Protein 3O63 (pdb70)

Organism: Mycobacterium tuberculosis (strain ATCC 25618 / H37Rv) (NCBI:txid83332)

CATH classification: 3.20.20.70

Radius of gyration: 22.36 Å; Cα contacts (8 Å, |Δi|>4): 897; chains: 2; bounding box: 50×54×64 Å

Structure (mmCIF, N/CA/C/O backbone):
data_3O63
#
_entry.id   3O63
#
_cell.length_a   83.610
_cell.length_b   91.370
_cell.length_c   124.620
_cell.angle_alpha   90.00
_cell.angle_beta   90.00
_cell.angle_gamma   90.00
#
_symmetry.space_group_name_H-M   'C 2 2 21'
#
loop_
_entity.id
_entity.type
_entity.pdbx_description
1 polymer 'Probable thiamine-phosphate pyrophosphorylase'
2 non-polymer 'PHOSPHATE ION'
3 water water
#
loop_
_atom_site.group_PDB
_atom_site.id
_atom_site.type_symbol
_atom_site.label_atom_id
_atom_site.label_alt_id
_atom_site.label_comp_id
_atom_site.label_asym_id
_atom_site.label_entity_id
_atom_site.label_seq_id
_atom_site.pdbx_PDB_ins_code
_atom_site.Cartn_x
_atom_site.Cartn_y
_atom_site.Cartn_z
_atom_site.occupancy
_atom_site.B_iso_or_equiv
_atom_site.auth_seq_id
_atom_site.auth_comp_id
_atom_site.auth_asym_id
_atom_site.auth_atom_id
_atom_site.pdbx_PDB_model_num
ATOM 1 N N . HIS A 1 21 ? -31.475 17.638 5.314 1.00 79.03 0 HIS A N 1
ATOM 2 C CA . HIS A 1 21 ? -32.284 18.820 5.734 1.00 78.88 0 HIS A CA 1
ATOM 3 C C . HIS A 1 21 ? -31.373 19.877 6.349 1.00 77.15 0 HIS A C 1
ATOM 4 O O . HIS A 1 21 ? -31.056 20.897 5.726 1.00 76.89 0 HIS A O 1
ATOM 11 N N . MET A 1 22 ? -30.961 19.617 7.586 1.00 73.89 1 MET A N 1
ATOM 12 C CA . MET A 1 22 ? -30.093 20.524 8.315 1.00 69.58 1 MET A CA 1
ATOM 13 C C . MET A 1 22 ? -28.672 20.515 7.760 1.00 65.55 1 MET A C 1
ATOM 14 O O . MET A 1 22 ? -27.948 21.506 7.880 1.00 65.82 1 MET A O 1
ATOM 19 N N . HIS A 1 23 ? -28.277 19.402 7.146 1.00 59.63 2 HIS A N 1
ATOM 20 C CA . HIS A 1 23 ? -26.932 19.289 6.600 1.00 53.49 2 HIS A CA 1
ATOM 21 C C . HIS A 1 23 ? -26.632 20.325 5.520 1.00 49.91 2 HIS A C 1
ATOM 22 O O . HIS A 1 23 ? -25.552 20.910 5.507 1.00 48.68 2 HIS A O 1
ATOM 29 N N . GLU A 1 24 ? -27.580 20.547 4.615 1.00 46.77 3 GLU A N 1
ATOM 30 C CA . GLU A 1 24 ? -27.398 21.531 3.548 1.00 44.15 3 GLU A CA 1
ATOM 31 C C . GLU A 1 24 ? -27.100 22.899 4.155 1.00 41.53 3 GLU A C 1
ATOM 32 O O . GLU A 1 24 ? -26.218 23.628 3.688 1.00 38.70 3 GLU A O 1
ATOM 38 N N . SER A 1 25 ? -27.848 23.226 5.204 1.00 38.98 4 SER A N 1
ATOM 39 C CA . SER A 1 25 ? -27.707 24.486 5.918 1.00 37.64 4 SER A CA 1
ATOM 40 C C . SER A 1 25 ? -26.330 24.608 6.560 1.00 34.73 4 SER A C 1
ATOM 41 O O . SER A 1 25 ? -25.702 25.669 6.505 1.00 34.73 4 SER A O 1
ATOM 44 N N . ARG A 1 26 ? -25.864 23.528 7.178 1.00 30.09 5 ARG A N 1
ATOM 45 C CA . ARG A 1 26 ? -24.564 23.562 7.827 1.00 27.72 5 ARG A CA 1
ATOM 46 C C . ARG A 1 26 ? -23.468 23.631 6.780 1.00 25.55 5 ARG A C 1
ATOM 47 O O . ARG A 1 26 ? -22.484 24.346 6.952 1.00 24.43 5 ARG A O 1
ATOM 55 N N . LEU A 1 27 ? -23.645 22.886 5.693 1.00 25.24 6 LEU A N 1
ATOM 56 C CA . LEU A 1 27 ? -22.674 22.882 4.604 1.00 25.27 6 LEU A CA 1
ATOM 57 C C . LEU A 1 27 ? -22.600 24.271 3.971 1.00 26.92 6 LEU A C 1
ATOM 58 O O . LEU A 1 27 ? -21.517 24.813 3.754 1.00 26.50 6 LEU A O 1
ATOM 63 N N . ALA A 1 28 ? -23.770 24.842 3.700 1.00 28.13 7 ALA A N 1
ATOM 64 C CA . ALA A 1 28 ? -23.886 26.157 3.085 1.00 29.11 7 ALA A CA 1
ATOM 65 C C . ALA A 1 28 ? -23.030 27.228 3.751 1.00 29.15 7 ALA A C 1
ATOM 66 O O . ALA A 1 28 ? -22.551 28.141 3.088 1.00 28.97 7 ALA A O 1
ATOM 68 N N . SER A 1 29 ? -22.832 27.115 5.059 1.00 29.59 8 SER A N 1
ATOM 69 C CA . SER A 1 29 ? -22.049 28.108 5.782 1.00 29.87 8 SER A CA 1
ATOM 70 C C . SER A 1 29 ? -20.622 27.668 6.081 1.00 28.86 8 SER A C 1
ATOM 71 O O . SER A 1 29 ? -19.786 28.485 6.465 1.00 29.29 8 SER A O 1
ATOM 74 N N . ALA A 1 30 ? -20.344 26.381 5.924 1.00 27.87 9 ALA A N 1
ATOM 75 C CA . ALA A 1 30 ? -19.006 25.863 6.189 1.00 27.85 9 ALA A CA 1
ATOM 76 C C . ALA A 1 30 ? -17.918 26.538 5.349 1.00 28.23 9 ALA A C 1
ATOM 77 O O . ALA A 1 30 ? -18.051 26.700 4.134 1.00 28.53 9 ALA A O 1
ATOM 79 N N . ARG A 1 31 ? -16.836 26.930 6.010 1.00 28.91 10 ARG A N 1
ATOM 80 C CA . ARG A 1 31 ? -15.719 27.577 5.340 1.00 29.30 10 ARG A CA 1
ATOM 81 C C . ARG A 1 31 ? -14.401 26.817 5.522 1.00 28.30 10 ARG A C 1
ATOM 82 O O . ARG A 1 31 ? -13.535 26.840 4.641 1.00 27.52 10 ARG A O 1
ATOM 90 N N . LEU A 1 32 ? -14.247 26.152 6.664 1.00 26.52 11 LEU A N 1
ATOM 91 C CA . LEU A 1 32 ? -13.030 25.398 6.944 1.00 25.44 11 LEU A CA 1
ATOM 92 C C . LEU A 1 32 ? -13.270 23.884 6.921 1.00 25.24 11 LEU A C 1
ATOM 93 O O . LEU A 1 32 ? -13.886 23.328 7.835 1.00 23.26 11 LEU A O 1
ATOM 98 N N . TYR A 1 33 ? -12.760 23.235 5.872 1.00 24.75 12 TYR A N 1
ATOM 99 C CA . TYR A 1 33 ? -12.899 21.791 5.654 1.00 24.45 12 TYR A CA 1
ATOM 100 C C . TYR A 1 33 ? -11.580 21.080 5.956 1.00 24.90 12 TYR A C 1
ATOM 101 O O . TYR A 1 33 ? -10.534 21.475 5.450 1.00 26.42 12 TYR A O 1
ATOM 110 N N . LEU A 1 34 ? -11.634 20.025 6.764 1.00 25.26 13 LEU A N 1
ATOM 111 C CA . LEU A 1 34 ? -10.437 19.269 7.123 1.00 25.45 13 LEU A CA 1
ATOM 112 C C . LEU A 1 34 ? -10.514 17.798 6.729 1.00 26.84 13 LEU A C 1
ATOM 113 O O . LEU A 1 34 ? -11.521 17.139 6.971 1.00 26.88 13 LEU A O 1
ATOM 118 N N . CYS A 1 35 ? -9.437 17.293 6.136 1.00 27.62 14 CYS A N 1
ATOM 119 C CA . CYS A 1 35 ? -9.332 15.880 5.761 1.00 30.05 14 CYS A CA 1
ATOM 120 C C . CYS A 1 35 ? -8.239 15.293 6.643 1.00 28.64 14 CYS A C 1
ATOM 121 O O . CYS A 1 35 ? -7.126 15.822 6.695 1.00 29.17 14 CYS A O 1
ATOM 124 N N . THR A 1 36 ? -8.549 14.209 7.342 1.00 28.31 15 THR A N 1
ATOM 125 C CA . THR A 1 36 ? -7.562 13.589 8.220 1.00 27.84 15 THR A CA 1
ATOM 126 C C . THR A 1 36 ? -7.513 12.079 8.042 1.00 26.38 15 THR A C 1
ATOM 127 O O . THR A 1 36 ? -8.524 11.446 7.740 1.00 26.79 15 THR A O 1
ATOM 131 N N . ASP A 1 37 ? -6.319 11.516 8.194 1.00 28.41 16 ASP A N 1
ATOM 132 C CA . ASP A 1 37 ? -6.128 10.072 8.104 1.00 28.22 16 ASP A CA 1
ATOM 133 C C . ASP A 1 37 ? -6.492 9.567 9.493 1.00 28.12 16 ASP A C 1
ATOM 134 O O . ASP A 1 37 ? -6.661 10.369 10.413 1.00 27.65 16 ASP A O 1
ATOM 139 N N . ALA A 1 38 ? -6.605 8.249 9.644 1.00 28.22 17 ALA A N 1
ATOM 140 C CA . ALA A 1 38 ? -6.969 7.640 10.923 1.00 26.54 17 ALA A CA 1
ATOM 141 C C . ALA A 1 38 ? -5.924 7.834 12.015 1.00 25.53 17 ALA A C 1
ATOM 142 O O . ALA A 1 38 ? -6.203 7.606 13.189 1.00 26.56 17 ALA A O 1
ATOM 144 N N . ARG A 1 39 ? -4.724 8.251 11.625 1.00 25.67 18 ARG A N 1
ATOM 145 C CA . ARG A 1 39 ? -3.623 8.469 12.565 1.00 25.94 18 ARG A CA 1
ATOM 146 C C . ARG A 1 39 ? -3.312 7.224 13.402 1.00 27.28 18 ARG A C 1
ATOM 147 O O . ARG A 1 39 ? -3.031 7.325 14.598 1.00 27.94 18 ARG A O 1
ATOM 155 N N . ARG A 1 40 ? -3.353 6.058 12.762 1.00 27.52 19 ARG A N 1
ATOM 156 C CA . ARG A 1 40 ? -3.076 4.793 13.435 1.00 29.79 19 ARG A CA 1
ATOM 157 C C . ARG A 1 40 ? -1.694 4.720 14.079 1.00 29.90 19 ARG A C 1
ATOM 158 O O . ARG A 1 40 ? -1.513 4.014 15.065 1.00 32.21 19 ARG A O 1
ATOM 166 N N . GLU A 1 41 ? -0.724 5.442 13.533 1.00 29.55 20 GLU A N 1
ATOM 167 C CA . GLU A 1 41 ? 0.626 5.397 14.078 1.00 31.97 20 GLU A CA 1
ATOM 168 C C . GLU A 1 41 ? 0.835 6.324 15.270 1.00 33.26 20 GLU A C 1
ATOM 169 O O . GLU A 1 41 ? 1.893 6.292 15.897 1.00 35.05 20 GLU A O 1
ATOM 175 N N . ARG A 1 42 ? -0.161 7.151 15.575 1.00 33.29 21 ARG A N 1
ATOM 176 C CA . ARG A 1 42 ? -0.053 8.084 16.691 1.00 35.31 21 ARG A CA 1
ATOM 177 C C . ARG A 1 42 ? -1.048 7.761 17.802 1.00 33.56 21 ARG A C 1
ATOM 178 O O . ARG A 1 42 ? -0.826 8.105 18.961 1.00 32.89 21 ARG A O 1
ATOM 186 N N . GLY A 1 43 ? -2.145 7.109 17.428 1.00 32.66 22 GLY A N 1
ATOM 187 C CA . GLY A 1 43 ? -3.172 6.738 18.385 1.00 31.27 22 GLY A CA 1
ATOM 188 C C . GLY A 1 43 ? -3.842 7.894 19.109 1.00 30.62 22 GLY A C 1
ATOM 189 O O . GLY A 1 43 ? -4.426 7.692 20.172 1.00 29.39 22 GLY A O 1
ATOM 190 N N . ASP A 1 44 ? -3.776 9.099 18.545 1.00 30.34 23 ASP A N 1
ATOM 191 C CA . ASP A 1 44 ? -4.388 10.268 19.185 1.00 28.89 23 ASP A CA 1
ATOM 192 C C . ASP A 1 44 ? -5.525 10.838 18.345 1.00 27.80 23 ASP A C 1
ATOM 193 O O . ASP A 1 44 ? -5.791 12.044 18.380 1.00 25.72 23 ASP A O 1
ATOM 198 N N . LEU A 1 45 ? -6.200 9.980 17.593 1.00 26.11 24 LEU A N 1
ATOM 199 C CA . LEU A 1 45 ? -7.271 10.458 16.742 1.00 25.22 24 LEU A CA 1
ATOM 200 C C . LEU A 1 45 ? -8.306 11.278 17.495 1.00 26.54 24 LEU A C 1
ATOM 201 O O . LEU A 1 45 ? -8.563 12.437 17.154 1.00 26.75 24 LEU A O 1
ATOM 206 N N . ALA A 1 46 ? -8.900 10.678 18.517 1.00 27.65 25 ALA A N 1
ATOM 207 C CA . ALA A 1 46 ? -9.925 11.354 19.305 1.00 28.30 25 ALA A CA 1
ATOM 208 C C . ALA A 1 46 ? -9.479 12.740 19.780 1.00 29.22 25 ALA A C 1
ATOM 209 O O . ALA A 1 46 ? -10.137 13.742 19.496 1.00 29.93 25 ALA A O 1
ATOM 211 N N . GLN A 1 47 ? -8.365 12.802 20.502 1.00 29.86 26 GLN A N 1
ATOM 212 C CA . GLN A 1 47 ? -7.865 14.087 21.000 1.00 32.01 26 GLN A CA 1
ATOM 213 C C . GLN A 1 47 ? -7.533 15.052 19.864 1.00 29.55 26 GLN A C 1
ATOM 214 O O . GLN A 1 47 ? -7.777 16.254 19.969 1.00 29.43 26 GLN A O 1
ATOM 220 N N . PHE A 1 48 ? -6.984 14.529 18.776 1.00 27.65 27 PHE A N 1
ATOM 221 C CA . PHE A 1 48 ? -6.648 15.375 17.644 1.00 25.85 27 PHE A CA 1
ATOM 222 C C . PHE A 1 48 ? -7.886 16.030 17.019 1.00 26.18 27 PHE A C 1
ATOM 223 O O . PHE A 1 48 ? -7.857 17.208 16.641 1.00 25.69 27 PHE A O 1
ATOM 231 N N . ALA A 1 49 ? -8.962 15.260 16.891 1.00 25.52 28 ALA A N 1
ATOM 232 C CA . ALA A 1 49 ? -10.203 15.769 16.318 1.00 26.29 28 ALA A CA 1
ATOM 233 C C . ALA A 1 49 ? -10.834 16.809 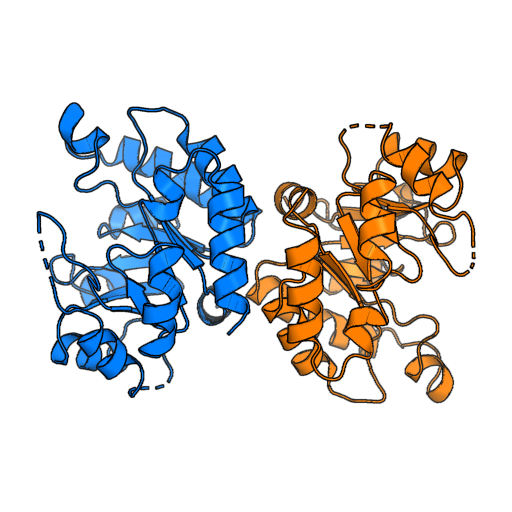17.246 1.00 27.13 28 ALA A C 1
ATOM 234 O O . ALA A 1 49 ? -11.409 17.794 16.779 1.00 28.20 28 ALA A O 1
ATOM 236 N N . GLU A 1 50 ? -10.723 16.589 18.557 1.00 27.31 29 GLU A N 1
ATOM 237 C CA . GLU A 1 50 ? -11.248 17.535 19.550 1.00 27.30 29 GLU A CA 1
ATOM 238 C C . GLU A 1 50 ? -10.588 18.881 19.315 1.00 25.72 29 GLU A C 1
ATOM 239 O O . GLU A 1 50 ? -11.252 19.905 19.141 1.00 24.57 29 GLU A O 1
ATOM 245 N N . ALA A 1 51 ? -9.261 18.864 19.349 1.00 23.62 30 ALA A N 1
ATOM 246 C CA . ALA A 1 51 ? -8.480 20.073 19.170 1.00 25.02 30 ALA A CA 1
ATOM 247 C C . ALA A 1 51 ? -8.877 20.804 17.887 1.00 25.92 30 ALA A C 1
ATOM 248 O O . ALA A 1 51 ? -9.185 21.990 17.913 1.00 27.80 30 ALA A O 1
ATOM 250 N N . ALA A 1 52 ? -8.902 20.082 16.775 1.00 26.19 31 ALA A N 1
ATOM 251 C CA . ALA A 1 52 ? -9.241 20.677 15.486 1.00 26.45 31 ALA A CA 1
ATOM 252 C C . ALA A 1 52 ? -10.667 21.228 15.405 1.00 25.12 31 ALA A C 1
ATOM 253 O O . ALA A 1 52 ? -10.894 22.292 14.832 1.00 25.69 31 ALA A O 1
ATOM 255 N N . LEU A 1 53 ? -11.629 20.493 15.951 1.00 23.29 32 LEU A N 1
ATOM 256 C CA . LEU A 1 53 ? -13.017 20.938 15.917 1.00 22.97 32 LEU A CA 1
ATOM 257 C C . LEU A 1 53 ? -13.222 22.112 16.886 1.00 24.84 32 LEU A C 1
ATOM 258 O O . LEU A 1 53 ? -14.020 23.011 16.624 1.00 24.54 32 LEU A O 1
ATOM 263 N N . ALA A 1 54 ? -12.492 22.109 17.996 1.00 23.10 33 ALA A N 1
ATOM 264 C CA . ALA A 1 54 ? -12.598 23.197 18.956 1.00 25.63 33 ALA A CA 1
ATOM 265 C C . ALA A 1 54 ? -11.971 24.435 18.324 1.00 26.89 33 ALA A C 1
ATOM 266 O O . ALA A 1 54 ? -12.219 25.563 18.749 1.00 29.74 33 ALA A O 1
ATOM 268 N N . GLY A 1 55 ? -11.168 24.215 17.288 1.00 27.83 34 GLY A N 1
ATOM 269 C CA . GLY A 1 55 ? -10.509 25.314 16.606 1.00 26.53 34 GLY A CA 1
ATOM 270 C C . GLY A 1 55 ? -11.297 25.943 15.470 1.00 26.09 34 GLY A C 1
ATOM 271 O O . GLY A 1 55 ? -10.813 26.877 14.825 1.00 23.82 34 GLY A O 1
ATOM 272 N N . GLY A 1 56 ? -12.498 25.434 15.197 1.00 25.57 35 GLY A N 1
ATOM 273 C CA . GLY A 1 56 ? -13.299 26.027 14.140 1.00 26.27 35 GLY A CA 1
ATOM 274 C C . GLY A 1 56 ? -13.568 25.213 12.887 1.00 27.54 35 GLY A C 1
ATOM 275 O O . GLY A 1 56 ? -14.235 25.697 11.976 1.00 29.19 35 GLY A O 1
ATOM 276 N N . VAL A 1 57 ? -13.054 23.991 12.821 1.00 27.34 36 VAL A N 1
ATOM 277 C CA . VAL A 1 57 ? -13.288 23.136 11.663 1.00 26.06 36 VAL A CA 1
ATOM 278 C C . VAL A 1 57 ? -14.793 22.882 11.523 1.00 25.97 36 VAL A C 1
ATOM 279 O O . VAL A 1 57 ? -15.439 22.419 12.466 1.00 26.12 36 VAL A O 1
ATOM 283 N N . ASP A 1 58 ? -15.338 23.183 10.343 1.00 23.95 37 ASP A N 1
ATOM 284 C CA . ASP A 1 58 ? -16.769 23.019 10.067 1.00 22.29 37 ASP A CA 1
ATOM 285 C C . ASP A 1 58 ? -17.152 21.645 9.535 1.00 21.81 37 ASP A C 1
ATOM 286 O O . ASP A 1 58 ? -18.272 21.160 9.755 1.00 22.71 37 ASP A O 1
ATOM 291 N N . ILE A 1 59 ? -16.223 21.029 8.820 1.00 20.18 38 ILE A N 1
ATOM 292 C CA . ILE A 1 59 ? -16.446 19.720 8.233 1.00 19.01 38 ILE A CA 1
ATOM 293 C C . ILE A 1 59 ? -15.160 18.937 8.362 1.00 19.55 38 ILE A C 1
ATOM 294 O O . ILE A 1 59 ? -14.084 19.451 8.060 1.00 18.83 38 ILE A O 1
ATOM 299 N N . ILE A 1 60 ? -15.265 17.692 8.797 1.00 20.39 39 ILE A N 1
ATOM 300 C CA . ILE A 1 60 ? -14.083 16.866 8.926 1.00 22.57 39 ILE A CA 1
ATOM 301 C C . ILE A 1 60 ? -14.278 15.546 8.166 1.00 23.52 39 ILE A C 1
ATOM 302 O O . ILE A 1 60 ? -15.291 14.847 8.333 1.00 22.30 39 ILE A O 1
ATOM 307 N N . GLN A 1 61 ? -13.312 15.222 7.311 1.00 21.98 40 GLN A N 1
ATOM 308 C CA . GLN A 1 61 ? -13.385 14.006 6.514 1.00 24.51 40 GLN A CA 1
ATOM 309 C C . GLN A 1 61 ? -12.289 12.991 6.807 1.00 25.97 40 GLN A C 1
ATOM 310 O O . GLN A 1 61 ? -11.103 13.337 6.900 1.00 27.32 40 GLN A O 1
ATOM 316 N N . LEU A 1 62 ? -12.693 11.733 6.952 1.00 25.42 41 LEU A N 1
ATOM 317 C CA . LEU A 1 62 ? -11.730 10.659 7.162 1.00 27.29 41 LEU A CA 1
ATOM 318 C C . LEU A 1 62 ? -11.223 10.225 5.778 1.00 28.17 41 LEU A C 1
ATOM 319 O O . LEU A 1 62 ? -11.985 9.719 4.952 1.00 27.29 41 LEU A O 1
ATOM 324 N N . ARG A 1 63 ? -9.941 10.439 5.524 1.00 29.75 42 ARG A N 1
ATOM 325 C CA . ARG A 1 63 ? -9.338 10.052 4.250 1.00 31.25 42 ARG A CA 1
ATOM 326 C C . ARG A 1 63 ? -7.944 9.544 4.603 1.00 30.10 42 ARG A C 1
ATOM 327 O O . ARG A 1 63 ? -7.001 10.321 4.761 1.00 30.17 42 ARG A O 1
ATOM 335 N N . ASP A 1 64 ? -7.841 8.227 4.735 1.00 29.98 43 ASP A N 1
ATOM 336 C CA . ASP A 1 64 ? -6.604 7.563 5.137 1.00 30.81 43 ASP A CA 1
ATOM 337 C C . ASP A 1 64 ? -5.647 7.221 3.995 1.00 31.53 43 ASP A C 1
ATOM 338 O O . ASP A 1 64 ? -4.465 6.979 4.225 1.00 31.64 43 ASP A O 1
ATOM 343 N N . LYS A 1 65 ? -6.167 7.195 2.776 1.00 32.71 44 LYS A N 1
ATOM 344 C CA . LYS A 1 65 ? -5.381 6.891 1.582 1.00 35.46 44 LYS A CA 1
ATOM 345 C C . LYS A 1 65 ? -4.051 7.649 1.534 1.00 33.69 44 LYS A C 1
ATOM 346 O O . LYS A 1 65 ? -4.014 8.859 1.695 1.00 33.67 44 LYS A O 1
ATOM 352 N N . GLY A 1 66 ? -2.956 6.927 1.329 1.00 33.83 45 GLY A N 1
ATOM 353 C CA . GLY A 1 66 ? -1.650 7.563 1.245 1.00 33.90 45 GLY A CA 1
ATOM 354 C C . GLY A 1 66 ? -1.096 8.150 2.534 1.00 35.03 45 GLY A C 1
ATOM 355 O O . GLY A 1 66 ? -0.181 8.979 2.503 1.00 35.74 45 GLY A O 1
ATOM 356 N N . SER A 1 67 ? -1.633 7.718 3.670 1.00 34.05 46 SER A N 1
ATOM 357 C CA . SER A 1 67 ? -1.184 8.207 4.974 1.00 33.16 46 SER A CA 1
ATOM 358 C C . SER A 1 67 ? 0.038 7.442 5.465 1.00 32.83 46 SER A C 1
ATOM 359 O O . SER A 1 67 ? 0.430 6.437 4.879 1.00 33.49 46 SER A O 1
ATOM 362 N N . PRO A 1 68 ? 0.676 7.930 6.538 1.00 31.84 47 PRO A N 1
ATOM 363 C CA . PRO A 1 68 ? 1.842 7.219 7.059 1.00 31.72 47 PRO A CA 1
ATOM 364 C C . PRO A 1 68 ? 1.340 5.861 7.557 1.00 32.67 47 PRO A C 1
ATOM 365 O O . PRO A 1 68 ? 2.032 4.849 7.475 1.00 32.95 47 PRO A O 1
ATOM 369 N N . GLY A 1 69 ? 0.113 5.854 8.064 1.00 33.62 48 GLY A N 1
ATOM 370 C CA . GLY A 1 69 ? -0.474 4.623 8.557 1.00 35.24 48 GLY A CA 1
ATOM 371 C C . GLY A 1 69 ? -0.669 3.600 7.452 1.00 37.36 48 GLY A C 1
ATOM 372 O O . GLY A 1 69 ? -0.446 2.401 7.657 1.00 38.86 48 GLY A O 1
ATOM 373 N N . GLU A 1 70 ? -1.092 4.061 6.278 1.00 37.26 49 GLU A N 1
ATOM 374 C CA . GLU A 1 70 ? -1.306 3.161 5.156 1.00 37.18 49 GLU A CA 1
ATOM 375 C C . GLU A 1 70 ? 0.044 2.629 4.674 1.00 37.02 49 GLU A C 1
ATOM 376 O O . GLU A 1 70 ? 0.157 1.480 4.255 1.00 36.59 49 GLU A O 1
ATOM 382 N N . LEU A 1 71 ? 1.073 3.464 4.752 1.00 37.72 50 LEU A N 1
ATOM 383 C CA . LEU A 1 71 ? 2.410 3.052 4.334 1.00 38.71 50 LEU A CA 1
ATOM 384 C C . LEU A 1 71 ? 3.029 2.030 5.296 1.00 37.44 50 LEU A C 1
ATOM 385 O O . LEU A 1 71 ? 3.779 1.154 4.872 1.00 37.71 50 LEU A O 1
ATOM 390 N N . ARG A 1 72 ? 2.703 2.129 6.583 1.00 35.99 51 ARG A N 1
ATOM 391 C CA . ARG A 1 72 ? 3.263 1.216 7.584 1.00 33.33 51 ARG A CA 1
ATOM 392 C C . ARG A 1 72 ? 2.460 -0.043 7.897 1.00 32.67 51 ARG A C 1
ATOM 393 O O . ARG A 1 72 ? 3.034 -1.076 8.251 1.00 34.26 51 ARG A O 1
ATOM 401 N N . PHE A 1 73 ? 1.140 0.030 7.777 1.00 30.51 52 PHE A N 1
ATOM 402 C CA . PHE A 1 73 ? 0.308 -1.121 8.104 1.00 28.83 52 PHE A CA 1
ATOM 403 C C . PHE A 1 73 ? -0.569 -1.560 6.942 1.00 30.06 52 PHE A C 1
ATOM 404 O O . PHE A 1 73 ? -1.250 -2.583 7.023 1.00 29.62 52 PHE A O 1
ATOM 412 N N . GLY A 1 74 ? -0.558 -0.777 5.867 1.00 30.74 53 GLY A N 1
ATOM 413 C CA . GLY A 1 74 ? -1.362 -1.099 4.707 1.00 31.43 53 GLY A CA 1
ATOM 414 C C . GLY A 1 74 ? -2.721 -0.424 4.746 1.00 34.18 53 GLY A C 1
ATOM 415 O O . GLY A 1 74 ? -3.053 0.240 5.733 1.00 33.14 53 GLY A O 1
ATOM 416 N N . PRO A 1 75 ? -3.534 -0.570 3.680 1.00 34.87 54 PRO A N 1
ATOM 417 C CA . PRO A 1 75 ? -4.864 0.044 3.630 1.00 35.07 54 PRO A CA 1
ATOM 418 C C . PRO A 1 75 ? -5.668 -0.269 4.884 1.00 36.00 54 PRO A C 1
ATOM 419 O O . PRO A 1 75 ? -5.490 -1.317 5.510 1.00 35.45 54 PRO A O 1
ATOM 423 N N . LEU A 1 76 ? -6.551 0.657 5.241 1.00 35.66 55 LEU A N 1
ATOM 424 C CA . LEU A 1 76 ? -7.396 0.527 6.415 1.00 34.54 55 LEU A CA 1
ATOM 425 C C . LEU A 1 76 ? -8.522 -0.474 6.153 1.00 34.50 55 LEU A C 1
ATOM 426 O O . LEU A 1 76 ? -9.231 -0.375 5.158 1.00 35.99 55 LEU A O 1
ATOM 431 N N . GLN A 1 77 ? -8.676 -1.443 7.046 1.00 34.61 56 GLN A N 1
ATOM 432 C CA . GLN A 1 77 ? -9.729 -2.438 6.907 1.00 34.32 56 GLN A CA 1
ATOM 433 C C . GLN A 1 77 ? -11.034 -1.786 7.352 1.00 33.36 56 GLN A C 1
ATOM 434 O O . GLN A 1 77 ? -11.025 -0.823 8.118 1.00 33.71 56 GLN A O 1
ATOM 440 N N . ALA A 1 78 ? -12.151 -2.320 6.882 1.00 31.73 57 ALA A N 1
ATOM 441 C CA . ALA A 1 78 ? -13.461 -1.781 7.220 1.00 32.41 57 ALA A CA 1
ATOM 442 C C . ALA A 1 78 ? -13.753 -1.651 8.718 1.00 33.24 57 ALA A C 1
ATOM 443 O O . ALA A 1 78 ? -14.269 -0.629 9.162 1.00 33.00 57 ALA A O 1
ATOM 445 N N . ARG A 1 79 ? -13.447 -2.690 9.486 1.00 33.97 58 ARG A N 1
ATOM 446 C CA . ARG A 1 79 ? -13.701 -2.685 10.925 1.00 36.32 58 ARG A CA 1
ATOM 447 C C . ARG A 1 79 ? -12.999 -1.520 11.604 1.00 35.22 58 ARG A C 1
ATOM 448 O O . ARG A 1 79 ? -13.606 -0.790 12.390 1.00 34.48 58 ARG A O 1
ATOM 456 N N . ASP A 1 80 ? -11.713 -1.357 11.309 1.00 34.13 59 ASP A N 1
ATOM 457 C CA . ASP A 1 80 ? -10.939 -0.265 11.878 1.00 32.66 59 ASP A CA 1
ATOM 458 C C . ASP A 1 80 ? -11.472 1.068 11.359 1.00 32.36 59 ASP A C 1
ATOM 459 O O . ASP A 1 80 ? -11.585 2.033 12.116 1.00 33.05 59 ASP A O 1
ATOM 464 N N . GLU A 1 81 ? -11.799 1.131 10.072 1.00 28.42 60 GLU A N 1
ATOM 465 C CA . GLU A 1 81 ? -12.311 2.373 9.521 1.00 29.31 60 GLU A CA 1
ATOM 466 C C . GLU A 1 81 ? -13.602 2.794 10.233 1.00 28.47 60 GLU A C 1
ATOM 467 O O . GLU A 1 81 ? -13.782 3.968 10.552 1.00 27.21 60 GLU A O 1
ATOM 473 N N . LEU A 1 82 ? -14.492 1.836 10.483 1.00 27.13 61 LEU A N 1
ATOM 474 C CA . LEU A 1 82 ? -15.739 2.121 11.187 1.00 28.44 61 LEU A CA 1
ATOM 475 C C . LEU A 1 82 ? -15.449 2.640 12.596 1.00 27.34 61 LEU A C 1
ATOM 476 O O . LEU A 1 82 ? -16.113 3.553 13.078 1.00 29.86 61 LEU A O 1
ATOM 481 N N . ALA A 1 83 ? -14.450 2.061 13.248 1.00 26.27 62 ALA A N 1
ATOM 482 C CA . ALA A 1 83 ? -14.065 2.491 14.588 1.00 28.62 62 ALA A CA 1
ATOM 483 C C . ALA A 1 83 ? -13.629 3.955 14.559 1.00 28.08 62 ALA A C 1
ATOM 484 O O . ALA A 1 83 ? -14.019 4.738 15.420 1.00 28.55 62 ALA A O 1
ATOM 486 N N . ALA A 1 84 ? -12.825 4.321 13.563 1.00 26.68 63 ALA A N 1
ATOM 487 C CA . ALA A 1 84 ? -12.359 5.699 13.435 1.00 26.66 63 ALA A CA 1
ATOM 488 C C . ALA A 1 84 ? -13.508 6.644 13.062 1.00 26.43 63 ALA A C 1
ATOM 489 O O . ALA A 1 84 ? -13.527 7.801 13.475 1.00 26.81 63 ALA A O 1
ATOM 491 N N . CYS A 1 85 ? -14.463 6.150 12.281 1.00 27.57 64 CYS A N 1
ATOM 492 C CA . CYS A 1 85 ? -15.608 6.957 11.887 1.00 28.47 64 CYS A CA 1
ATOM 493 C C . CYS A 1 85 ? -16.457 7.315 13.109 1.00 30.30 64 CYS A C 1
ATOM 494 O O . CYS A 1 85 ? -16.932 8.445 13.230 1.00 29.11 64 CYS A O 1
ATOM 497 N N . GLU A 1 86 ? -16.651 6.353 14.009 1.00 30.46 65 GLU A N 1
ATOM 498 C CA . GLU A 1 86 ? -17.448 6.603 15.206 1.00 32.63 65 GLU A CA 1
ATOM 499 C C . GLU A 1 86 ? -16.785 7.667 16.058 1.00 31.43 65 GLU A C 1
ATOM 500 O O . GLU A 1 86 ? -17.454 8.544 16.594 1.00 32.32 65 GLU A O 1
ATOM 506 N N . ILE A 1 87 ? -15.467 7.609 16.170 1.00 29.73 66 ILE A N 1
ATOM 507 C CA . ILE A 1 87 ? -14.765 8.618 16.939 1.00 28.63 66 ILE A CA 1
ATOM 508 C C . ILE A 1 87 ? -14.985 9.983 16.284 1.00 28.16 66 ILE A C 1
ATOM 509 O O . ILE A 1 87 ? -15.448 10.922 16.927 1.00 27.67 66 ILE A O 1
ATOM 514 N N . LEU A 1 88 ? -14.672 10.080 14.996 1.00 25.95 67 LEU A N 1
ATOM 515 C CA . LEU A 1 88 ? -14.824 11.340 14.277 1.00 24.29 67 LEU A CA 1
ATOM 516 C C . LEU A 1 88 ? -16.265 11.829 14.197 1.00 24.16 67 LEU A C 1
ATOM 517 O O . LEU A 1 88 ? -16.521 13.018 14.336 1.00 24.18 67 LEU A O 1
ATOM 522 N N . ALA A 1 89 ? -17.204 10.915 13.979 1.00 24.31 68 ALA A N 1
ATOM 523 C CA . ALA A 1 89 ? -18.610 11.288 13.877 1.00 25.63 68 ALA A CA 1
ATOM 524 C C . ALA A 1 89 ? -19.144 11.854 15.194 1.00 25.59 68 ALA A C 1
ATOM 525 O O . ALA A 1 89 ? -19.921 12.805 15.194 1.00 27.00 68 ALA A O 1
ATOM 527 N N . ASP A 1 90 ? -18.727 11.264 16.309 1.00 26.88 69 ASP A N 1
ATOM 528 C CA . ASP A 1 90 ? -19.178 11.712 17.625 1.00 29.27 69 ASP A CA 1
ATOM 529 C C . ASP A 1 90 ? -18.625 13.087 17.969 1.00 28.06 69 ASP A C 1
ATOM 530 O O . ASP A 1 90 ? -19.348 13.935 18.493 1.00 28.15 69 ASP A O 1
ATOM 535 N N . ALA A 1 91 ? -17.344 13.300 17.685 1.00 25.10 70 ALA A N 1
ATOM 536 C CA . ALA A 1 91 ? -16.721 14.584 17.956 1.00 25.62 70 ALA A CA 1
ATOM 537 C C . ALA A 1 91 ? -17.352 15.668 17.078 1.00 26.45 70 ALA A C 1
ATOM 538 O O . ALA A 1 91 ? -17.722 16.732 17.563 1.00 27.69 70 ALA A O 1
ATOM 540 N N . ALA A 1 92 ? -17.487 15.389 15.786 1.00 26.28 71 ALA A N 1
ATOM 541 C CA . ALA A 1 92 ? -18.067 16.357 14.862 1.00 26.66 71 ALA A CA 1
ATOM 542 C C . ALA A 1 92 ? -19.438 16.825 15.346 1.00 27.20 71 ALA A C 1
ATOM 543 O O . ALA A 1 92 ? -19.717 18.019 15.430 1.00 26.84 71 ALA A O 1
ATOM 545 N N . HIS A 1 93 ? -20.292 15.869 15.676 1.00 29.01 72 HIS A N 1
ATOM 546 C CA . HIS A 1 93 ? -21.632 16.183 16.129 1.00 31.40 72 HIS A CA 1
ATOM 547 C C . HIS A 1 93 ? -21.673 16.915 17.465 1.00 31.36 72 HIS A C 1
ATOM 548 O O . HIS A 1 93 ? -22.562 17.733 17.704 1.00 32.83 72 HIS A O 1
ATOM 555 N N . ARG A 1 94 ? -20.708 16.649 18.333 1.00 29.34 73 ARG A N 1
ATOM 556 C CA . ARG A 1 94 ? -20.684 17.352 19.603 1.00 29.79 73 ARG A CA 1
ATOM 557 C C . ARG A 1 94 ? -20.310 18.813 19.375 1.00 28.98 73 ARG A C 1
ATOM 558 O O . ARG A 1 94 ? -20.661 19.676 20.175 1.00 31.46 73 ARG A O 1
ATOM 566 N N . TYR A 1 95 ? -19.609 19.101 18.281 1.00 25.43 74 TYR A N 1
ATOM 567 C CA . TYR A 1 95 ? -19.224 20.480 17.999 1.00 23.32 74 TYR A CA 1
ATOM 568 C C . TYR A 1 95 ? -20.113 21.141 16.957 1.00 22.93 74 TYR A C 1
ATOM 569 O O . TYR A 1 95 ? -19.874 22.282 16.571 1.00 22.40 74 TYR A O 1
ATOM 578 N N . GLY A 1 96 ? -21.143 20.429 16.511 1.00 21.97 75 GLY A N 1
ATOM 579 C CA . GLY A 1 96 ? -22.038 20.982 15.511 1.00 22.53 75 GLY A CA 1
ATOM 580 C C . GLY A 1 96 ? -21.419 21.004 14.120 1.00 24.97 75 GLY A C 1
ATOM 581 O O . GLY A 1 96 ? -21.797 21.822 13.270 1.00 23.72 75 GLY A O 1
ATOM 582 N N . ALA A 1 97 ? -20.462 20.109 13.885 1.00 24.83 76 ALA A N 1
ATOM 583 C CA . ALA A 1 97 ? -19.795 20.020 12.586 1.00 24.60 76 ALA A CA 1
ATOM 584 C C . ALA A 1 97 ? -20.328 18.838 11.772 1.00 24.28 76 ALA A C 1
ATOM 585 O O . ALA A 1 97 ? -21.108 18.030 12.267 1.00 25.72 76 ALA A O 1
ATOM 587 N N . LEU A 1 98 ? -19.907 18.740 10.518 1.00 23.50 77 LEU A N 1
ATOM 588 C CA . LEU A 1 98 ? -20.359 17.647 9.667 1.00 22.91 77 LEU A CA 1
ATOM 589 C C . LEU A 1 98 ? -19.275 16.585 9.575 1.00 23.96 77 LEU A C 1
ATOM 590 O O . LEU A 1 98 ? -18.084 16.894 9.623 1.00 24.99 77 LEU A O 1
ATOM 595 N N . PHE A 1 99 ? -19.680 15.327 9.462 1.00 23.10 78 PHE A N 1
ATOM 596 C CA . PHE A 1 99 ? -18.701 14.268 9.345 1.00 22.93 78 PHE A CA 1
ATOM 597 C C . PHE A 1 99 ? -18.813 13.617 7.981 1.00 22.62 78 PHE A C 1
ATOM 598 O O . PHE A 1 99 ? -19.899 13.187 7.581 1.00 24.46 78 PHE A O 1
ATOM 606 N N . ALA A 1 100 ? -17.685 13.533 7.278 1.00 22.33 79 ALA A N 1
ATOM 607 C CA . ALA A 1 100 ? -17.650 12.942 5.942 1.00 21.95 79 ALA A CA 1
ATOM 608 C C . ALA A 1 100 ? -16.733 11.730 5.839 1.00 22.30 79 ALA A C 1
ATOM 609 O O . ALA A 1 100 ? -15.705 11.648 6.503 1.00 21.08 79 ALA A O 1
ATOM 611 N N . VAL A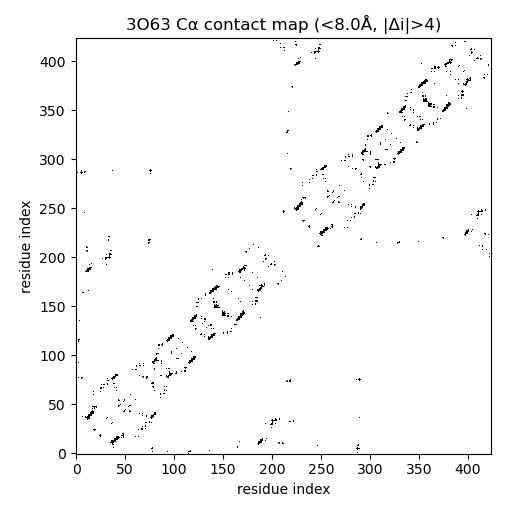 1 101 ? -17.130 10.791 4.991 1.00 23.64 80 VAL A N 1
ATOM 612 C CA . VAL A 1 101 ? -16.370 9.579 4.734 1.00 25.78 80 VAL A CA 1
ATOM 613 C C . VAL A 1 101 ? -15.980 9.590 3.253 1.00 27.15 80 VAL A C 1
ATOM 614 O O . VAL A 1 101 ? -16.765 9.991 2.394 1.00 27.37 80 VAL A O 1
ATOM 618 N N . ASN A 1 102 ? -14.771 9.138 2.960 1.00 28.02 81 ASN A N 1
ATOM 619 C CA . ASN A 1 102 ? -14.271 9.123 1.590 1.00 28.84 81 ASN A CA 1
ATOM 620 C C . ASN A 1 102 ? -14.482 7.814 0.821 1.00 27.43 81 ASN A C 1
ATOM 621 O O . ASN A 1 102 ? -14.174 6.734 1.315 1.00 27.43 81 ASN A O 1
ATOM 626 N N . ASP A 1 103 ? -15.027 7.936 -0.385 1.00 28.69 82 ASP A N 1
ATOM 627 C CA . ASP A 1 103 ? -15.250 6.820 -1.311 1.00 28.79 82 ASP A CA 1
ATOM 628 C C . ASP A 1 103 ? -16.183 5.656 -0.965 1.00 28.55 82 ASP A C 1
ATOM 629 O O . ASP A 1 103 ? -17.040 5.313 -1.773 1.00 27.86 82 ASP A O 1
ATOM 634 N N . ARG A 1 104 ? -16.038 5.039 0.206 1.00 27.43 83 ARG A N 1
ATOM 635 C CA . ARG A 1 104 ? -16.907 3.907 0.532 1.00 25.78 83 ARG A CA 1
ATOM 636 C C . ARG A 1 104 ? -18.313 4.251 1.001 1.00 26.27 83 ARG A C 1
ATOM 637 O O . ARG A 1 104 ? -18.519 4.720 2.126 1.00 25.62 83 ARG A O 1
ATOM 645 N N . ALA A 1 105 ? -19.284 3.989 0.133 1.00 24.85 84 ALA A N 1
ATOM 646 C CA . ALA A 1 105 ? -20.681 4.249 0.451 1.00 24.20 84 ALA A CA 1
ATOM 647 C C . ALA A 1 105 ? -21.184 3.256 1.492 1.00 24.62 84 ALA A C 1
ATOM 648 O O . ALA A 1 105 ? -22.112 3.563 2.255 1.00 25.93 84 ALA A O 1
ATOM 650 N N . ASP A 1 106 ? -20.589 2.067 1.539 1.00 22.60 85 ASP A N 1
ATOM 651 C CA . ASP A 1 106 ? -21.034 1.099 2.534 1.00 23.73 85 ASP A CA 1
ATOM 652 C C . ASP A 1 106 ? -20.577 1.515 3.938 1.00 23.21 85 ASP A C 1
ATOM 653 O O . ASP A 1 106 ? -21.330 1.393 4.909 1.00 24.38 85 ASP A O 1
ATOM 658 N N . ILE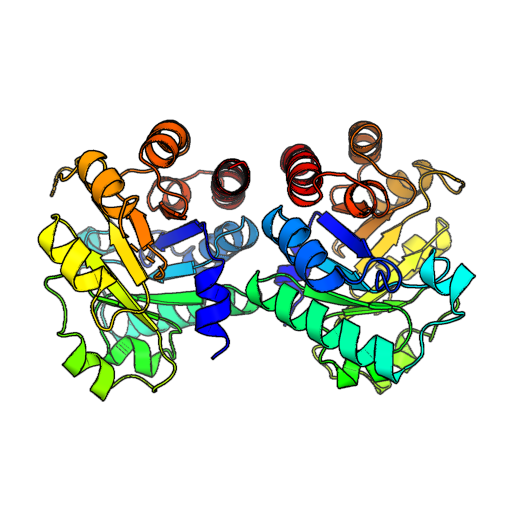 A 1 107 ? -19.357 2.029 4.042 1.00 23.59 86 ILE A N 1
ATOM 659 C CA . ILE A 1 107 ? -18.832 2.488 5.326 1.00 24.32 86 ILE A CA 1
ATOM 660 C C . ILE A 1 107 ? -19.671 3.698 5.766 1.00 25.18 86 ILE A C 1
ATOM 661 O O . ILE A 1 107 ? -20.076 3.806 6.918 1.00 25.25 86 ILE A O 1
ATOM 666 N N . ALA A 1 108 ? -19.947 4.600 4.829 1.00 26.65 87 ALA A N 1
ATOM 667 C CA . ALA A 1 108 ? -20.722 5.799 5.132 1.00 27.51 87 ALA A CA 1
ATOM 668 C C . ALA A 1 108 ? -22.086 5.478 5.713 1.00 28.96 87 ALA A C 1
ATOM 669 O O . ALA A 1 108 ? -22.527 6.123 6.661 1.00 30.57 87 ALA A O 1
ATOM 671 N N . ARG A 1 109 ? -22.763 4.491 5.140 1.00 30.40 88 ARG A N 1
ATOM 672 C CA . ARG A 1 109 ? -24.076 4.127 5.627 1.00 30.88 88 ARG A CA 1
ATOM 673 C C . ARG A 1 109 ? -23.989 3.425 6.982 1.00 31.27 88 ARG A C 1
ATOM 674 O O . ARG A 1 109 ? -24.825 3.643 7.863 1.00 30.54 88 ARG A O 1
ATOM 682 N N . ALA A 1 110 ? -22.976 2.585 7.151 1.00 30.84 89 ALA A N 1
ATOM 683 C CA . ALA A 1 110 ? -22.798 1.872 8.411 1.00 30.68 89 ALA A CA 1
ATOM 684 C C . ALA A 1 110 ? -22.439 2.852 9.533 1.00 30.76 89 ALA A C 1
ATOM 685 O O . ALA A 1 110 ? -22.854 2.684 10.681 1.00 30.86 89 ALA A O 1
ATOM 687 N N . ALA A 1 111 ? -21.685 3.888 9.185 1.00 28.31 90 ALA A N 1
ATOM 688 C CA . ALA A 1 111 ? -21.253 4.880 10.152 1.00 27.72 90 ALA A CA 1
ATOM 689 C C . ALA A 1 111 ? -22.218 6.062 10.301 1.00 28.27 90 ALA A C 1
ATOM 690 O O . ALA A 1 111 ? -22.035 6.918 11.170 1.00 25.69 90 ALA A O 1
ATOM 692 N N . GLY A 1 112 ? -23.245 6.107 9.461 1.00 28.33 91 GLY A N 1
ATOM 693 C CA . GLY A 1 112 ? -24.186 7.211 9.533 1.00 29.09 91 GLY A CA 1
ATOM 694 C C . GLY A 1 112 ? -23.531 8.555 9.241 1.00 30.04 91 GLY A C 1
ATOM 695 O O . GLY A 1 112 ? -23.898 9.573 9.833 1.00 31.03 91 GLY A O 1
ATOM 696 N N . ALA A 1 113 ? -22.560 8.571 8.330 1.00 28.32 92 ALA A N 1
ATOM 697 C CA . ALA A 1 113 ? -21.868 9.809 7.976 1.00 26.43 92 ALA A CA 1
ATOM 698 C C . ALA A 1 113 ? -22.831 10.839 7.406 1.00 26.05 92 ALA A C 1
ATOM 699 O O . ALA A 1 113 ? -23.835 10.488 6.796 1.00 23.60 92 ALA A O 1
ATOM 701 N N . ASP A 1 114 ? -22.519 12.116 7.598 1.00 25.80 93 ASP A N 1
ATOM 702 C CA . ASP A 1 114 ? -23.362 13.169 7.054 1.00 26.11 93 ASP A CA 1
ATOM 703 C C . ASP A 1 114 ? -22.991 13.388 5.586 1.00 27.27 93 ASP A C 1
ATOM 704 O O . ASP A 1 114 ? -23.795 13.879 4.787 1.00 26.70 93 ASP A O 1
ATOM 709 N N . VAL A 1 115 ? -21.766 13.015 5.232 1.00 27.13 94 VAL A N 1
ATOM 710 C CA . VAL A 1 115 ? -21.279 13.236 3.877 1.00 26.41 94 VAL A CA 1
ATOM 711 C C . VAL A 1 115 ? -20.443 12.109 3.283 1.00 25.84 94 VAL A C 1
ATOM 712 O O . VAL A 1 115 ? -19.635 11.479 3.970 1.00 27.00 94 VAL A O 1
ATOM 716 N N . LEU A 1 116 ? -20.646 11.860 1.995 1.00 24.77 95 LEU A N 1
ATOM 717 C CA . LEU A 1 116 ? -19.861 10.870 1.278 1.00 23.38 95 LEU A CA 1
ATOM 718 C C . LEU A 1 116 ? -19.127 11.669 0.223 1.00 24.39 95 LEU A C 1
ATOM 719 O O . LEU A 1 116 ? -19.752 12.325 -0.615 1.00 24.73 95 LEU A O 1
ATOM 724 N N . HIS A 1 117 ? -17.803 11.646 0.279 1.00 24.47 96 HIS A N 1
ATOM 725 C CA . HIS A 1 117 ? -17.022 12.367 -0.697 1.00 24.68 96 HIS A CA 1
ATOM 726 C C . HIS A 1 117 ? -16.519 11.417 -1.770 1.00 26.78 96 HIS A C 1
ATOM 727 O O . HIS A 1 117 ? -15.824 10.442 -1.467 1.00 25.56 96 HIS A O 1
ATOM 734 N N . LEU A 1 118 ? -16.843 11.726 -3.023 1.00 25.13 97 LEU A N 1
ATOM 735 C CA . LEU A 1 118 ? -16.436 10.896 -4.152 1.00 25.17 97 LEU A CA 1
ATOM 736 C C . LEU A 1 118 ? -15.502 11.599 -5.119 1.00 25.45 97 LEU A C 1
ATOM 737 O O . LEU A 1 118 ? -15.882 12.585 -5.745 1.00 28.45 97 LEU A O 1
ATOM 742 N N . GLY A 1 119 ? -14.283 11.087 -5.241 1.00 25.14 98 GLY A N 1
ATOM 743 C CA . GLY A 1 119 ? -13.336 11.652 -6.184 1.00 27.63 98 GLY A CA 1
ATOM 744 C C . GLY A 1 119 ? -13.716 11.166 -7.580 1.00 30.57 98 GLY A C 1
ATOM 745 O O . GLY A 1 119 ? -14.688 10.409 -7.726 1.00 27.83 98 GLY A O 1
ATOM 746 N N . GLN A 1 120 ? -12.967 11.580 -8.605 1.00 31.46 99 GLN A N 1
ATOM 747 C CA . GLN A 1 120 ? -13.279 11.166 -9.977 1.00 33.99 99 GLN A CA 1
ATOM 748 C C . GLN A 1 120 ? -13.152 9.661 -10.199 1.00 34.32 99 GLN A C 1
ATOM 749 O O . GLN A 1 120 ? -13.911 9.082 -10.972 1.00 35.01 99 GLN A O 1
ATOM 755 N N . ARG A 1 121 ? -12.204 9.024 -9.522 1.00 36.95 100 ARG A N 1
ATOM 756 C CA . ARG A 1 121 ? -12.010 7.581 -9.684 1.00 40.13 100 ARG A CA 1
ATOM 757 C C . ARG A 1 121 ? -12.718 6.693 -8.653 1.00 39.15 100 ARG A C 1
ATOM 758 O O . ARG A 1 121 ? -12.487 5.484 -8.616 1.00 39.39 100 ARG A O 1
ATOM 766 N N . ASP A 1 122 ? -13.575 7.279 -7.827 1.00 37.27 101 ASP A N 1
ATOM 767 C CA . ASP A 1 122 ? -14.292 6.500 -6.824 1.00 38.08 101 ASP A CA 1
ATOM 768 C C . ASP A 1 122 ? -15.628 6.064 -7.387 1.00 38.03 101 ASP A C 1
ATOM 769 O O . ASP A 1 122 ? -15.890 6.252 -8.573 1.00 36.62 101 ASP A O 1
ATOM 774 N N . LEU A 1 123 ? -16.465 5.490 -6.526 1.00 38.89 102 LEU A N 1
ATOM 775 C CA . LEU A 1 123 ? -17.793 5.024 -6.908 1.00 42.10 102 LEU A CA 1
ATOM 776 C C . LEU A 1 123 ? -18.634 6.062 -7.656 1.00 44.99 102 LEU A C 1
ATOM 777 O O . LEU A 1 123 ? -18.535 7.269 -7.405 1.00 46.53 102 LEU A O 1
ATOM 782 N N . PRO A 1 124 ? -19.480 5.602 -8.592 1.00 46.38 103 PRO A N 1
ATOM 783 C CA . PRO A 1 124 ? -20.326 6.531 -9.346 1.00 45.41 103 PRO A CA 1
ATOM 784 C C . PRO A 1 124 ? -21.378 7.133 -8.416 1.00 44.65 103 PRO A C 1
ATOM 785 O O . PRO A 1 124 ? -21.960 6.432 -7.583 1.00 43.09 103 PRO A O 1
ATOM 789 N N . VAL A 1 125 ? -21.618 8.430 -8.564 1.00 45.06 104 VAL A N 1
ATOM 790 C CA . VAL A 1 125 ? -22.592 9.119 -7.732 1.00 45.05 104 VAL A CA 1
ATOM 791 C C . VAL A 1 125 ? -23.940 8.403 -7.706 1.00 46.37 104 VAL A C 1
ATOM 792 O O . VAL A 1 125 ? -24.480 8.128 -6.634 1.00 45.18 104 VAL A O 1
ATOM 796 N N . ASN A 1 126 ? -24.475 8.084 -8.881 1.00 48.12 105 ASN A N 1
ATOM 797 C CA . ASN A 1 126 ? -25.770 7.416 -8.949 1.00 49.84 105 ASN A CA 1
ATOM 798 C C . ASN A 1 126 ? -25.796 6.082 -8.219 1.00 49.24 105 ASN A C 1
ATOM 799 O O . ASN A 1 126 ? -26.846 5.657 -7.738 1.00 49.43 105 ASN A O 1
ATOM 804 N N . VAL A 1 127 ? -24.645 5.426 -8.117 1.00 49.07 106 VAL A N 1
ATOM 805 C CA . VAL A 1 127 ? -24.580 4.150 -7.411 1.00 47.47 106 VAL A CA 1
ATOM 806 C C . VAL A 1 127 ? -24.653 4.439 -5.920 1.00 46.91 106 VAL A C 1
ATOM 807 O O . VAL A 1 127 ? -25.383 3.781 -5.181 1.00 47.04 106 VAL A O 1
ATOM 811 N N . ALA A 1 128 ? -23.898 5.441 -5.483 1.00 46.14 107 ALA A N 1
ATOM 812 C CA . ALA A 1 128 ? -23.892 5.826 -4.079 1.00 45.16 107 ALA A CA 1
ATOM 813 C C . ALA A 1 128 ? -25.282 6.277 -3.604 1.00 46.47 107 ALA A C 1
ATOM 814 O O . ALA A 1 128 ? -25.697 5.944 -2.490 1.00 45.87 107 ALA A O 1
ATOM 816 N N . ARG A 1 129 ? -26.002 7.025 -4.445 1.00 46.41 108 ARG A N 1
ATOM 817 C CA . ARG A 1 129 ? -27.332 7.512 -4.080 1.00 46.98 108 ARG A CA 1
ATOM 818 C C . ARG A 1 129 ? -28.316 6.365 -3.862 1.00 47.29 108 ARG A C 1
ATOM 819 O O . ARG A 1 129 ? -29.388 6.564 -3.294 1.00 46.01 108 ARG A O 1
ATOM 827 N N . GLN A 1 130 ? -27.948 5.168 -4.313 1.00 48.03 109 GLN A N 1
ATOM 828 C CA . GLN A 1 130 ? -28.797 3.984 -4.152 1.00 49.25 109 GLN A CA 1
ATOM 829 C C . GLN A 1 130 ? -28.631 3.385 -2.758 1.00 48.38 109 GLN A C 1
ATOM 830 O O . GLN A 1 130 ? -29.559 2.806 -2.196 1.00 48.63 109 GLN A O 1
ATOM 836 N N . ILE A 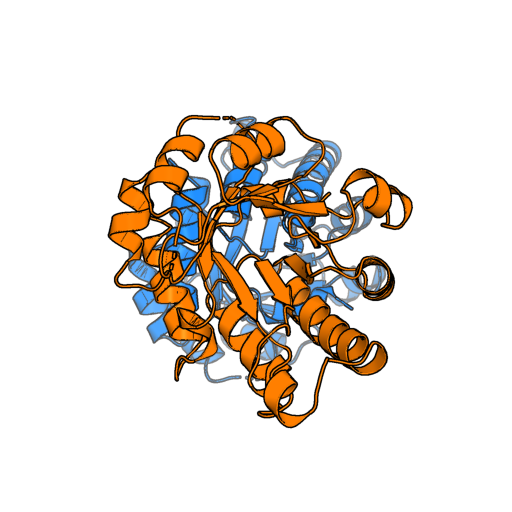1 131 ? -27.429 3.526 -2.213 1.00 46.66 110 ILE A N 1
ATOM 837 C CA . ILE A 1 131 ? -27.082 2.955 -0.916 1.00 43.77 110 ILE A CA 1
A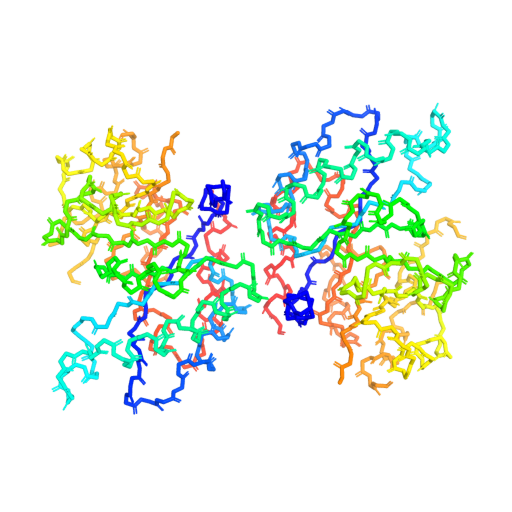TOM 838 C C . ILE A 1 131 ? -27.284 3.878 0.275 1.00 42.28 110 ILE A C 1
ATOM 839 O O . ILE A 1 131 ? -27.752 3.454 1.332 1.00 43.09 110 ILE A O 1
ATOM 844 N N . LEU A 1 132 ? -26.928 5.142 0.094 1.00 40.43 111 LEU A N 1
ATOM 845 C CA . LEU A 1 132 ? -27.012 6.129 1.157 1.00 39.65 111 LEU A CA 1
ATOM 846 C C . LEU A 1 132 ? -28.406 6.557 1.566 1.00 39.49 111 LEU A C 1
ATOM 847 O O . LEU A 1 132 ? -29.315 6.630 0.745 1.00 40.08 111 LEU A O 1
ATOM 852 N N . ALA A 1 133 ? -28.560 6.847 2.852 1.00 41.27 112 ALA A N 1
ATOM 853 C CA . ALA A 1 133 ? -29.828 7.333 3.362 1.00 42.98 112 ALA A CA 1
ATOM 854 C C . ALA A 1 133 ? -30.058 8.599 2.530 1.00 44.15 112 ALA A C 1
ATOM 855 O O . ALA A 1 133 ? -29.116 9.331 2.241 1.00 43.90 112 ALA A O 1
ATOM 857 N N . PRO A 1 134 ? -31.310 8.873 2.139 1.00 46.25 113 PRO A N 1
ATOM 858 C CA . PRO A 1 134 ? -31.651 10.048 1.326 1.00 46.52 113 PRO A CA 1
ATOM 859 C C . PRO A 1 134 ? -31.103 11.413 1.746 1.00 46.73 113 PRO A C 1
ATOM 860 O O . PRO A 1 134 ? -30.847 12.265 0.889 1.00 47.52 113 PRO A O 1
ATOM 864 N N . ASP A 1 135 ? -30.910 11.624 3.044 1.00 45.89 114 ASP A N 1
ATOM 865 C CA . ASP A 1 135 ? -30.411 12.911 3.527 1.00 46.00 114 ASP A CA 1
ATOM 866 C C . ASP A 1 135 ? -28.887 13.081 3.526 1.00 43.56 114 ASP A C 1
ATOM 867 O O . ASP A 1 135 ? -28.381 14.152 3.866 1.00 43.24 114 ASP A O 1
ATOM 872 N N . THR A 1 136 ? -28.152 12.042 3.138 1.00 39.34 115 THR A N 1
ATOM 873 C CA . THR A 1 136 ? -26.695 12.132 3.106 1.00 34.86 115 THR A CA 1
ATOM 874 C C . THR A 1 136 ? -26.273 13.057 1.970 1.00 33.87 115 THR A C 1
ATOM 875 O O . THR A 1 136 ? -26.872 13.045 0.894 1.00 33.58 115 THR A O 1
ATOM 879 N N . LEU A 1 137 ? -25.242 13.856 2.208 1.00 30.57 116 LEU A N 1
ATOM 880 C CA . LEU A 1 137 ? -24.755 14.771 1.190 1.00 29.46 116 LEU A CA 1
ATOM 881 C C . LEU A 1 137 ? -23.624 14.125 0.398 1.00 28.04 116 LEU A C 1
ATOM 882 O O . LEU A 1 137 ? -22.924 13.251 0.899 1.00 27.82 116 LEU A O 1
ATOM 887 N N . ILE A 1 138 ? -23.455 14.545 -0.848 1.00 27.99 117 ILE A N 1
ATOM 888 C CA . ILE A 1 138 ? -22.390 14.005 -1.678 1.00 27.38 117 ILE A CA 1
ATOM 889 C C . ILE A 1 138 ? -21.488 15.109 -2.200 1.00 26.15 117 ILE A C 1
ATOM 890 O O . ILE A 1 138 ? -21.967 16.139 -2.669 1.00 24.72 117 ILE A O 1
ATOM 895 N N . GLY A 1 139 ? -20.181 14.880 -2.108 1.00 25.68 118 GLY A N 1
ATOM 896 C CA . GLY A 1 139 ? -19.209 15.838 -2.596 1.00 25.61 118 GLY A CA 1
ATOM 897 C C . GLY A 1 139 ? -18.411 15.208 -3.730 1.00 26.68 118 GLY A C 1
ATOM 898 O O . GLY A 1 139 ? -18.350 13.985 -3.842 1.00 26.06 118 GLY A O 1
ATOM 899 N N . ARG A 1 140 ? -17.805 16.035 -4.575 1.00 26.37 119 ARG A N 1
ATOM 900 C CA . ARG A 1 140 ? -17.007 15.542 -5.694 1.00 27.88 119 ARG A CA 1
ATOM 901 C C . ARG A 1 140 ? -15.694 16.303 -5.820 1.00 27.72 119 ARG A C 1
ATOM 902 O O . ARG A 1 140 ? -15.628 17.497 -5.532 1.00 26.70 119 ARG A O 1
ATOM 910 N N . SER A 1 141 ? -14.643 15.600 -6.228 1.00 28.63 120 SER A N 1
ATOM 911 C CA . SER A 1 141 ? -13.340 16.228 -6.444 1.00 29.98 120 SER A CA 1
ATOM 912 C C . SER A 1 141 ? -13.284 16.604 -7.926 1.00 31.02 120 SER A C 1
ATOM 913 O O . SER A 1 141 ? -13.701 15.819 -8.782 1.00 29.89 120 SER A O 1
ATOM 916 N N . THR A 1 142 ? -12.799 17.800 -8.239 1.00 31.39 121 THR A N 1
ATOM 917 C CA . THR A 1 142 ? -12.696 18.208 -9.642 1.00 30.40 121 THR A CA 1
ATOM 918 C C . THR A 1 142 ? -11.278 18.679 -9.914 1.00 30.58 121 THR A C 1
ATOM 919 O O . THR A 1 142 ? -10.656 19.314 -9.060 1.00 27.49 121 THR A O 1
ATOM 923 N N . HIS A 1 143 ? -10.774 18.370 -11.109 1.00 32.28 122 HIS A N 1
ATOM 924 C CA . HIS A 1 143 ? -9.396 18.709 -11.458 1.00 34.61 122 HIS A CA 1
ATOM 925 C C . HIS A 1 143 ? -9.157 19.467 -12.765 1.00 34.02 122 HIS A C 1
ATOM 926 O O . HIS A 1 143 ? -8.021 19.816 -13.065 1.00 34.53 122 HIS A O 1
ATOM 933 N N . ASP A 1 144 ? -10.207 19.700 -13.545 1.00 33.83 123 ASP A N 1
ATOM 934 C CA . ASP A 1 144 ? -10.087 20.476 -14.779 1.00 35.00 123 ASP A CA 1
ATOM 935 C C . ASP A 1 144 ? -11.381 21.264 -14.939 1.00 35.32 123 ASP A C 1
ATOM 936 O O . ASP A 1 144 ? -12.336 21.057 -14.177 1.00 35.10 123 ASP A O 1
ATOM 941 N N . PRO A 1 145 ? -11.430 22.191 -15.913 1.00 34.46 124 PRO A N 1
ATOM 942 C CA . PRO A 1 145 ? -12.629 23.003 -16.142 1.00 34.34 124 PRO A CA 1
ATOM 943 C C . PRO A 1 145 ? -13.910 22.235 -16.486 1.00 34.21 124 PRO A C 1
ATOM 944 O O . PRO A 1 145 ? -15.011 22.687 -16.166 1.00 34.43 124 PRO A O 1
ATOM 948 N N . ASP A 1 146 ? -13.779 21.084 -17.133 1.00 33.18 125 ASP A N 1
ATOM 949 C CA . ASP A 1 146 ? -14.958 20.301 -17.489 1.00 35.31 125 ASP A CA 1
ATOM 950 C C . ASP A 1 146 ? -15.599 19.628 -16.280 1.00 34.91 125 ASP A C 1
ATOM 951 O O . ASP A 1 146 ? -16.827 19.552 -16.176 1.00 35.33 125 ASP A O 1
ATOM 956 N N . GLN A 1 147 ? -14.772 19.128 -15.370 1.00 33.25 126 GLN A N 1
ATOM 957 C CA . GLN A 1 147 ? -15.289 18.468 -14.178 1.00 32.37 126 GLN A CA 1
ATOM 958 C C . GLN A 1 147 ? -15.937 19.524 -13.296 1.00 32.43 126 GLN A C 1
ATOM 959 O O . GLN A 1 147 ? -16.988 19.286 -12.696 1.00 31.56 126 GLN A O 1
ATOM 965 N N . VAL A 1 148 ? -15.319 20.700 -13.236 1.00 31.75 127 VAL A N 1
ATOM 966 C CA . VAL A 1 148 ? -15.872 21.782 -12.442 1.00 32.43 127 VAL A CA 1
ATOM 967 C C . VAL A 1 148 ? -17.259 22.091 -12.966 1.00 33.64 127 VAL A C 1
ATOM 968 O O . VAL A 1 148 ? -18.199 22.232 -12.190 1.00 34.41 127 VAL A O 1
ATOM 972 N N . ALA A 1 149 ? -17.385 22.182 -14.290 1.00 34.59 128 ALA A N 1
ATOM 973 C CA . ALA A 1 149 ? -18.676 22.479 -14.913 1.00 34.99 128 ALA A CA 1
ATOM 974 C C . ALA A 1 149 ? -19.678 21.368 -14.622 1.00 35.42 128 ALA A C 1
ATOM 975 O O . ALA A 1 149 ? -20.824 21.631 -14.249 1.00 35.85 128 ALA A O 1
ATOM 977 N N . ALA A 1 150 ? -19.235 20.128 -14.790 1.00 34.68 129 ALA A N 1
ATOM 978 C CA . ALA A 1 150 ? -20.091 18.982 -14.541 1.00 36.53 129 ALA A CA 1
ATOM 979 C C . ALA A 1 150 ? -20.545 18.937 -13.081 1.00 37.87 129 ALA A C 1
ATOM 980 O O . ALA A 1 150 ? -21.677 18.551 -12.793 1.00 39.31 129 ALA A O 1
ATOM 982 N N . ALA A 1 151 ? -19.669 19.337 -12.163 1.00 38.02 130 ALA A N 1
ATOM 983 C CA . ALA A 1 151 ? -20.009 19.313 -10.741 1.00 39.01 130 ALA A CA 1
ATOM 984 C C . ALA A 1 151 ? -20.977 20.428 -10.364 1.00 39.17 130 ALA A C 1
ATOM 985 O O . ALA A 1 151 ? -21.922 20.209 -9.611 1.00 38.44 130 ALA A O 1
ATOM 987 N N . ALA A 1 152 ? -20.735 21.623 -10.892 1.00 40.96 131 ALA A N 1
ATOM 988 C CA . ALA A 1 152 ? -21.586 22.776 -10.618 1.00 43.11 131 ALA A CA 1
ATOM 989 C C . ALA A 1 152 ? -22.997 22.556 -11.145 1.00 45.57 131 ALA A C 1
ATOM 990 O O . ALA A 1 152 ? -23.968 23.045 -10.568 1.00 46.50 131 ALA A O 1
ATOM 992 N N . ALA A 1 153 ? -23.105 21.820 -12.248 1.00 48.38 132 ALA A N 1
ATOM 993 C CA . ALA A 1 153 ? -24.401 21.531 -12.853 1.00 49.11 132 ALA A CA 1
ATOM 994 C C . ALA A 1 153 ? -24.900 20.151 -12.426 1.00 49.78 132 ALA A C 1
ATOM 995 O O . ALA A 1 153 ? -26.096 19.859 -12.484 1.00 49.55 132 ALA A O 1
ATOM 997 N N . GLY A 1 154 ? -23.972 19.312 -11.985 1.00 50.60 133 GLY A N 1
ATOM 998 C CA . GLY A 1 154 ? -24.322 17.963 -11.581 1.00 52.50 133 GLY A CA 1
ATOM 999 C C . GLY A 1 154 ? -25.263 17.805 -10.403 1.00 53.91 133 GLY A C 1
ATOM 1000 O O . GLY A 1 154 ? -25.913 18.748 -9.948 1.00 53.31 133 GLY A O 1
ATOM 1001 N N . ASP A 1 155 ? -25.321 16.577 -9.907 1.00 54.37 134 ASP A N 1
ATOM 1002 C CA . ASP A 1 155 ? -26.174 16.214 -8.784 1.00 54.83 134 ASP A CA 1
ATOM 1003 C C . ASP A 1 155 ? -25.546 16.557 -7.420 1.00 52.15 134 ASP A C 1
ATOM 1004 O O . ASP A 1 155 ? -26.254 16.746 -6.426 1.00 51.77 134 ASP A O 1
ATOM 1009 N N . ALA A 1 156 ? -24.219 16.663 -7.403 1.00 48.24 135 ALA A N 1
ATOM 1010 C CA . ALA A 1 156 ? -23.435 16.961 -6.202 1.00 44.59 135 ALA A CA 1
ATOM 1011 C C . ALA A 1 156 ? -23.945 18.076 -5.288 1.00 42.30 135 ALA A C 1
ATOM 1012 O O . ALA A 1 156 ? -24.544 19.051 -5.741 1.00 43.43 135 ALA A O 1
ATOM 1014 N N . ASP A 1 157 ? -23.682 17.920 -3.992 1.00 37.76 136 ASP A N 1
ATOM 1015 C CA . ASP A 1 157 ? -24.071 18.901 -2.992 1.00 33.92 136 ASP A CA 1
ATOM 1016 C C . ASP A 1 157 ? -22.959 19.941 -2.835 1.00 31.64 136 ASP A C 1
ATOM 1017 O O . ASP A 1 157 ? -23.206 21.072 -2.415 1.00 32.59 136 ASP A O 1
ATOM 1022 N N . TYR A 1 158 ? -21.733 19.549 -3.165 1.00 26.59 137 TYR A N 1
ATOM 1023 C CA . TYR A 1 158 ? -20.598 20.466 -3.128 1.00 25.42 137 TYR A CA 1
ATOM 1024 C C . TYR A 1 158 ? -19.471 19.796 -3.891 1.00 24.89 137 TYR A C 1
ATOM 1025 O O . TYR A 1 158 ? -19.567 18.618 -4.228 1.00 24.03 137 TYR A O 1
ATOM 1034 N N . PHE A 1 159 ? -18.417 20.547 -4.187 1.00 23.15 138 PHE A N 1
ATOM 1035 C CA . PHE A 1 159 ? -17.274 19.975 -4.870 1.00 23.70 138 PHE A CA 1
ATOM 1036 C C . PHE A 1 159 ? -16.025 20.713 -4.456 1.00 24.93 138 PHE A C 1
ATOM 1037 O O . PHE A 1 159 ? -16.098 21.834 -3.947 1.00 24.68 138 PHE A O 1
ATOM 1045 N N . CYS A 1 160 ? -14.887 20.054 -4.648 1.00 27.10 139 CYS A N 1
ATOM 1046 C CA . CYS A 1 160 ? -13.572 20.591 -4.315 1.00 31.09 139 CYS A CA 1
ATOM 1047 C C . CYS A 1 160 ? -12.879 20.912 -5.631 1.00 30.54 139 CYS A C 1
ATOM 1048 O O . CYS A 1 160 ? -13.157 20.272 -6.640 1.00 30.61 139 CYS A O 1
ATOM 1051 N N . VAL A 1 161 ? -11.964 21.879 -5.604 1.00 30.61 140 VAL A N 1
ATOM 1052 C CA . VAL A 1 161 ? -11.239 22.321 -6.796 1.00 29.52 140 VAL A CA 1
ATOM 1053 C C . VAL A 1 161 ? -9.735 22.361 -6.528 1.00 30.25 140 VAL A C 1
ATOM 1054 O O . VAL A 1 161 ? -9.266 23.146 -5.700 1.00 30.30 140 VAL A O 1
ATOM 1058 N N . GLY A 1 162 ? -8.984 21.509 -7.225 1.00 30.19 141 GLY A N 1
ATOM 1059 C CA . GLY A 1 162 ? -7.540 21.464 -7.038 1.00 30.57 141 GLY A CA 1
ATOM 1060 C C . GLY A 1 162 ? -6.894 20.219 -7.624 1.00 32.00 141 GLY A C 1
ATOM 1061 O O . GLY A 1 162 ? -7.502 19.523 -8.446 1.00 31.35 141 GLY A O 1
ATOM 1062 N N . PRO A 1 163 ? -5.661 19.889 -7.213 1.00 32.72 142 PRO A N 1
ATOM 1063 C CA . PRO A 1 163 ? -4.800 20.572 -6.243 1.00 34.50 142 PRO A CA 1
ATOM 1064 C C . PRO A 1 163 ? -4.227 21.908 -6.706 1.00 36.93 142 PRO A C 1
ATOM 1065 O O . PRO A 1 163 ? -3.624 21.999 -7.771 1.00 37.04 142 PRO A O 1
ATOM 1069 N N . CYS A 1 164 ? -4.410 22.935 -5.883 1.00 38.58 143 CYS A N 1
ATOM 1070 C CA . CYS A 1 164 ? -3.916 24.274 -6.180 1.00 40.52 143 CYS A CA 1
ATOM 1071 C C . CYS A 1 164 ? -2.398 24.299 -6.248 1.00 42.55 143 CYS A C 1
ATOM 1072 O O . CYS A 1 164 ? -1.816 25.070 -7.012 1.00 43.33 143 CYS A O 1
ATOM 1075 N N . TRP A 1 165 ? -1.764 23.459 -5.437 1.00 45.22 144 TRP A N 1
ATOM 1076 C CA . TRP A 1 165 ? -0.312 23.371 -5.403 1.00 48.14 144 TRP A CA 1
ATOM 1077 C C . TRP A 1 165 ? 0.142 21.941 -5.639 1.00 52.81 144 TRP A C 1
ATOM 1078 O O . TRP A 1 165 ? -0.465 20.990 -5.145 1.00 52.21 144 TRP A O 1
ATOM 1089 N N . PRO A 1 166 ? 1.230 21.774 -6.402 1.00 57.18 145 PRO A N 1
ATOM 1090 C CA . PRO A 1 166 ? 1.786 20.462 -6.725 1.00 61.02 145 PRO A CA 1
ATOM 1091 C C . PRO A 1 166 ? 2.174 19.622 -5.520 1.00 64.90 145 PRO A C 1
ATOM 1092 O O . PRO A 1 166 ? 2.488 20.140 -4.450 1.00 65.94 145 PRO A O 1
ATOM 1096 N N . THR A 1 167 ? 2.142 18.311 -5.722 1.00 69.73 146 THR A N 1
ATOM 1097 C CA . THR A 1 167 ? 2.486 17.333 -4.702 1.00 73.84 146 THR A CA 1
ATOM 1098 C C . THR A 1 167 ? 3.165 16.181 -5.451 1.00 75.97 146 THR A C 1
ATOM 1099 O O . THR A 1 167 ? 2.853 15.928 -6.617 1.00 76.24 146 THR A O 1
ATOM 1103 N N . PRO A 1 168 ? 4.108 15.475 -4.799 1.00 78.27 147 PRO A N 1
ATOM 1104 C CA . PRO A 1 168 ? 4.807 14.360 -5.453 1.00 79.41 147 PRO A CA 1
ATOM 1105 C C . PRO A 1 168 ? 3.925 13.496 -6.359 1.00 80.20 147 PRO A C 1
ATOM 1106 O O . PRO A 1 168 ? 4.403 12.910 -7.332 1.00 80.72 147 PRO A O 1
ATOM 1110 N N . THR A 1 169 ? 2.638 13.426 -6.038 1.00 80.78 148 THR A N 1
ATOM 1111 C CA . THR A 1 169 ? 1.691 12.653 -6.832 1.00 80.74 148 THR A CA 1
ATOM 1112 C C . THR A 1 169 ? 1.545 13.306 -8.209 1.00 80.67 148 THR A C 1
ATOM 1113 O O . THR A 1 169 ? 1.400 12.626 -9.226 1.00 80.02 148 THR A O 1
ATOM 1117 N N . ALA A 1 175 ? -0.850 19.622 -11.696 1.00 43.78 154 ALA A N 1
ATOM 1118 C CA . ALA A 1 175 ? -1.598 20.400 -10.710 1.00 45.19 154 ALA A CA 1
ATOM 1119 C C . ALA A 1 175 ? -2.294 21.589 -11.362 1.00 45.27 154 ALA A C 1
ATOM 1120 O O . ALA A 1 175 ? -1.642 22.492 -11.879 1.00 46.73 154 ALA A O 1
ATOM 1122 N N . PRO A 1 176 ? -3.636 21.605 -11.334 1.00 45.27 155 PRO A N 1
ATOM 1123 C CA . PRO A 1 176 ? -4.467 22.666 -11.915 1.00 45.05 155 PRO A CA 1
ATOM 1124 C C . PRO A 1 176 ? -4.066 24.096 -11.554 1.00 45.24 155 PRO A C 1
ATOM 1125 O O . PRO A 1 176 ? -4.192 25.009 -12.377 1.00 45.73 155 PRO A O 1
ATOM 1129 N N . GLY A 1 177 ? -3.589 24.292 -10.328 1.00 43.51 156 GLY A N 1
ATOM 1130 C CA . GLY A 1 177 ? -3.185 25.622 -9.907 1.00 41.60 156 GLY A CA 1
ATOM 1131 C C . GLY A 1 177 ? -4.363 26.545 -9.659 1.00 39.88 156 GLY A C 1
ATOM 1132 O O . GLY A 1 177 ? -5.522 26.148 -9.801 1.00 39.57 156 GLY A O 1
ATOM 1133 N N . LEU A 1 178 ? -4.061 27.790 -9.307 1.00 39.11 157 LEU A N 1
ATOM 1134 C CA . LEU A 1 178 ? -5.083 28.786 -9.005 1.00 38.77 157 LEU A CA 1
ATOM 1135 C C . LEU A 1 178 ? -5.942 29.180 -10.199 1.00 39.21 157 LEU A C 1
ATOM 1136 O O . LEU A 1 178 ? -6.990 29.810 -10.041 1.00 40.25 157 LEU A O 1
ATOM 1141 N N . GLY A 1 179 ? -5.496 28.811 -11.394 1.00 39.31 158 GLY A N 1
ATOM 1142 C CA . GLY A 1 179 ? -6.255 29.133 -12.587 1.00 38.11 158 GLY A CA 1
ATOM 1143 C C . GLY A 1 179 ? -7.604 28.446 -12.563 1.00 37.96 158 GLY A C 1
ATOM 1144 O O . GLY A 1 179 ? -8.604 29.005 -13.018 1.00 38.82 158 GLY A O 1
ATOM 1145 N N . LEU A 1 180 ? -7.638 27.231 -12.022 1.00 36.93 159 LEU A N 1
ATOM 1146 C CA . LEU A 1 180 ? -8.880 26.468 -11.942 1.00 36.14 159 LEU A CA 1
ATOM 1147 C C . LEU A 1 180 ? -9.794 27.031 -10.850 1.00 35.36 159 LEU A C 1
ATOM 1148 O O . LEU A 1 180 ? -11.019 26.981 -10.962 1.00 33.62 159 LEU A O 1
ATOM 1153 N N . VAL A 1 181 ? -9.191 27.561 -9.794 1.00 35.09 160 VAL A N 1
ATOM 1154 C CA . VAL A 1 181 ? -9.962 28.148 -8.708 1.00 37.14 160 VAL A CA 1
ATOM 1155 C C . VAL A 1 181 ? -10.706 29.343 -9.299 1.00 39.23 160 VAL A C 1
ATOM 1156 O O . VAL A 1 181 ? -11.867 29.607 -8.968 1.00 39.02 160 VAL A O 1
ATOM 1160 N N . ARG A 1 182 ? -10.024 30.043 -10.200 1.00 40.87 161 ARG A N 1
ATOM 1161 C CA . ARG A 1 182 ? -10.574 31.216 -10.866 1.00 42.42 161 ARG A CA 1
ATOM 1162 C C . ARG A 1 182 ? -11.766 30.811 -11.723 1.00 41.79 161 ARG A C 1
ATOM 1163 O O . ARG A 1 182 ? -12.808 31.469 -11.716 1.00 42.01 161 ARG A O 1
ATOM 1171 N N . VAL A 1 183 ? -11.609 29.716 -12.455 1.00 40.25 162 VAL A N 1
ATOM 1172 C CA . VAL A 1 183 ? -12.679 29.205 -13.295 1.00 40.20 162 VAL A CA 1
ATOM 1173 C C . VAL A 1 183 ? -13.906 28.894 -12.435 1.00 40.34 162 VAL A C 1
ATOM 1174 O O . VAL A 1 183 ? -15.043 29.129 -12.846 1.00 41.16 162 VAL A O 1
ATOM 1178 N N . ALA A 1 184 ? -13.674 28.362 -11.240 1.00 40.05 163 ALA A N 1
ATOM 1179 C CA . ALA A 1 184 ? -14.769 28.014 -10.343 1.00 40.54 163 ALA A CA 1
ATOM 1180 C C . ALA A 1 184 ? -15.444 29.266 -9.798 1.00 41.47 163 ALA A C 1
ATOM 1181 O O . ALA A 1 184 ? -16.668 29.341 -9.723 1.00 40.55 163 ALA A O 1
ATOM 1183 N N . ALA A 1 185 ? -14.631 30.247 -9.424 1.00 44.41 164 ALA A N 1
ATOM 1184 C CA . ALA A 1 185 ? -15.129 31.500 -8.879 1.00 47.80 164 ALA A CA 1
ATOM 1185 C C . ALA A 1 185 ? -16.087 32.219 -9.831 1.00 51.71 164 ALA A C 1
ATOM 1186 O O . ALA A 1 185 ? -17.079 32.800 -9.391 1.00 52.79 164 ALA A O 1
ATOM 1188 N N . GLU A 1 186 ? -15.802 32.186 -11.129 1.00 55.51 165 GLU A N 1
ATOM 1189 C CA . GLU A 1 186 ? -16.676 32.850 -12.091 1.00 60.21 165 GLU A CA 1
ATOM 1190 C C . GLU A 1 186 ? -17.733 31.904 -12.646 1.00 62.41 165 GLU A C 1
ATOM 1191 O O . GLU A 1 186 ? -18.087 31.968 -13.822 1.00 63.00 165 GLU A O 1
ATOM 1197 N N . LEU A 1 187 ? -18.242 31.037 -11.776 1.00 65.48 166 LEU A N 1
ATOM 1198 C CA . LEU A 1 187 ? -19.268 30.061 -12.139 1.00 67.45 166 LEU A CA 1
ATOM 1199 C C . LEU A 1 187 ? -18.849 29.249 -13.358 1.00 67.23 166 LEU A C 1
ATOM 1200 O O . LEU A 1 187 ? -18.933 28.021 -13.352 1.00 67.65 166 LEU A O 1
ATOM 1205 N N . ASP A 1 191 ? -26.574 28.318 -6.341 1.00 55.94 170 ASP A N 1
ATOM 1206 C CA . ASP A 1 191 ? -25.123 28.492 -6.358 1.00 55.92 170 ASP A CA 1
ATOM 1207 C C . ASP A 1 191 ? -24.499 27.531 -5.344 1.00 53.12 170 ASP A C 1
ATOM 1208 O O . ASP A 1 191 ? -24.463 27.797 -4.137 1.00 53.66 170 ASP A O 1
ATOM 1213 N N . LYS A 1 192 ? -23.999 26.417 -5.869 1.00 47.75 171 LYS A N 1
ATOM 1214 C CA . LYS A 1 192 ? -23.406 25.337 -5.087 1.00 41.63 171 LYS A CA 1
ATOM 1215 C C . LYS A 1 192 ? -22.097 25.675 -4.376 1.00 37.67 171 LYS A C 1
ATOM 1216 O O . LYS A 1 192 ? -21.208 26.297 -4.948 1.00 37.59 171 LYS A O 1
ATOM 1222 N N . PRO A 1 193 ? -21.966 25.258 -3.109 1.00 33.93 172 PRO A N 1
ATOM 1223 C CA . PRO A 1 193 ? -20.742 25.530 -2.351 1.00 31.48 172 PRO A CA 1
ATOM 1224 C C . PRO A 1 193 ? -19.594 24.723 -2.944 1.00 31.37 172 PRO A C 1
ATOM 1225 O O . PRO A 1 193 ? -19.777 23.567 -3.329 1.00 29.41 172 PRO A O 1
ATOM 1229 N N . TRP A 1 194 ? -18.417 25.330 -3.033 1.00 30.60 173 TRP A N 1
ATOM 1230 C CA . TRP A 1 194 ? -17.260 24.625 -3.552 1.00 30.84 173 TRP A CA 1
ATOM 1231 C C . TRP A 1 194 ? -16.049 25.029 -2.748 1.00 29.93 173 TRP A C 1
ATOM 1232 O O . TRP A 1 194 ? -15.967 26.151 -2.258 1.00 30.25 173 TRP A O 1
ATOM 1243 N N . PHE A 1 195 ? -15.101 24.112 -2.613 1.00 29.19 174 PHE A N 1
ATOM 1244 C CA . PHE A 1 195 ? -13.914 24.392 -1.827 1.00 28.70 174 PHE A CA 1
ATOM 1245 C C . PHE A 1 195 ? -12.640 24.345 -2.640 1.00 28.84 174 PHE A C 1
ATOM 1246 O O . PHE A 1 195 ? -12.551 23.620 -3.624 1.00 30.77 174 PHE A O 1
ATOM 1254 N N . ALA A 1 196 ? -11.657 25.131 -2.215 1.00 29.46 175 ALA A N 1
ATOM 1255 C CA . ALA A 1 196 ? -10.355 25.166 -2.865 1.00 28.80 175 ALA A CA 1
ATOM 1256 C C . ALA A 1 196 ? -9.518 24.163 -2.083 1.00 28.23 175 ALA A C 1
ATOM 1257 O O . ALA A 1 196 ? -9.612 24.097 -0.861 1.00 26.90 175 ALA A O 1
ATOM 1259 N N . ILE A 1 197 ? -8.702 23.381 -2.778 1.00 29.40 176 ILE A N 1
ATOM 1260 C CA . ILE A 1 197 ? -7.894 22.374 -2.104 1.00 29.77 176 ILE A CA 1
ATOM 1261 C C . ILE A 1 197 ? -6.567 22.109 -2.791 1.00 31.34 176 ILE A C 1
ATOM 1262 O O . ILE A 1 197 ? -6.443 22.262 -4.010 1.00 30.87 176 ILE A O 1
ATOM 1267 N N . GLY A 1 198 ? -5.579 21.695 -2.000 1.00 31.70 177 GLY A N 1
ATOM 1268 C CA . GLY A 1 198 ? -4.282 21.379 -2.557 1.00 31.44 177 GLY A CA 1
ATOM 1269 C C . GLY A 1 198 ? -3.127 22.184 -2.020 1.00 33.13 177 GLY A C 1
ATOM 1270 O O . GLY A 1 198 ? -2.809 23.250 -2.555 1.00 32.20 177 GLY A O 1
ATOM 1271 N N . GLY A 1 199 ? -2.493 21.661 -0.971 1.00 33.86 178 GLY A N 1
ATOM 1272 C CA . GLY A 1 199 ? -1.350 22.326 -0.361 1.00 35.26 178 GLY A CA 1
ATOM 1273 C C . GLY A 1 199 ? -1.632 23.692 0.241 1.00 36.18 178 GLY A C 1
ATOM 1274 O O . GLY A 1 199 ? -0.756 24.548 0.288 1.00 37.16 178 GLY A O 1
ATOM 1275 N N . ILE A 1 200 ? -2.853 23.897 0.716 1.00 36.55 179 ILE A N 1
ATOM 1276 C CA . ILE A 1 200 ? -3.227 25.175 1.299 1.00 36.75 179 ILE A CA 1
ATOM 1277 C C . ILE A 1 200 ? -2.811 25.318 2.754 1.00 37.25 179 ILE A C 1
ATOM 1278 O O . ILE A 1 200 ? -2.911 24.379 3.536 1.00 37.91 179 ILE A O 1
ATOM 1283 N N . ASN A 1 201 ? -2.338 26.507 3.106 1.00 38.78 180 ASN A N 1
ATOM 1284 C CA . ASN A 1 201 ? -1.933 26.803 4.474 1.00 38.94 180 ASN A CA 1
ATOM 1285 C C . ASN A 1 201 ? -2.133 28.285 4.754 1.00 40.54 180 ASN A C 1
ATOM 1286 O O . ASN A 1 201 ? -2.767 29.000 3.971 1.00 41.30 180 ASN A O 1
ATOM 1291 N N . ALA A 1 202 ? -1.578 28.747 5.867 1.00 41.67 181 ALA A N 1
ATOM 1292 C CA . ALA A 1 202 ? -1.710 30.142 6.257 1.00 42.48 181 ALA A CA 1
ATOM 1293 C C . ALA A 1 202 ? -1.097 31.089 5.225 1.00 42.97 181 ALA A C 1
ATOM 1294 O O . ALA A 1 202 ? -1.771 31.997 4.733 1.00 42.45 181 ALA A O 1
ATOM 1296 N N . GLN A 1 203 ? 0.173 30.859 4.895 1.00 43.65 182 GLN A N 1
ATOM 1297 C CA . GLN A 1 203 ? 0.904 31.698 3.947 1.00 44.47 182 GLN A CA 1
ATOM 1298 C C . GLN A 1 203 ? 0.303 31.789 2.550 1.00 43.54 182 GLN A C 1
ATOM 1299 O O . GLN A 1 203 ? 0.344 32.850 1.923 1.00 43.61 182 GLN A O 1
ATOM 1305 N N . ARG A 1 204 ? -0.253 30.685 2.064 1.00 41.19 183 ARG A N 1
ATOM 1306 C CA . ARG A 1 204 ? -0.842 30.639 0.725 1.00 39.85 183 ARG A CA 1
ATOM 1307 C C . ARG A 1 204 ? -2.302 31.051 0.648 1.00 38.88 183 ARG A C 1
ATOM 1308 O O . ARG A 1 204 ? -2.826 31.283 -0.440 1.00 39.47 183 ARG A O 1
ATOM 1316 N N . LEU A 1 205 ? -2.966 31.136 1.792 1.00 37.37 184 LEU A N 1
ATOM 1317 C CA . LEU A 1 205 ? -4.374 31.490 1.795 1.00 38.36 184 LEU A CA 1
ATOM 1318 C C . LEU A 1 205 ? -4.687 32.819 1.105 1.00 38.73 184 LEU A C 1
ATOM 1319 O O . LEU A 1 205 ? -5.705 32.947 0.425 1.00 41.46 184 LEU A O 1
ATOM 1324 N N . PRO A 1 206 ? -3.826 33.834 1.273 1.00 39.27 185 PRO A N 1
ATOM 1325 C CA . PRO A 1 206 ? -4.135 35.101 0.605 1.00 38.60 185 PRO A CA 1
ATOM 1326 C C . PRO A 1 206 ? -4.288 34.928 -0.913 1.00 38.65 185 PRO A C 1
ATOM 1327 O O . PRO A 1 206 ? -5.157 35.537 -1.537 1.00 37.63 185 PRO A O 1
ATOM 1331 N N . ALA A 1 207 ? -3.444 34.085 -1.498 1.00 38.96 186 ALA A N 1
ATOM 1332 C CA . ALA A 1 207 ? -3.494 33.832 -2.936 1.00 39.90 186 ALA A CA 1
ATOM 1333 C C . ALA A 1 207 ? -4.784 33.103 -3.309 1.00 40.27 186 ALA A C 1
ATOM 1334 O O . ALA A 1 207 ? -5.382 33.366 -4.357 1.00 39.81 186 ALA A O 1
ATOM 1336 N N . VAL A 1 208 ? -5.209 32.185 -2.443 1.00 39.94 187 VAL A N 1
ATOM 1337 C CA . VAL A 1 208 ? -6.426 31.423 -2.684 1.00 38.56 187 VAL A CA 1
ATOM 1338 C C . VAL A 1 208 ? -7.635 32.332 -2.665 1.00 38.53 187 VAL A C 1
ATOM 1339 O O . VAL A 1 208 ? -8.527 32.200 -3.495 1.00 39.16 187 VAL A O 1
ATOM 1343 N N . LEU A 1 209 ? -7.674 33.252 -1.711 1.00 38.55 188 LEU A N 1
ATOM 1344 C CA . LEU A 1 209 ? -8.791 34.180 -1.629 1.00 39.48 188 LEU A CA 1
ATOM 1345 C C . LEU A 1 209 ? -8.750 35.116 -2.841 1.00 41.00 188 LEU A C 1
ATOM 1346 O O . LEU A 1 209 ? -9.789 35.485 -3.390 1.00 40.50 188 LEU A O 1
ATOM 1351 N N . ASP A 1 210 ? -7.540 35.483 -3.255 1.00 42.69 189 ASP A N 1
ATOM 1352 C CA . ASP A 1 210 ? -7.344 36.344 -4.417 1.00 45.25 189 ASP A CA 1
ATOM 1353 C C . ASP A 1 210 ? -7.964 35.724 -5.660 1.00 45.16 189 ASP A C 1
ATOM 1354 O O . ASP A 1 210 ? -8.614 36.411 -6.448 1.00 45.99 189 ASP A O 1
ATOM 1359 N N . ALA A 1 211 ? -7.741 34.423 -5.836 1.00 42.43 190 ALA A N 1
ATOM 1360 C CA . ALA A 1 211 ? -8.261 33.700 -6.985 1.00 39.82 190 ALA A CA 1
ATOM 1361 C C . ALA A 1 211 ? -9.780 33.581 -6.918 1.00 39.87 190 ALA A C 1
ATOM 1362 O O . ALA A 1 211 ? -10.405 33.011 -7.814 1.00 40.01 190 ALA A O 1
ATOM 1364 N N . GLY A 1 212 ? -10.370 34.111 -5.850 1.00 39.35 191 GLY A N 1
ATOM 1365 C CA . GLY A 1 212 ? -11.816 34.072 -5.716 1.00 39.63 191 GLY A CA 1
ATOM 1366 C C . GLY A 1 212 ? -12.428 32.957 -4.887 1.00 39.33 191 GLY A C 1
ATOM 1367 O O . GLY A 1 212 ? -13.646 32.772 -4.905 1.00 39.05 191 GLY A O 1
ATOM 1368 N N . ALA A 1 213 ? -11.602 32.209 -4.164 1.00 38.31 192 ALA A N 1
ATOM 1369 C CA . ALA A 1 213 ? -12.112 31.125 -3.330 1.00 39.18 192 ALA A CA 1
ATOM 1370 C C . ALA A 1 213 ? -12.540 31.669 -1.963 1.00 37.99 192 ALA A C 1
ATOM 1371 O O . ALA A 1 213 ? -11.861 32.516 -1.380 1.00 37.69 192 ALA A O 1
ATOM 1373 N N . ARG A 1 214 ? -13.669 31.183 -1.459 1.00 36.96 193 ARG A N 1
ATOM 1374 C CA . ARG A 1 214 ? -14.171 31.625 -0.159 1.00 37.10 193 ARG A CA 1
ATOM 1375 C C . ARG A 1 214 ? -14.195 30.484 0.872 1.00 34.57 193 ARG A C 1
ATOM 1376 O O . ARG A 1 214 ? -14.398 30.724 2.061 1.00 33.40 193 ARG A O 1
ATOM 1384 N N . ARG A 1 215 ? -13.985 29.254 0.403 1.00 32.94 194 ARG A N 1
ATOM 1385 C CA . ARG A 1 215 ? -13.962 28.068 1.259 1.00 31.72 194 ARG A CA 1
ATOM 1386 C C . ARG A 1 215 ? -12.732 27.230 0.919 1.00 31.56 194 ARG A C 1
ATOM 1387 O O . ARG A 1 215 ? -12.306 27.171 -0.240 1.00 30.57 194 ARG A O 1
ATOM 1395 N N . ILE A 1 216 ? -12.178 26.556 1.922 1.00 29.73 195 ILE A N 1
ATOM 1396 C CA . ILE A 1 216 ? -10.993 25.738 1.703 1.00 26.76 195 ILE A CA 1
ATOM 1397 C C . ILE A 1 216 ? -10.976 24.401 2.434 1.00 26.50 195 ILE A C 1
ATOM 1398 O O . ILE A 1 216 ? -11.610 24.221 3.473 1.00 25.37 195 ILE A O 1
ATOM 1403 N N . VAL A 1 217 ? -10.240 23.458 1.866 1.00 25.63 196 VAL A N 1
ATOM 1404 C CA . VAL A 1 217 ? -10.070 22.154 2.481 1.00 25.86 196 VAL A CA 1
ATOM 1405 C C . VAL A 1 217 ? -8.593 22.134 2.819 1.00 25.89 196 VAL A C 1
ATOM 1406 O O . VAL A 1 217 ? -7.753 22.439 1.966 1.00 27.17 196 VAL A O 1
ATOM 1410 N N . VAL A 1 218 ? -8.264 21.809 4.059 1.00 25.66 197 VAL A N 1
ATOM 1411 C CA . VAL A 1 218 ? -6.864 21.752 4.433 1.00 25.67 197 VAL A CA 1
ATOM 1412 C C . VAL A 1 218 ? -6.539 20.364 4.971 1.0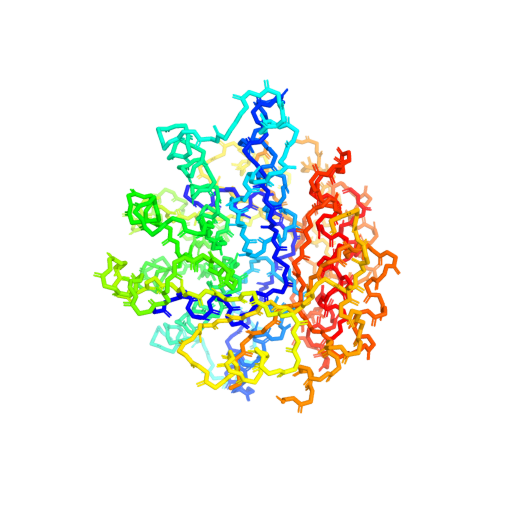0 25.83 197 VAL A C 1
ATOM 1413 O O . VAL A 1 218 ? -7.431 19.617 5.378 1.00 24.74 197 VAL A O 1
ATOM 1417 N N . VAL A 1 219 ? -5.261 20.008 4.941 1.00 26.86 198 VAL A N 1
ATOM 1418 C CA . VAL A 1 219 ? -4.834 18.719 5.446 1.00 26.97 198 VAL A CA 1
ATOM 1419 C C . VAL A 1 219 ? -3.646 18.906 6.377 1.00 28.70 198 VAL A C 1
ATOM 1420 O O . VAL A 1 219 ? -3.823 19.098 7.574 1.00 30.18 198 VAL A O 1
ATOM 1424 N N . ARG A 1 220 ? -2.437 18.875 5.826 1.00 31.49 199 ARG A N 1
ATOM 1425 C CA . ARG A 1 220 ? -1.224 19.020 6.627 1.00 33.91 199 ARG A CA 1
ATOM 1426 C C . ARG A 1 220 ? -1.160 20.317 7.448 1.00 33.05 199 ARG A C 1
ATOM 1427 O O . ARG A 1 220 ? -0.536 20.352 8.511 1.00 32.02 199 ARG A O 1
ATOM 1435 N N . ALA A 1 221 ? -1.813 21.369 6.963 1.00 32.26 200 ALA A N 1
ATOM 1436 C CA . ALA A 1 221 ? -1.833 22.656 7.654 1.00 32.99 200 ALA A CA 1
ATOM 1437 C C . ALA A 1 221 ? -2.287 22.493 9.103 1.00 34.01 200 ALA A C 1
ATOM 1438 O O . ALA A 1 221 ? -1.811 23.204 9.994 1.00 36.20 200 ALA A O 1
ATOM 1440 N N . ILE A 1 222 ? -3.208 21.561 9.339 1.00 32.89 201 ILE A N 1
ATOM 1441 C CA . ILE A 1 222 ? -3.698 21.290 10.690 1.00 33.02 201 ILE A CA 1
ATOM 1442 C C . ILE A 1 222 ? -3.226 19.914 11.158 1.00 33.80 201 ILE A C 1
ATOM 1443 O O . ILE A 1 222 ? -2.846 19.724 12.309 1.00 34.02 201 ILE A O 1
ATOM 1448 N N . THR A 1 223 ? -3.248 18.961 10.240 1.00 35.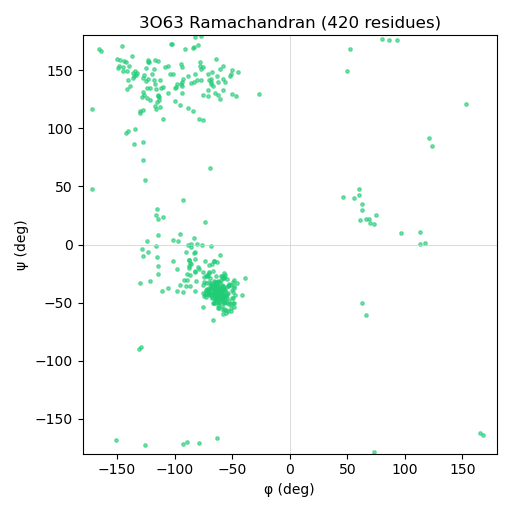78 202 THR A N 1
ATOM 1449 C CA . THR A 1 223 ? -2.863 17.588 10.520 1.00 37.77 202 THR A CA 1
ATOM 1450 C C . THR A 1 223 ? -1.484 17.378 11.147 1.00 38.28 202 THR A C 1
ATOM 1451 O O . THR A 1 223 ? -1.317 16.483 11.972 1.00 36.82 202 THR A O 1
ATOM 1455 N N . SER A 1 224 ? -0.500 18.187 10.767 1.00 39.52 203 SER A N 1
ATOM 1456 C CA . SER A 1 224 ? 0.835 18.030 11.336 1.00 41.03 203 SER A CA 1
ATOM 1457 C C . SER A 1 224 ? 1.273 19.222 12.181 1.00 42.12 203 SER A C 1
ATOM 1458 O O . SER A 1 224 ? 2.463 19.433 12.406 1.00 42.35 203 SER A O 1
ATOM 1461 N N . ALA A 1 225 ? 0.305 19.994 12.658 1.00 42.84 204 ALA A N 1
ATOM 1462 C CA . ALA A 1 225 ? 0.598 21.155 13.480 1.00 44.03 204 ALA A CA 1
ATOM 1463 C C . ALA A 1 225 ? 0.923 20.717 14.900 1.00 45.51 204 ALA A C 1
ATOM 1464 O O . ALA A 1 225 ? 0.474 19.657 15.342 1.00 45.84 204 ALA A O 1
ATOM 1466 N N . ASP A 1 226 ? 1.709 21.525 15.611 1.00 45.72 205 ASP A N 1
ATOM 1467 C CA . ASP A 1 226 ? 2.045 21.210 16.994 1.00 46.38 205 ASP A CA 1
ATOM 1468 C C . ASP A 1 226 ? 0.810 21.497 17.840 1.00 46.17 205 ASP A C 1
ATOM 1469 O O . ASP A 1 226 ? 0.606 20.879 18.884 1.00 46.37 205 ASP A O 1
ATOM 1474 N N . ASP A 1 227 ? -0.011 22.439 17.374 1.00 44.53 206 ASP A N 1
ATOM 1475 C CA . ASP A 1 227 ? -1.242 22.820 18.065 1.00 42.59 206 ASP A CA 1
ATOM 1476 C C . ASP A 1 227 ? -2.381 22.945 17.049 1.00 40.80 206 ASP A C 1
ATOM 1477 O O . ASP A 1 227 ? -2.656 24.029 16.530 1.00 40.55 206 ASP A O 1
ATOM 1482 N N . PRO A 1 228 ? -3.061 21.827 16.752 1.00 38.72 207 PRO A N 1
ATOM 1483 C CA . PRO A 1 228 ? -4.169 21.797 15.795 1.00 36.81 207 PRO A CA 1
ATOM 1484 C C . PRO A 1 228 ? -5.209 22.882 16.022 1.00 35.16 207 PRO A C 1
ATOM 1485 O O . PRO A 1 228 ? -5.641 23.541 15.079 1.00 34.09 207 PRO A O 1
ATOM 1489 N N . ARG A 1 229 ? -5.615 23.061 17.273 1.00 35.74 208 ARG A N 1
ATOM 1490 C CA . ARG A 1 229 ? -6.617 24.069 17.602 1.00 35.62 208 ARG A CA 1
ATOM 1491 C C . ARG A 1 229 ? -6.182 25.444 17.112 1.00 35.44 208 ARG A C 1
ATOM 1492 O O . ARG A 1 229 ? -6.901 26.092 16.343 1.00 34.38 208 ARG A O 1
ATOM 1500 N N . ALA A 1 230 ? -5.003 25.882 17.551 1.00 32.86 209 ALA A N 1
ATOM 1501 C CA . ALA A 1 230 ? -4.485 27.184 17.146 1.00 33.20 209 ALA A CA 1
ATOM 1502 C C . ALA A 1 230 ? -4.339 27.278 15.630 1.00 32.32 209 ALA A C 1
ATOM 1503 O O . ALA A 1 230 ? -4.714 28.284 15.032 1.00 32.69 209 ALA A O 1
ATOM 1505 N N . ALA A 1 231 ? -3.790 26.235 15.013 1.00 31.49 210 ALA A N 1
ATOM 1506 C CA . ALA A 1 231 ? -3.611 26.227 13.560 1.00 30.94 210 ALA A CA 1
ATOM 1507 C C . ALA A 1 231 ? -4.955 26.438 12.879 1.00 29.23 210 ALA A C 1
ATOM 1508 O O . ALA A 1 231 ? -5.063 27.215 11.939 1.00 30.61 210 ALA A O 1
ATOM 1510 N N . ALA A 1 232 ? -5.978 25.749 13.373 1.00 28.89 211 ALA A N 1
ATOM 1511 C CA . ALA A 1 232 ? -7.320 25.854 12.817 1.00 28.80 211 ALA A CA 1
ATOM 1512 C C . ALA A 1 232 ? -7.944 27.235 13.046 1.00 31.05 211 ALA A C 1
ATOM 1513 O O . ALA A 1 232 ? -8.529 27.811 12.123 1.00 29.94 211 ALA A O 1
ATOM 1515 N N . GLU A 1 233 ? -7.830 27.759 14.267 1.00 32.70 212 GLU A N 1
ATOM 1516 C CA . GLU A 1 233 ? -8.386 29.083 14.580 1.00 36.46 212 GLU A CA 1
ATOM 1517 C C . GLU A 1 233 ? -7.751 30.121 13.663 1.00 34.97 212 GLU A C 1
ATOM 1518 O O . GLU A 1 233 ? -8.436 30.983 13.119 1.00 35.19 212 GLU A O 1
ATOM 1524 N N . GLN A 1 234 ? -6.438 30.026 13.488 1.00 35.67 213 GLN A N 1
ATOM 1525 C CA . GLN A 1 234 ? -5.721 30.958 12.630 1.00 38.20 213 GLN A CA 1
ATOM 1526 C C . GLN A 1 234 ? -6.275 30.940 11.210 1.00 37.83 213 GLN A C 1
ATOM 1527 O O . GLN A 1 234 ? -6.509 31.993 10.629 1.00 39.61 213 GLN A O 1
ATOM 1533 N N . LEU A 1 235 ? -6.483 29.750 10.653 1.00 37.37 214 LEU A N 1
ATOM 1534 C CA . LEU A 1 235 ? -7.015 29.635 9.299 1.00 37.08 214 LEU A CA 1
ATOM 1535 C C . LEU A 1 235 ? -8.429 30.177 9.194 1.00 37.09 214 LEU A C 1
ATOM 1536 O O . LEU A 1 235 ? -8.769 30.851 8.229 1.00 36.62 214 LEU A O 1
ATOM 1541 N N . ARG A 1 236 ? -9.253 29.887 10.193 1.00 38.93 215 ARG A N 1
ATOM 1542 C CA . ARG A 1 236 ? -10.636 30.345 10.189 1.00 40.92 215 ARG A CA 1
ATOM 1543 C C . ARG A 1 236 ? -10.753 31.861 10.368 1.00 41.03 215 ARG A C 1
ATOM 1544 O O . ARG A 1 236 ? -11.706 32.479 9.885 1.00 39.60 215 ARG A O 1
ATOM 1552 N N . SER A 1 237 ? -9.786 32.462 11.059 1.00 41.56 216 SER A N 1
ATOM 1553 C CA . SER A 1 237 ? -9.797 33.907 11.263 1.00 43.41 216 SER A CA 1
ATOM 1554 C C . SER A 1 237 ? -9.572 34.620 9.930 1.00 44.53 216 SER A C 1
ATOM 1555 O O . SER A 1 237 ? -10.271 35.583 9.603 1.00 44.63 216 SER A O 1
ATOM 1558 N N . ALA A 1 238 ? -8.600 34.142 9.158 1.00 44.34 217 ALA A N 1
ATOM 1559 C CA . ALA A 1 238 ? -8.321 34.732 7.856 1.00 44.66 217 ALA A CA 1
ATOM 1560 C C . ALA A 1 238 ? -9.513 34.487 6.925 1.00 45.04 217 ALA A C 1
ATOM 1561 O O . ALA A 1 238 ? -9.927 35.380 6.184 1.00 46.28 217 ALA A O 1
ATOM 1563 N N . LEU A 1 239 ? -10.070 33.279 6.978 1.00 45.06 218 LEU A N 1
ATOM 1564 C CA . LEU A 1 239 ? -11.217 32.925 6.142 1.00 46.67 218 LEU A CA 1
ATOM 1565 C C . LEU A 1 239 ? -12.417 33.847 6.339 1.00 49.95 218 LEU A C 1
ATOM 1566 O O . LEU A 1 239 ? -12.929 34.418 5.375 1.00 51.34 218 LEU A O 1
ATOM 1571 N N . THR A 1 240 ? -12.874 33.979 7.582 1.00 51.86 219 THR A N 1
ATOM 1572 C CA . THR A 1 240 ? -14.024 34.833 7.870 1.00 54.25 219 THR A CA 1
ATOM 1573 C C . THR A 1 240 ? -13.687 36.299 7.617 1.00 55.91 219 THR A C 1
ATOM 1574 O O . THR A 1 240 ? -14.580 37.115 7.376 1.00 56.55 219 THR A O 1
ATOM 1578 N N . ALA A 1 241 ? -12.397 36.623 7.662 1.00 56.91 220 ALA A N 1
ATOM 1579 C CA . ALA A 1 241 ? -11.937 37.990 7.442 1.00 58.59 220 ALA A CA 1
ATOM 1580 C C . ALA A 1 241 ? -12.018 38.420 5.974 1.00 60.11 220 ALA A C 1
ATOM 1581 O O . ALA A 1 241 ? -11.363 39.380 5.568 1.00 61.95 220 ALA A O 1
ATOM 1583 N N . ALA A 1 242 ? -12.818 37.715 5.180 1.00 61.94 221 ALA A N 1
ATOM 1584 C CA . ALA A 1 242 ? -12.974 38.047 3.764 1.00 63.15 221 ALA A CA 1
ATOM 1585 C C . ALA A 1 242 ? -14.451 38.106 3.368 1.00 64.03 221 ALA A C 1
ATOM 1586 O O . ALA A 1 242 ? -15.004 37.149 2.817 1.00 64.96 221 ALA A O 1
ATOM 1588 N N . MET B 1 22 ? -23.270 16.467 25.715 1.00 60.90 1 MET B N 1
ATOM 1589 C CA . MET B 1 22 ? -24.204 16.912 24.638 1.00 60.39 1 MET B CA 1
ATOM 1590 C C . MET B 1 22 ? -23.758 18.232 23.989 1.00 57.97 1 MET B C 1
ATOM 1591 O O . MET B 1 22 ? -23.457 18.264 22.792 1.00 57.88 1 MET B O 1
ATOM 1596 N N . HIS B 1 23 ? -23.710 19.311 24.770 1.00 53.00 2 HIS B N 1
ATOM 1597 C CA . HIS B 1 23 ? -23.284 20.613 24.253 1.00 49.25 2 HIS B CA 1
ATOM 1598 C C . HIS B 1 23 ? -22.109 21.168 25.054 1.00 46.57 2 HIS B C 1
ATOM 1599 O O . HIS B 1 23 ? -21.642 22.275 24.798 1.00 45.76 2 HIS B O 1
ATOM 1606 N N . GLU B 1 24 ? -21.630 20.393 26.018 1.00 44.69 3 GLU B N 1
ATOM 1607 C CA . GLU B 1 24 ? -20.521 20.811 26.869 1.00 43.90 3 GLU B CA 1
ATOM 1608 C C . GLU B 1 24 ? -19.265 21.171 26.083 1.00 42.38 3 GLU B C 1
ATOM 1609 O O . GLU B 1 24 ? -18.660 22.229 26.290 1.00 41.02 3 GLU B O 1
ATOM 1615 N N . SER B 1 25 ? -18.873 20.277 25.186 1.00 39.86 4 SER B N 1
ATOM 1616 C CA . SER B 1 25 ? -17.688 20.480 24.371 1.00 37.90 4 SER B CA 1
ATOM 1617 C C . SER B 1 25 ? -17.774 21.790 23.587 1.00 35.04 4 SER B C 1
ATOM 1618 O O . SER B 1 25 ? -16.821 22.560 23.552 1.00 33.59 4 SER B O 1
ATOM 1621 N N . ARG B 1 26 ? -18.919 22.032 22.959 1.00 33.41 5 ARG B N 1
ATOM 1622 C CA . ARG B 1 26 ? -19.133 23.252 22.179 1.00 32.82 5 ARG B CA 1
ATOM 1623 C C . ARG B 1 26 ? -19.051 24.442 23.137 1.00 31.81 5 ARG B C 1
ATOM 1624 O O . ARG B 1 26 ? -18.451 25.474 22.827 1.00 29.46 5 ARG B O 1
ATOM 1632 N N . LEU B 1 27 ? -19.643 24.273 24.314 1.00 31.33 6 LEU B N 1
ATOM 1633 C CA . LEU B 1 27 ? -19.638 25.304 25.338 1.00 31.93 6 LEU B CA 1
ATOM 1634 C C . LEU B 1 27 ? -18.217 25.622 25.795 1.00 31.57 6 LEU B C 1
ATOM 1635 O O . LEU B 1 27 ? -17.813 26.783 25.811 1.00 32.21 6 LEU B O 1
ATOM 1640 N N . ALA B 1 28 ? -17.465 24.587 26.167 1.00 31.15 7 ALA B N 1
ATOM 1641 C CA . ALA B 1 28 ? -16.087 24.749 26.631 1.00 30.09 7 ALA B CA 1
ATOM 1642 C C . ALA B 1 28 ? -15.188 25.420 25.604 1.00 30.59 7 ALA B C 1
ATOM 1643 O O . ALA B 1 28 ? -14.292 26.181 25.960 1.00 33.04 7 ALA B O 1
ATOM 1645 N N . SER B 1 29 ? -15.416 25.143 24.327 1.00 31.41 8 SER B N 1
ATOM 1646 C CA . SER B 1 29 ? -14.595 25.753 23.285 1.00 32.65 8 SER B CA 1
ATOM 1647 C C . SER B 1 29 ? -15.059 27.167 22.910 1.00 32.80 8 SER B C 1
ATOM 1648 O O . SER B 1 29 ? -14.343 27.897 22.228 1.00 34.19 8 SER B O 1
ATOM 1651 N N . ALA B 1 30 ? -16.251 27.551 23.360 1.00 32.36 9 ALA B N 1
ATOM 1652 C CA . ALA B 1 30 ? -16.801 28.878 23.071 1.00 31.73 9 ALA B CA 1
ATOM 1653 C C . ALA B 1 30 ? -15.941 29.996 23.661 1.00 32.84 9 ALA B C 1
ATOM 1654 O O . ALA B 1 30 ? -15.446 29.878 24.786 1.00 33.62 9 ALA B O 1
ATOM 1656 N N . ARG B 1 31 ? -15.770 31.084 22.914 1.00 33.52 10 ARG B N 1
ATOM 1657 C CA . ARG B 1 31 ? -14.964 32.207 23.399 1.00 35.04 10 ARG B CA 1
ATOM 1658 C C . ARG B 1 31 ? -15.660 33.568 23.265 1.00 33.49 10 ARG B C 1
ATOM 1659 O O . ARG B 1 31 ? -15.467 34.448 24.108 1.00 31.71 10 ARG B O 1
ATOM 1667 N N . LEU B 1 32 ? -16.472 33.725 22.216 1.00 31.17 11 LEU B N 1
ATOM 1668 C CA . LEU B 1 32 ? -17.221 34.958 21.968 1.00 28.67 11 LEU B CA 1
ATOM 1669 C C . LEU B 1 32 ? -18.711 34.659 22.149 1.00 28.56 11 LEU B C 1
ATOM 1670 O O . LEU B 1 32 ? -19.287 33.846 21.432 1.00 28.04 11 LEU B O 1
ATOM 1675 N N . TYR B 1 33 ? -19.321 35.331 23.120 1.00 27.28 12 TYR B N 1
ATOM 1676 C CA . TYR B 1 33 ? -20.722 35.131 23.470 1.00 27.11 12 TYR B CA 1
ATOM 1677 C C . TYR B 1 33 ? -21.492 36.416 23.173 1.00 27.03 12 TYR B C 1
ATOM 1678 O O . TYR B 1 33 ? -21.172 37.473 23.711 1.00 26.89 12 TYR B O 1
ATOM 1687 N N . LEU B 1 34 ? -22.516 36.330 22.338 1.00 25.48 13 LEU B N 1
ATOM 1688 C CA . LEU B 1 34 ? -23.288 37.523 22.016 1.00 25.65 13 LEU B CA 1
ATOM 1689 C C . LEU B 1 34 ? -24.697 37.522 22.596 1.00 26.53 13 LEU B C 1
ATOM 1690 O O . LEU B 1 34 ? -25.411 36.519 22.542 1.00 28.02 13 LEU B O 1
ATOM 1695 N N . CYS B 1 35 ? -25.082 38.659 23.156 1.00 26.71 14 CYS B N 1
ATOM 1696 C CA . CYS B 1 35 ? -26.419 38.844 23.705 1.00 28.17 14 CYS B CA 1
ATOM 1697 C C . CYS B 1 35 ? -27.100 39.883 22.833 1.00 26.33 14 CYS B C 1
ATOM 1698 O O . CYS B 1 35 ? -26.580 40.983 22.662 1.00 23.80 14 CYS B O 1
ATOM 1701 N N . THR B 1 36 ? -28.255 39.537 22.277 1.00 25.53 15 THR B N 1
ATOM 1702 C CA . THR B 1 36 ? -28.978 40.474 21.433 1.00 23.70 15 THR B CA 1
ATOM 1703 C C . THR B 1 36 ? -30.454 40.495 21.786 1.00 23.62 15 THR B C 1
ATOM 1704 O O . THR B 1 36 ? -31.010 39.492 22.249 1.00 22.19 15 THR B O 1
ATOM 1708 N N . ASP B 1 37 ? -31.071 41.654 21.585 1.00 22.64 16 ASP B N 1
ATOM 1709 C CA . ASP B 1 37 ? -32.496 41.823 21.811 1.00 23.64 16 ASP B CA 1
ATOM 1710 C C . ASP B 1 37 ? -33.105 41.292 20.515 1.00 24.51 16 ASP B C 1
ATOM 1711 O O . ASP B 1 37 ? -32.366 40.903 19.615 1.00 25.07 16 ASP B O 1
ATOM 1716 N N . ALA B 1 38 ? -34.431 41.282 20.411 1.00 24.24 17 ALA B N 1
ATOM 1717 C CA . ALA B 1 38 ? -35.096 40.770 19.216 1.00 24.36 17 ALA B CA 1
ATOM 1718 C C . ALA B 1 38 ? -35.125 41.781 18.077 1.00 26.03 17 ALA B C 1
ATOM 1719 O O . ALA B 1 38 ? -35.664 41.493 17.008 1.00 25.48 17 ALA B O 1
ATOM 1721 N N . ARG B 1 39 ? -34.551 42.961 18.316 1.00 26.45 18 ARG B N 1
ATOM 1722 C CA . ARG B 1 39 ? -34.491 44.029 17.317 1.00 28.06 18 ARG B CA 1
ATOM 1723 C C . ARG B 1 39 ? -35.831 44.258 16.605 1.00 29.25 18 ARG B C 1
ATOM 1724 O O . ARG B 1 39 ? -35.882 44.479 15.392 1.00 28.69 18 ARG B O 1
ATOM 1732 N N . ARG B 1 40 ? -36.911 44.207 17.377 1.00 29.39 19 ARG B N 1
ATOM 1733 C CA . ARG B 1 40 ? -38.257 44.408 16.855 1.00 28.73 19 ARG B CA 1
ATOM 1734 C C . ARG B 1 40 ? -38.418 45.676 16.016 1.00 27.96 19 ARG B C 1
ATOM 1735 O O . ARG B 1 40 ? -39.182 45.686 15.057 1.00 26.59 19 ARG B O 1
ATOM 1743 N N . GLU B 1 41 ? -37.704 46.739 16.376 1.00 28.88 20 GLU B N 1
ATOM 1744 C CA . GLU B 1 41 ? -37.832 48.002 15.654 1.00 31.69 20 GLU B CA 1
ATOM 1745 C C . GLU B 1 41 ? -37.062 48.078 14.344 1.00 33.17 20 GLU B C 1
ATOM 1746 O O . GLU B 1 41 ? -37.365 48.918 13.502 1.00 34.19 20 GLU B O 1
ATOM 1752 N N . ARG B 1 42 ? -36.068 47.212 14.171 1.00 35.50 21 ARG B N 1
ATOM 1753 C CA . ARG B 1 42 ? -35.275 47.218 12.950 1.00 36.25 21 ARG B CA 1
ATOM 1754 C C . ARG B 1 42 ? -35.797 46.198 11.945 1.00 35.81 21 ARG B C 1
ATOM 1755 O O . ARG B 1 42 ? -35.758 46.436 10.736 1.00 36.04 21 ARG B O 1
ATOM 1763 N N . GLY B 1 43 ? -36.291 45.070 12.449 1.00 35.31 22 GLY B N 1
ATOM 1764 C CA . GLY B 1 43 ? -36.817 44.026 11.582 1.00 35.06 22 GLY B CA 1
ATOM 1765 C C . GLY B 1 43 ? -35.747 43.250 10.829 1.00 35.70 22 GLY B C 1
ATOM 1766 O O . GLY B 1 43 ? -36.043 42.554 9.851 1.00 35.31 22 GLY B O 1
ATOM 1767 N N . ASP B 1 44 ? -34.505 43.345 11.302 1.00 35.78 23 ASP B N 1
ATOM 1768 C CA . ASP B 1 44 ? -33.368 42.678 10.665 1.00 35.49 23 ASP B CA 1
ATOM 1769 C C . ASP B 1 44 ? -32.700 41.606 11.532 1.00 34.02 23 ASP B C 1
ATOM 1770 O O . ASP B 1 44 ? -31.516 41.322 11.345 1.00 34.47 23 ASP B O 1
ATOM 1775 N N . LEU B 1 45 ? -33.435 41.013 12.471 1.00 31.98 24 LEU B N 1
ATOM 1776 C CA . LEU B 1 45 ? -32.857 39.995 13.353 1.00 29.81 24 LEU B CA 1
ATOM 1777 C C . LEU B 1 45 ? -32.113 38.881 12.616 1.00 29.34 24 LEU B C 1
ATOM 1778 O O . LEU B 1 45 ? -30.944 38.614 12.905 1.00 27.05 24 LEU B O 1
ATOM 1783 N N . ALA B 1 46 ? -32.783 38.232 11.670 1.00 29.15 25 ALA B N 1
ATOM 1784 C CA . ALA B 1 46 ? -32.150 37.149 10.918 1.00 31.68 25 ALA B CA 1
ATOM 1785 C C . ALA B 1 46 ? -30.841 37.615 10.261 1.00 32.28 25 ALA B C 1
ATOM 1786 O O . ALA B 1 46 ? -29.768 37.066 10.533 1.00 30.82 25 ALA B O 1
ATOM 1788 N N . GLN B 1 47 ? -30.930 38.637 9.414 1.00 32.65 26 GLN B N 1
ATOM 1789 C CA . GLN B 1 47 ? -29.748 39.161 8.732 1.00 34.12 26 GLN B CA 1
ATOM 1790 C C . GLN B 1 47 ? -28.672 39.572 9.725 1.00 32.21 26 GLN B C 1
ATOM 1791 O O . GLN B 1 47 ? -27.488 39.325 9.495 1.00 33.21 26 GLN B O 1
ATOM 1797 N N . PHE B 1 48 ? -29.069 40.190 10.832 1.00 29.26 27 PHE B N 1
ATOM 1798 C CA . PHE B 1 48 ? -28.090 40.601 11.831 1.00 26.71 27 PHE B CA 1
ATOM 1799 C C . PHE B 1 48 ? -27.394 39.388 12.454 1.00 27.66 27 PHE B C 1
ATOM 1800 O O . PHE B 1 48 ? -26.184 39.398 12.656 1.00 27.49 27 PHE B O 1
ATOM 1808 N N . ALA B 1 49 ? -28.165 38.348 12.757 1.00 29.12 28 ALA B N 1
ATOM 1809 C CA . ALA B 1 49 ? -27.631 37.127 13.360 1.00 31.17 28 ALA B CA 1
ATOM 1810 C C . ALA B 1 49 ? -26.680 36.389 12.418 1.00 32.81 28 ALA B C 1
ATOM 1811 O O . ALA B 1 49 ? -25.702 35.791 12.862 1.00 34.36 28 ALA B O 1
ATOM 1813 N N . GLU B 1 50 ? -26.976 36.416 11.123 1.00 33.85 29 GLU B N 1
ATOM 1814 C CA . GLU B 1 50 ? -26.124 35.758 10.130 1.00 34.97 29 GLU B CA 1
ATOM 1815 C C . GLU B 1 50 ? -24.746 36.407 10.123 1.00 32.79 29 GLU B C 1
ATOM 1816 O O . GLU B 1 50 ? -23.721 35.730 10.170 1.00 33.07 29 GLU B O 1
ATOM 1822 N N . ALA B 1 51 ? -24.743 37.732 10.046 1.00 30.71 30 ALA B N 1
ATOM 1823 C CA . ALA B 1 51 ? -23.511 38.506 10.013 1.00 27.91 30 ALA B CA 1
ATOM 1824 C C . ALA B 1 51 ? -22.660 38.291 11.258 1.00 28.05 30 ALA B C 1
ATOM 1825 O O . ALA B 1 51 ? -21.444 38.148 11.163 1.00 28.32 30 ALA B O 1
ATOM 1827 N N . ALA B 1 52 ? -23.298 38.257 12.425 1.00 26.47 31 ALA B N 1
ATOM 1828 C CA . ALA B 1 52 ? -22.571 38.064 13.672 1.00 25.12 31 ALA B CA 1
ATOM 1829 C C . ALA B 1 52 ? -22.026 36.645 13.809 1.00 25.79 31 ALA B C 1
ATOM 1830 O O . ALA B 1 52 ? -20.926 36.434 14.317 1.00 25.17 31 ALA B O 1
ATOM 1832 N N . LEU B 1 53 ? -22.804 35.662 13.385 1.00 26.33 32 LEU B N 1
ATOM 1833 C CA . LEU B 1 53 ? -22.343 34.289 13.479 1.00 27.44 32 LEU B CA 1
ATOM 1834 C C . LEU B 1 53 ? -21.254 34.076 12.428 1.00 30.08 32 LEU B C 1
ATOM 1835 O O . LEU B 1 53 ? -20.201 33.510 12.729 1.00 30.86 32 LEU B O 1
ATOM 1840 N N . ALA B 1 54 ? -21.502 34.550 11.205 1.00 29.88 33 ALA B N 1
ATOM 1841 C CA . ALA B 1 54 ? -20.531 34.415 10.121 1.00 32.06 33 ALA B CA 1
ATOM 1842 C C . ALA B 1 54 ? -19.209 35.035 10.557 1.00 33.63 33 ALA B C 1
ATOM 1843 O O . ALA B 1 54 ? -18.144 34.638 10.088 1.00 34.04 33 ALA B O 1
ATOM 1845 N N . GLY B 1 55 ? -19.297 35.998 11.473 1.00 34.09 34 GLY B N 1
ATOM 1846 C CA . GLY B 1 55 ? -18.121 36.673 11.982 1.00 32.19 34 GLY B CA 1
ATOM 1847 C C . GLY B 1 55 ? -17.400 35.924 13.085 1.00 33.86 34 GLY B C 1
ATOM 1848 O O . GLY B 1 55 ? -16.338 36.357 13.523 1.00 35.47 34 GLY B O 1
ATOM 1849 N N . GLY B 1 56 ? -17.966 34.818 13.562 1.00 34.15 35 GLY B N 1
ATOM 1850 C CA . GLY B 1 56 ? -17.280 34.061 14.599 1.00 33.87 35 GLY B CA 1
ATOM 1851 C C . GLY B 1 56 ? -17.936 33.896 15.961 1.00 34.17 35 GLY B C 1
ATOM 1852 O O . GLY B 1 56 ? -17.355 33.281 16.851 1.00 37.05 35 GLY B O 1
ATOM 1853 N N . VAL B 1 57 ? -19.134 34.429 16.145 1.00 33.11 36 VAL B N 1
ATOM 1854 C CA . VAL B 1 57 ? -19.813 34.293 17.428 1.00 31.79 36 VAL B CA 1
ATOM 1855 C C . VAL B 1 57 ? -20.068 32.817 17.722 1.00 31.06 36 VAL B C 1
ATOM 1856 O O . VAL B 1 57 ? -20.622 32.098 16.893 1.00 30.23 36 VAL B O 1
ATOM 1860 N N . ASP B 1 58 ? -19.660 32.377 18.908 1.00 29.34 37 ASP B N 1
ATOM 1861 C CA . ASP B 1 58 ? -19.816 30.987 19.315 1.00 29.87 37 ASP B CA 1
ATOM 1862 C C . ASP B 1 58 ? -21.175 30.687 19.958 1.00 29.58 37 ASP B C 1
ATOM 1863 O O . ASP B 1 58 ? -21.732 29.594 19.795 1.00 25.91 37 ASP B O 1
ATOM 1868 N N . ILE B 1 59 ? -21.691 31.658 20.705 1.00 28.33 38 ILE B N 1
ATOM 1869 C CA . ILE B 1 59 ? -22.971 31.508 21.382 1.00 25.36 38 ILE B CA 1
ATOM 1870 C C . ILE B 1 59 ? -23.754 32.797 21.257 1.00 23.59 38 ILE B C 1
ATOM 1871 O O . ILE B 1 59 ? -23.218 33.894 21.431 1.00 24.25 38 ILE B O 1
ATOM 1876 N N . ILE B 1 60 ? -25.034 32.670 20.966 1.00 22.51 39 ILE B N 1
ATOM 1877 C CA . ILE B 1 60 ? -25.860 33.847 20.841 1.00 23.34 39 ILE B CA 1
ATOM 1878 C C . ILE B 1 60 ? -27.090 33.669 21.733 1.00 23.33 39 ILE B C 1
ATOM 1879 O O . ILE B 1 60 ? -27.779 32.651 21.667 1.00 21.86 39 ILE B O 1
ATOM 1884 N N . GLN B 1 61 ? -27.335 34.653 22.588 1.00 21.45 40 GLN B N 1
ATOM 1885 C CA . GLN B 1 61 ? -28.473 34.606 23.494 1.00 24.76 40 GLN B CA 1
ATOM 1886 C C . GLN B 1 61 ? -29.465 35.727 23.225 1.00 25.02 40 GLN B C 1
ATOM 1887 O O . GLN B 1 61 ? -29.081 36.874 22.980 1.00 25.61 40 GLN B O 1
ATOM 1893 N N . LEU B 1 62 ? -30.747 35.385 23.267 1.00 25.50 41 LEU B N 1
ATOM 1894 C CA . LEU B 1 62 ? -31.791 36.374 23.079 1.00 26.97 41 LEU B CA 1
ATOM 1895 C C . LEU B 1 62 ? -32.116 36.958 24.455 1.00 27.31 41 LEU B C 1
ATOM 1896 O O . LEU B 1 62 ? -32.550 36.243 25.355 1.00 26.72 41 LEU B O 1
ATOM 1901 N N . ARG B 1 63 ? -31.880 38.253 24.615 1.00 28.86 42 ARG B N 1
ATOM 1902 C CA . ARG B 1 63 ? -32.163 38.950 25.864 1.00 29.08 42 ARG B CA 1
ATOM 1903 C C . ARG B 1 63 ? -32.722 40.298 25.447 1.00 29.19 42 ARG B C 1
ATOM 1904 O O . ARG B 1 63 ? -31.973 41.219 25.125 1.00 28.52 42 ARG B O 1
ATOM 1912 N N . ASP B 1 64 ? -34.047 40.404 25.445 1.00 29.72 43 ASP B N 1
ATOM 1913 C CA . ASP B 1 64 ? -34.723 41.623 25.020 1.00 31.31 43 ASP B CA 1
ATOM 1914 C C . ASP B 1 64 ? -34.925 42.665 26.116 1.00 32.90 43 ASP B C 1
ATOM 1915 O O . ASP B 1 64 ? -35.259 43.814 25.834 1.00 35.28 43 ASP B O 1
ATOM 1920 N N . LYS B 1 65 ? -34.719 42.259 27.359 1.00 34.13 44 LYS B N 1
ATOM 1921 C CA . LYS B 1 65 ? -34.879 43.145 28.506 1.00 36.58 44 LYS B CA 1
ATOM 1922 C C . LYS B 1 65 ? -34.124 44.471 28.327 1.00 35.75 44 LYS B C 1
ATOM 1923 O O . LYS B 1 65 ? -32.945 44.479 27.977 1.00 35.08 44 LYS B O 1
ATOM 1929 N N . GLY B 1 66 ? -34.826 45.584 28.547 1.00 37.20 45 GLY B N 1
ATOM 1930 C CA . GLY B 1 66 ? -34.232 46.916 28.437 1.00 35.76 45 GLY B CA 1
ATOM 1931 C C . GLY B 1 66 ? -33.775 47.405 27.067 1.00 35.05 45 GLY B C 1
ATOM 1932 O O . GLY B 1 66 ? -32.939 48.308 26.973 1.00 34.09 45 GLY B O 1
ATOM 1933 N N . SER B 1 67 ? -34.323 46.828 26.005 1.00 33.10 46 SER B N 1
ATOM 1934 C CA . SER B 1 67 ? -33.943 47.210 24.648 1.00 33.81 46 SER B CA 1
ATOM 1935 C C . SER B 1 67 ? -34.809 48.333 24.070 1.00 34.53 46 SER B C 1
ATOM 1936 O O . SER B 1 67 ? -35.846 48.695 24.632 1.00 34.83 46 SER B O 1
ATOM 1939 N N . PRO B 1 68 ? -34.383 48.909 22.937 1.00 34.74 47 PRO B N 1
ATOM 1940 C CA . PRO B 1 68 ? -35.171 49.981 22.321 1.00 34.61 47 PRO B CA 1
ATOM 1941 C C . PRO B 1 68 ? -36.584 49.478 22.018 1.00 34.53 47 PRO B C 1
ATOM 1942 O O . PRO B 1 68 ? -37.557 50.222 22.127 1.00 34.94 47 PRO B O 1
ATOM 1946 N N . GLY B 1 69 ? -36.692 48.208 21.643 1.00 33.38 48 GLY B N 1
ATOM 1947 C CA . GLY B 1 69 ? -37.995 47.645 21.353 1.00 32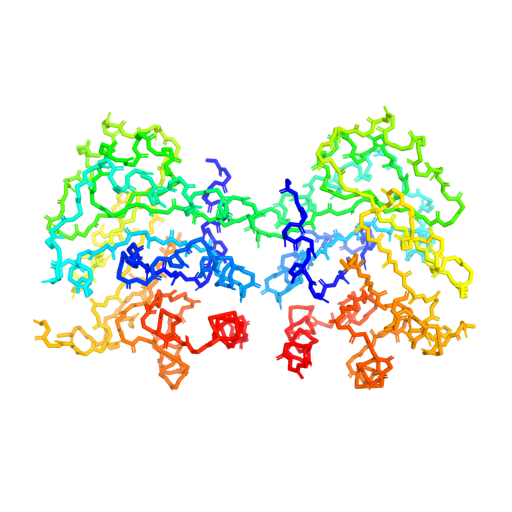.48 48 GLY B CA 1
ATOM 1948 C C . GLY B 1 69 ? -38.877 47.684 22.587 1.00 33.38 48 GLY B C 1
ATOM 1949 O O . GLY B 1 69 ? -40.019 48.135 22.533 1.00 33.24 48 GLY B O 1
ATOM 1950 N N . GLU B 1 70 ? -38.344 47.213 23.708 1.00 33.89 49 GLU B N 1
ATOM 1951 C CA . GLU B 1 70 ? -39.093 47.197 24.959 1.00 35.64 49 GLU B CA 1
ATOM 1952 C C . GLU B 1 70 ? -39.600 48.598 25.302 1.00 36.72 49 GLU B C 1
ATOM 1953 O O . GLU B 1 70 ? -40.757 48.779 25.689 1.00 36.19 49 GLU B O 1
ATOM 1959 N N . LEU B 1 71 ? -38.730 49.589 25.145 1.00 36.53 50 LEU B N 1
ATOM 1960 C CA . LEU B 1 71 ? -39.085 50.970 25.426 1.00 36.61 50 LEU B CA 1
ATOM 1961 C C . LEU B 1 71 ? -40.256 51.461 24.588 1.00 34.89 50 LEU B C 1
ATOM 1962 O O . LEU B 1 71 ? -41.118 52.183 25.081 1.00 35.32 50 LEU B O 1
ATOM 1967 N N . ARG B 1 72 ? -40.284 51.066 23.322 1.00 32.51 51 ARG B N 1
ATOM 1968 C CA . ARG B 1 72 ? -41.336 51.508 22.411 1.00 32.60 51 ARG B CA 1
ATOM 1969 C C . ARG B 1 72 ? -42.593 50.646 22.335 1.00 33.13 51 ARG B C 1
ATOM 1970 O O . ARG B 1 72 ? -43.696 51.169 22.167 1.00 34.60 51 ARG B O 1
ATOM 1978 N N . PHE B 1 73 ? -42.427 49.332 22.450 1.00 31.11 52 PHE B N 1
ATOM 1979 C CA . PHE B 1 73 ? -43.550 48.413 22.326 1.00 30.24 52 PHE B CA 1
ATOM 1980 C C . PHE B 1 73 ? -43.870 47.621 23.598 1.00 31.38 52 PHE B C 1
ATOM 1981 O O . PHE B 1 73 ? -44.808 46.829 23.622 1.00 30.29 52 PHE B O 1
ATOM 1989 N N . GLY B 1 74 ? -43.092 47.827 24.651 1.00 32.48 53 GLY B N 1
ATOM 1990 C CA . GLY B 1 74 ? -43.335 47.095 25.879 1.00 32.81 53 GLY B CA 1
ATOM 1991 C C . GLY B 1 74 ? -42.641 45.742 25.891 1.00 33.90 53 GLY B C 1
ATOM 1992 O O . GLY B 1 74 ? -42.027 45.331 24.900 1.00 32.41 53 GLY B O 1
ATOM 1993 N N . PRO B 1 75 ? -42.727 45.013 27.013 1.00 33.85 54 PRO B N 1
ATOM 1994 C CA . PRO B 1 75 ? -42.082 43.701 27.103 1.00 32.07 54 PRO B CA 1
ATOM 1995 C C . PRO B 1 75 ? -42.440 42.776 25.942 1.00 30.96 54 PRO B C 1
ATOM 1996 O O . PRO B 1 75 ? -43.563 42.799 25.443 1.00 29.27 54 PRO B O 1
ATOM 2000 N N . LEU B 1 76 ? -41.469 41.968 25.523 1.00 30.03 55 LEU B N 1
ATOM 2001 C CA . LEU B 1 76 ? -41.647 41.020 24.428 1.00 30.57 55 LEU B CA 1
ATOM 2002 C C . LEU B 1 76 ? -42.671 39.946 24.816 1.00 32.49 55 LEU B C 1
ATOM 2003 O O . LEU B 1 76 ? -42.586 39.351 25.891 1.00 31.84 55 LEU B O 1
ATOM 2008 N N . GLN B 1 77 ? -43.641 39.706 23.938 1.00 34.25 56 GLN B N 1
ATOM 2009 C CA . GLN B 1 77 ? -44.687 38.718 24.184 1.00 33.38 56 GLN B CA 1
ATOM 2010 C C . GLN B 1 77 ? -44.185 37.333 23.829 1.00 32.70 56 GLN B C 1
ATOM 2011 O O . GLN B 1 77 ? -43.409 37.170 22.891 1.00 31.92 56 GLN B O 1
ATOM 2017 N N . ALA B 1 78 ? -44.662 36.339 24.566 1.00 32.84 57 ALA B N 1
ATOM 2018 C CA . ALA B 1 78 ? -44.272 34.950 24.367 1.00 33.10 57 ALA B CA 1
ATOM 2019 C C . ALA B 1 78 ? -44.299 34.471 22.920 1.00 32.91 57 ALA B C 1
ATOM 2020 O O . ALA B 1 78 ? -43.379 33.788 22.479 1.00 32.82 57 ALA B O 1
ATOM 2022 N N . ARG B 1 79 ? -45.345 34.819 22.179 1.00 33.50 58 ARG B N 1
ATOM 2023 C CA . ARG B 1 79 ? -45.449 34.378 20.791 1.00 34.39 58 ARG B CA 1
ATOM 2024 C C . ARG B 1 79 ? -44.337 34.951 19.910 1.00 33.73 58 ARG B C 1
ATOM 2025 O O . ARG B 1 79 ? -43.714 34.222 19.139 1.00 33.03 58 ARG B O 1
ATOM 2033 N N . ASP B 1 80 ? -44.080 36.252 20.025 1.00 34.06 59 ASP B N 1
ATOM 2034 C CA . ASP B 1 80 ? -43.036 36.885 19.219 1.00 33.78 59 ASP B CA 1
ATOM 2035 C C . ASP B 1 80 ? -41.658 36.400 19.635 1.00 32.85 59 ASP B C 1
ATOM 2036 O O . ASP B 1 80 ? -40.775 36.202 18.795 1.00 31.01 59 ASP B O 1
ATOM 2041 N N . GLU B 1 81 ? -41.481 36.200 20.934 1.00 31.59 60 GLU B N 1
ATOM 2042 C CA . GLU B 1 81 ? -40.218 35.713 21.443 1.00 32.52 60 GLU B CA 1
ATOM 2043 C C . GLU B 1 81 ? -39.936 34.340 20.838 1.00 33.46 60 GLU B C 1
ATOM 2044 O O . GLU B 1 81 ? -38.830 34.071 20.371 1.00 35.40 60 GLU B O 1
ATOM 2050 N N . LEU B 1 82 ? -40.947 33.477 20.843 1.00 32.98 61 LEU B N 1
ATOM 2051 C CA . LEU B 1 82 ? -40.821 32.140 20.278 1.00 33.26 61 LEU B CA 1
ATOM 2052 C C . LEU B 1 82 ? -40.382 32.232 18.821 1.00 33.62 61 LEU B C 1
ATOM 2053 O O . LEU B 1 82 ? -39.447 31.557 18.402 1.00 34.78 61 LEU B O 1
ATOM 2058 N N . ALA B 1 83 ? -41.063 33.068 18.044 1.00 33.42 62 ALA B N 1
ATOM 2059 C CA . ALA B 1 83 ? -40.707 33.228 16.636 1.00 31.81 62 ALA B CA 1
ATOM 2060 C C . ALA B 1 83 ? -39.249 33.683 16.512 1.00 30.77 62 ALA B C 1
ATOM 2061 O O . ALA B 1 83 ? -38.499 33.139 15.702 1.00 32.04 62 ALA B O 1
ATOM 2063 N N . ALA B 1 84 ? -38.847 34.670 17.315 1.00 28.72 63 ALA B N 1
ATOM 2064 C CA . ALA B 1 84 ? -37.467 35.161 17.293 1.00 27.40 63 ALA B CA 1
ATOM 2065 C C . ALA B 1 84 ? -36.504 34.028 17.659 1.00 28.34 63 ALA B C 1
ATOM 2066 O O . ALA B 1 84 ? -35.449 33.872 17.040 1.00 27.48 63 ALA B O 1
ATOM 2068 N N . CYS B 1 85 ? -36.880 33.235 18.660 1.00 28.18 64 CYS B N 1
ATOM 2069 C CA . CYS B 1 85 ? -36.061 32.114 19.094 1.00 28.66 64 CYS B CA 1
ATOM 2070 C C . CYS B 1 85 ? -35.863 31.098 17.985 1.00 29.35 64 CYS B C 1
ATOM 2071 O O . CYS B 1 85 ? -34.784 30.538 17.853 1.00 29.42 64 CYS B O 1
ATOM 2074 N N . GLU B 1 86 ? -36.897 30.861 17.185 1.00 30.95 65 GLU B N 1
ATOM 2075 C CA . GLU B 1 86 ? -36.788 29.901 16.089 1.00 33.07 65 GLU B CA 1
ATOM 2076 C C . GLU B 1 86 ? -35.781 30.412 15.076 1.00 32.28 65 GLU B C 1
ATOM 2077 O O . GLU B 1 86 ? -34.932 29.676 14.586 1.00 32.91 65 GLU B O 1
ATOM 2083 N N . ILE B 1 87 ? -35.889 31.690 14.760 1.00 31.71 66 ILE B N 1
ATOM 2084 C CA . ILE B 1 87 ? -34.977 32.302 13.822 1.00 31.37 66 ILE B CA 1
ATOM 2085 C C . ILE B 1 87 ? -33.540 32.164 14.330 1.00 30.49 66 ILE B C 1
ATOM 2086 O O . ILE B 1 87 ? -32.679 31.660 13.616 1.00 27.17 66 ILE B O 1
ATOM 2091 N N . LEU B 1 88 ? -33.300 32.593 15.572 1.00 28.56 67 LEU B N 1
ATOM 2092 C CA . LEU B 1 88 ? -31.967 32.540 16.169 1.00 28.34 67 LEU B CA 1
ATOM 2093 C C . LEU B 1 88 ? -31.378 31.132 16.339 1.00 28.89 67 LEU B C 1
ATOM 2094 O O . LEU B 1 88 ? -30.178 30.933 16.148 1.00 25.14 67 LEU B O 1
ATOM 2099 N N . ALA B 1 89 ? -32.218 30.169 16.713 1.00 28.82 68 ALA B N 1
ATOM 2100 C CA . ALA B 1 89 ? -31.772 28.797 16.913 1.00 30.46 68 ALA B CA 1
ATOM 2101 C C . ALA B 1 89 ? -31.326 28.208 15.586 1.00 33.35 68 ALA B C 1
ATOM 2102 O O . ALA B 1 89 ? -30.240 27.633 15.472 1.00 33.97 68 ALA B O 1
ATOM 2104 N N . ASP B 1 90 ? -32.186 28.349 14.587 1.00 33.83 69 ASP B N 1
ATOM 2105 C CA . ASP B 1 90 ? -31.905 27.847 13.258 1.00 34.55 69 ASP B CA 1
ATOM 2106 C C . ASP B 1 90 ? -30.631 28.492 12.719 1.00 32.87 69 ASP B C 1
ATOM 2107 O O . ASP B 1 90 ? -29.780 27.813 12.148 1.00 33.63 69 ASP B O 1
ATOM 2112 N N . ALA B 1 91 ? -30.496 29.799 12.911 1.00 30.48 70 ALA B N 1
ATOM 2113 C CA . ALA B 1 91 ? -29.304 30.506 12.451 1.00 30.78 70 ALA B CA 1
ATOM 2114 C C . ALA B 1 91 ? -28.045 30.013 13.166 1.00 30.17 70 ALA B C 1
ATOM 2115 O O . ALA B 1 91 ? -26.990 29.891 12.553 1.00 31.98 70 ALA B O 1
ATOM 2117 N N . ALA B 1 92 ? -28.162 29.722 14.458 1.00 28.97 71 ALA B N 1
ATOM 2118 C CA . ALA B 1 92 ? -27.027 29.255 15.245 1.00 28.28 71 ALA B CA 1
ATOM 2119 C C . ALA B 1 92 ? -26.545 27.878 14.795 1.00 29.16 71 ALA B C 1
ATOM 2120 O O . ALA B 1 92 ? -25.352 27.656 14.559 1.00 28.05 71 ALA B O 1
ATOM 2122 N N . HIS B 1 93 ? -27.487 26.956 14.693 1.00 28.79 72 HIS B N 1
ATOM 2123 C CA . HIS B 1 93 ? -27.191 25.595 14.306 1.00 30.12 72 HIS B CA 1
ATOM 2124 C C . HIS B 1 93 ? -26.645 25.468 12.888 1.00 32.22 72 HIS B C 1
ATOM 2125 O O . HIS B 1 93 ? -25.887 24.547 12.589 1.00 33.84 72 HIS B O 1
ATOM 2132 N N . ARG B 1 94 ? -27.010 26.402 12.022 1.00 30.41 73 ARG B N 1
ATOM 2133 C CA . ARG B 1 94 ? -26.522 26.375 10.660 1.00 31.96 73 ARG B CA 1
ATOM 2134 C C . ARG B 1 94 ? -25.052 26.804 10.634 1.00 31.37 73 ARG B C 1
ATOM 2135 O O . ARG B 1 94 ? -24.363 26.607 9.635 1.00 31.31 73 ARG B O 1
ATOM 2143 N N . TYR B 1 95 ? -24.577 27.388 11.735 1.00 30.12 74 TYR B N 1
ATOM 2144 C CA . TYR B 1 95 ? -23.177 27.818 11.846 1.00 28.16 74 TYR B CA 1
ATOM 2145 C C . TYR B 1 95 ? -22.430 27.002 12.911 1.00 25.92 74 TYR B C 1
ATOM 2146 O O . TYR B 1 95 ? -21.289 27.309 13.253 1.00 25.16 74 TYR B O 1
ATOM 2155 N N . GLY B 1 96 ? -23.073 25.963 13.429 1.00 22.27 75 GLY B N 1
ATOM 2156 C CA . GLY B 1 96 ? -22.430 25.143 14.438 1.00 25.66 75 GLY B CA 1
ATOM 2157 C C . GLY B 1 96 ? -22.238 25.852 15.765 1.00 26.51 75 GLY B C 1
ATOM 2158 O O . GLY B 1 96 ? -21.379 25.472 16.561 1.00 28.14 75 GLY B O 1
ATOM 2159 N N . ALA B 1 97 ? -23.037 26.890 16.002 1.00 27.41 76 ALA B N 1
ATOM 2160 C CA . ALA B 1 97 ? -22.963 27.664 17.242 1.00 24.85 76 ALA B CA 1
ATOM 2161 C C . ALA B 1 97 ? -24.126 27.264 18.154 1.00 24.91 76 ALA B C 1
ATOM 2162 O O . ALA B 1 97 ? -25.013 26.511 17.737 1.00 25.07 76 ALA B O 1
ATOM 2164 N N . LEU B 1 98 ? -24.123 27.765 19.389 1.00 23.01 77 LEU B N 1
ATOM 2165 C CA . LEU B 1 98 ? -25.191 27.454 20.334 1.00 22.21 77 LEU B CA 1
ATOM 2166 C C . LEU B 1 98 ? -26.176 28.606 20.508 1.00 22.21 77 LEU B C 1
ATOM 2167 O O . LEU B 1 98 ? -25.803 29.771 20.433 1.00 23.09 77 LEU B O 1
ATOM 2172 N N . PHE B 1 99 ? -27.441 28.278 20.740 1.00 22.86 78 PHE B N 1
ATOM 2173 C CA . PHE B 1 99 ? -28.440 29.312 20.944 1.00 22.88 78 PHE B CA 1
ATOM 2174 C C . PHE B 1 99 ? -28.924 29.296 22.383 1.00 24.48 78 PHE B C 1
ATOM 2175 O O . PHE B 1 99 ? -29.229 28.235 22.940 1.00 24.81 78 PHE B O 1
ATOM 2183 N N . ALA B 1 100 ? -29.008 30.482 22.975 1.00 24.31 79 ALA B N 1
ATOM 2184 C CA . ALA B 1 100 ? -29.438 30.621 24.352 1.00 25.01 79 ALA B CA 1
ATOM 2185 C C . ALA B 1 100 ? -30.653 31.540 24.522 1.00 26.44 79 ALA B C 1
ATOM 2186 O O . ALA B 1 100 ? -30.788 32.565 23.855 1.00 24.80 79 ALA B O 1
ATOM 2188 N N . VAL B 1 101 ? -31.527 31.147 25.440 1.00 27.01 80 VAL B N 1
ATOM 2189 C CA . VAL B 1 101 ? -32.723 31.892 25.765 1.00 27.13 80 VAL B CA 1
ATOM 2190 C C . VAL B 1 101 ? -32.540 32.419 27.187 1.00 28.86 80 VAL B C 1
ATOM 2191 O O . VAL B 1 101 ? -31.987 31.738 28.067 1.00 27.03 80 VAL B O 1
ATOM 2195 N N . ASN B 1 102 ? -32.993 33.639 27.418 1.00 28.25 81 ASN B N 1
ATOM 2196 C CA . ASN B 1 102 ? -32.864 34.209 28.736 1.00 30.29 81 ASN B CA 1
ATOM 2197 C C . ASN B 1 102 ? -34.146 34.087 29.550 1.00 30.78 81 ASN B C 1
ATOM 2198 O O . ASN B 1 102 ? -35.245 34.309 29.037 1.00 30.86 81 ASN B O 1
ATOM 2203 N N . ASP B 1 103 ? -33.996 33.699 30.812 1.00 31.35 82 ASP B N 1
ATOM 2204 C CA . ASP B 1 103 ? -35.119 33.612 31.743 1.00 32.18 82 ASP B CA 1
ATOM 2205 C C . ASP B 1 103 ? -36.228 32.574 31.524 1.00 31.73 82 ASP B C 1
ATOM 2206 O O . ASP B 1 103 ? -36.454 31.721 32.384 1.00 31.22 82 ASP B O 1
ATOM 2211 N N . ARG B 1 104 ? -36.924 32.644 30.394 1.00 29.33 83 ARG B N 1
ATOM 2212 C CA . ARG B 1 104 ? -38.024 31.723 30.128 1.00 29.34 83 ARG B CA 1
ATOM 2213 C C . ARG B 1 104 ? -37.637 30.293 29.745 1.00 29.38 83 ARG B C 1
ATOM 2214 O O . ARG B 1 104 ? -37.175 30.035 28.634 1.00 30.08 83 ARG B O 1
ATOM 2222 N N . ALA B 1 105 ? -37.841 29.364 30.677 1.00 27.44 84 ALA B N 1
ATOM 2223 C CA . ALA B 1 105 ? -37.513 27.956 30.449 1.00 26.91 84 ALA B CA 1
ATOM 2224 C C . ALA B 1 105 ? -38.576 27.270 29.619 1.00 26.66 84 ALA B C 1
ATOM 2225 O O . ALA B 1 105 ? -38.322 26.232 29.012 1.00 28.33 84 ALA B O 1
ATOM 2227 N N . ASP B 1 106 ? -39.776 27.836 29.594 1.00 27.19 85 ASP B N 1
ATOM 2228 C CA . ASP B 1 106 ? -40.839 27.220 28.818 1.00 26.73 85 ASP B CA 1
ATOM 2229 C C . ASP B 1 106 ? -40.582 27.504 27.352 1.00 27.01 85 ASP B C 1
ATOM 2230 O O . ASP B 1 106 ? -40.826 26.656 26.486 1.00 27.86 85 ASP B O 1
ATOM 2235 N N . ILE B 1 107 ? -40.046 28.687 27.076 1.00 24.53 86 ILE B N 1
ATOM 2236 C CA . ILE B 1 107 ? -39.746 29.055 25.708 1.00 24.02 86 ILE B CA 1
ATOM 2237 C C . ILE B 1 107 ? -38.489 28.312 25.279 1.00 25.04 86 ILE B C 1
ATOM 2238 O O . ILE B 1 107 ? -38.420 27.794 24.165 1.00 24.21 86 ILE B O 1
ATOM 2243 N N . ALA B 1 108 ? -37.509 28.239 26.176 1.00 25.63 87 ALA B N 1
ATOM 2244 C CA . ALA B 1 108 ? -36.257 27.536 25.894 1.00 25.27 87 ALA B CA 1
ATOM 2245 C C . ALA B 1 108 ? -36.557 26.109 25.475 1.00 25.52 87 ALA B C 1
ATOM 2246 O O . ALA B 1 108 ? -35.976 25.599 24.521 1.00 26.47 87 ALA B O 1
ATOM 2248 N N . ARG B 1 109 ? -37.473 25.464 26.188 1.00 26.31 88 ARG B N 1
ATOM 2249 C CA . ARG B 1 109 ? -37.822 24.093 25.862 1.00 25.78 88 ARG B CA 1
ATOM 2250 C C . ARG B 1 109 ? -38.582 23.976 24.551 1.00 26.09 88 ARG B C 1
ATOM 2251 O O . ARG B 1 109 ? -38.301 23.080 23.746 1.00 25.56 88 ARG B O 1
ATOM 2259 N N . ALA B 1 110 ? -39.545 24.871 24.338 1.00 24.67 89 ALA B N 1
ATOM 2260 C CA . ALA B 1 110 ? -40.348 24.851 23.114 1.00 26.05 89 ALA B CA 1
ATOM 2261 C C . ALA B 1 110 ? -39.546 25.163 21.850 1.00 26.18 89 ALA B C 1
ATOM 2262 O O . ALA B 1 110 ? -39.802 24.585 20.795 1.00 26.85 89 ALA B O 1
ATOM 2264 N N . ALA B 1 111 ? -38.589 26.081 21.953 1.00 24.84 90 ALA B N 1
ATOM 2265 C CA . ALA B 1 111 ? -37.764 26.461 20.812 1.00 25.87 90 ALA B CA 1
ATOM 2266 C C . ALA B 1 111 ? -36.560 25.537 20.627 1.00 27.62 90 ALA B C 1
ATOM 2267 O O . ALA B 1 111 ? -35.763 25.724 19.708 1.00 29.40 90 ALA B O 1
ATOM 2269 N N . GLY B 1 112 ? -36.422 24.541 21.496 1.00 28.31 91 GLY B N 1
ATOM 2270 C CA . GLY B 1 112 ? -35.285 23.645 21.396 1.00 26.95 91 GLY B CA 1
ATOM 2271 C C . GLY B 1 112 ? -33.973 24.408 21.542 1.00 27.37 91 GLY B C 1
ATOM 2272 O O . GLY B 1 112 ? -33.054 24.236 20.744 1.00 28.06 91 GLY B O 1
ATOM 2273 N N . ALA B 1 113 ? -33.885 25.260 22.558 1.00 25.36 92 ALA B N 1
ATOM 2274 C CA . ALA B 1 113 ? -32.681 26.040 22.799 1.00 24.45 92 ALA B CA 1
ATOM 2275 C C . ALA B 1 113 ? -31.614 25.132 23.404 1.00 25.31 92 ALA B C 1
ATOM 2276 O O . ALA B 1 113 ? -31.929 24.141 24.063 1.00 22.96 92 ALA B O 1
ATOM 2278 N N . ASP B 1 114 ? -30.352 25.478 23.173 1.00 24.42 93 ASP B N 1
ATOM 2279 C CA . ASP B 1 114 ? -29.237 24.695 23.693 1.00 26.18 93 ASP B CA 1
ATOM 2280 C C . ASP B 1 114 ? -28.909 25.170 25.098 1.00 27.24 93 ASP B C 1
ATOM 2281 O O . ASP B 1 114 ? -28.390 24.418 25.918 1.00 26.66 93 ASP B O 1
ATOM 2286 N N . VAL B 1 115 ? -29.231 26.431 25.363 1.00 27.59 94 VAL B N 1
ATOM 2287 C CA . VAL B 1 115 ? -28.922 27.054 26.633 1.00 26.70 94 VAL B CA 1
ATOM 2288 C C . VAL B 1 115 ? -30.056 27.884 27.203 1.00 26.52 94 VAL B C 1
ATOM 2289 O O . VAL B 1 115 ? -30.843 28.485 26.471 1.00 26.29 94 VAL B O 1
ATOM 2293 N N . LEU B 1 116 ? -30.127 27.900 28.528 1.00 26.19 95 LEU B N 1
ATOM 2294 C CA . LEU B 1 116 ? -31.097 28.710 29.245 1.00 25.23 95 LEU B CA 1
ATOM 2295 C C . LEU B 1 116 ? -30.250 29.502 30.228 1.00 25.43 95 LEU B C 1
ATOM 2296 O O . LEU B 1 116 ? -29.595 28.931 31.099 1.00 27.21 95 LEU B O 1
ATOM 2301 N N . HIS B 1 117 ? -30.235 30.814 30.072 1.00 24.68 96 HIS B N 1
ATOM 2302 C CA . HIS B 1 117 ? -29.454 31.630 30.962 1.00 24.68 96 HIS B CA 1
ATOM 2303 C C . HIS B 1 117 ? -30.348 32.243 32.025 1.00 26.56 96 HIS B C 1
ATOM 2304 O O . HIS B 1 117 ? -31.425 32.776 31.725 1.00 25.49 96 HIS B O 1
ATOM 2311 N N . LEU B 1 118 ? -29.874 32.181 33.266 1.00 26.47 97 LEU B N 1
ATOM 2312 C CA . LEU B 1 118 ? -30.617 32.693 34.406 1.00 24.66 97 LEU B CA 1
ATOM 2313 C C . LEU B 1 118 ? -29.865 33.724 35.225 1.00 25.42 97 LEU B C 1
ATOM 2314 O O . LEU B 1 118 ? -28.744 33.480 35.677 1.00 26.59 97 LEU B O 1
ATOM 2319 N N . GLY B 1 119 ? -30.485 34.882 35.415 1.00 26.89 98 GLY B N 1
ATOM 2320 C CA . GLY B 1 119 ? -29.883 35.896 36.260 1.00 27.42 98 GLY B CA 1
ATOM 2321 C C . GLY B 1 119 ? -30.196 35.475 37.692 1.00 27.93 98 GLY B C 1
ATOM 2322 O O . GLY B 1 119 ? -30.965 34.538 37.914 1.00 25.99 98 GLY B O 1
ATOM 2323 N N . GLN B 1 120 ? -29.613 36.157 38.669 1.00 30.43 99 GLN B N 1
ATOM 2324 C CA . GLN B 1 120 ? -29.846 35.831 40.071 1.00 32.91 99 GLN B CA 1
ATOM 2325 C C . GLN B 1 120 ? -31.315 35.932 40.493 1.00 34.24 99 GLN B C 1
ATOM 2326 O O . GLN B 1 120 ? -31.748 35.250 41.420 1.00 33.60 99 GLN B O 1
ATOM 2332 N N . ARG B 1 121 ? -32.084 36.777 39.813 1.00 35.04 100 ARG B N 1
ATOM 2333 C CA . ARG B 1 121 ? -33.485 36.951 40.168 1.00 35.89 100 ARG B CA 1
ATOM 2334 C C . ARG B 1 121 ? -34.470 36.136 39.330 1.00 34.87 100 ARG B C 1
ATOM 2335 O O . ARG B 1 121 ? -35.683 36.255 39.505 1.00 32.97 100 ARG B O 1
ATOM 2343 N N . ASP B 1 122 ? -33.947 35.320 38.418 1.00 33.00 101 ASP B N 1
ATOM 2344 C CA . ASP B 1 122 ? -34.789 34.476 37.582 1.00 33.61 101 ASP B CA 1
ATOM 2345 C C . ASP B 1 122 ? -35.004 33.155 38.317 1.00 33.15 101 ASP B C 1
ATOM 2346 O O . ASP B 1 122 ? -34.637 33.029 39.486 1.00 33.21 101 ASP B O 1
ATOM 2351 N N . LEU B 1 123 ? -35.582 32.171 37.636 1.00 32.15 102 LEU B N 1
ATOM 2352 C CA . LEU B 1 123 ? -35.830 30.877 38.261 1.00 33.72 102 LEU B CA 1
ATOM 2353 C C . LEU B 1 123 ? -34.581 30.234 38.836 1.00 34.64 102 LEU B C 1
ATOM 2354 O O . LEU B 1 123 ? -33.497 30.312 38.259 1.00 35.01 102 LEU B O 1
ATOM 2359 N N . PRO B 1 124 ? -34.717 29.609 40.010 1.00 36.19 103 PRO B N 1
ATOM 2360 C CA . PRO B 1 124 ? -33.578 28.945 40.644 1.00 34.73 103 PRO B CA 1
ATOM 2361 C C . PRO B 1 124 ? -33.155 27.817 39.710 1.00 33.90 103 PRO B C 1
ATOM 2362 O O . PRO B 1 124 ? -33.995 27.203 39.051 1.00 34.22 103 PRO B O 1
ATOM 2366 N N . VAL B 1 125 ? -31.857 27.551 39.645 1.00 33.53 104 VAL B N 1
ATOM 2367 C CA . VAL B 1 125 ? -31.346 26.513 38.767 1.00 32.36 104 VAL B CA 1
ATOM 2368 C C . VAL B 1 125 ? -32.060 25.175 38.912 1.00 33.46 104 VAL B C 1
ATOM 2369 O O . VAL B 1 125 ? -32.425 24.566 37.910 1.00 33.82 104 VAL B O 1
ATOM 2373 N N . ASN B 1 126 ? -32.285 24.713 40.138 1.00 33.59 105 ASN B N 1
ATOM 2374 C CA . ASN B 1 126 ? -32.944 23.416 40.295 1.00 35.48 105 ASN B CA 1
ATOM 2375 C C . ASN B 1 126 ? -34.356 23.381 39.724 1.00 34.61 105 ASN B C 1
ATOM 2376 O O . ASN B 1 126 ? -34.794 22.350 39.222 1.00 35.12 105 ASN B O 1
ATOM 2381 N N . VAL B 1 127 ? -35.066 24.503 39.778 1.00 34.83 106 VAL B N 1
ATOM 2382 C CA . VAL B 1 127 ? -36.420 24.526 39.251 1.00 33.80 106 VAL B CA 1
ATOM 2383 C C . VAL B 1 127 ? -36.400 24.412 37.733 1.00 33.52 106 VAL B C 1
ATOM 2384 O O . VAL B 1 127 ? -37.209 23.691 37.148 1.00 32.52 106 VAL B O 1
ATOM 2388 N N . ALA B 1 128 ? -35.463 25.115 37.104 1.00 32.57 107 ALA B N 1
ATOM 2389 C CA . ALA B 1 128 ? -35.326 25.082 35.656 1.00 31.49 107 ALA B CA 1
ATOM 2390 C C . ALA B 1 128 ? -34.968 23.674 35.153 1.00 33.11 107 ALA B C 1
ATOM 2391 O O . ALA B 1 128 ? -35.473 23.241 34.113 1.00 32.21 107 ALA B O 1
ATOM 2393 N N . ARG B 1 129 ? -34.105 22.962 35.884 1.00 34.15 108 ARG B N 1
ATOM 2394 C CA . ARG B 1 129 ? -33.715 21.599 35.500 1.00 36.49 108 ARG B CA 1
ATOM 2395 C C . ARG B 1 129 ? -34.954 20.710 35.396 1.00 38.25 108 ARG B C 1
ATOM 2396 O O . ARG B 1 129 ? -34.972 19.736 34.645 1.00 39.85 108 ARG B O 1
ATOM 2404 N N . GLN B 1 130 ? -35.979 21.045 36.170 1.00 39.75 109 GLN B N 1
ATOM 2405 C CA . GLN B 1 130 ? -37.222 20.284 36.186 1.00 42.67 109 GLN B CA 1
ATOM 2406 C C . GLN B 1 130 ? -38.077 20.460 34.938 1.00 41.75 109 GLN B C 1
ATOM 2407 O O . GLN B 1 130 ? -38.858 19.580 34.582 1.00 42.80 109 GLN B O 1
ATOM 2413 N N . ILE B 1 131 ? -37.937 21.599 34.278 1.00 40.06 110 ILE B N 1
ATOM 2414 C CA . ILE B 1 131 ? -38.732 21.876 33.090 1.00 39.64 110 ILE B CA 1
ATOM 2415 C C . ILE B 1 131 ? -38.001 21.587 31.783 1.00 39.61 110 ILE B C 1
ATOM 2416 O O . ILE B 1 131 ? -38.585 21.056 30.839 1.00 40.49 110 ILE B O 1
ATOM 2421 N N . LEU B 1 132 ? -36.720 21.933 31.744 1.00 38.66 111 LEU B N 1
ATOM 2422 C CA . LEU B 1 132 ? -35.891 21.742 30.565 1.00 38.90 111 LEU B CA 1
ATOM 2423 C C . LEU B 1 132 ? -35.693 20.294 30.177 1.00 40.83 111 LEU B C 1
ATOM 2424 O O . LEU B 1 132 ? -35.865 19.396 30.992 1.00 42.21 111 LEU B O 1
ATOM 2429 N N . ALA B 1 133 ? -35.322 20.079 28.919 1.00 43.11 112 ALA B N 1
ATOM 2430 C CA . ALA B 1 133 ? -35.033 18.743 28.425 1.00 44.69 112 ALA B CA 1
ATOM 2431 C C . ALA B 1 133 ? -33.653 18.471 29.001 1.00 46.01 112 ALA B C 1
ATOM 2432 O O . ALA B 1 133 ? -32.815 19.367 29.047 1.00 45.53 112 ALA B O 1
ATOM 2434 N N . PRO B 1 134 ? -33.394 17.233 29.434 1.00 47.84 113 PRO B N 1
ATOM 2435 C CA . PRO B 1 134 ? -32.103 16.849 30.016 1.00 49.26 113 PRO B CA 1
ATOM 2436 C C . PRO B 1 134 ? -30.832 17.391 29.354 1.00 50.38 113 PRO B C 1
ATOM 2437 O O . PRO B 1 134 ? -29.911 17.830 30.046 1.00 52.53 113 PRO B O 1
ATOM 2441 N N . ASP B 1 135 ? -30.774 17.374 28.027 1.00 50.55 114 ASP B N 1
ATOM 2442 C CA . ASP B 1 135 ? -29.584 17.849 27.319 1.00 50.89 114 ASP B CA 1
ATOM 2443 C C . ASP B 1 135 ? -29.396 19.365 27.246 1.00 49.14 114 ASP B C 1
ATOM 2444 O O . ASP B 1 135 ? -28.417 19.846 26.671 1.00 49.78 114 ASP B O 1
ATOM 2449 N N . THR B 1 136 ? -30.321 20.124 27.825 1.00 45.75 115 THR B N 1
ATOM 2450 C CA . THR B 1 136 ? -30.208 21.577 27.793 1.00 39.94 115 THR B CA 1
ATOM 2451 C C . THR B 1 136 ? -29.237 22.072 28.856 1.00 37.88 115 THR B C 1
ATOM 2452 O O . THR B 1 136 ? -29.199 21.545 29.964 1.00 37.21 115 THR B O 1
ATOM 2456 N N . LEU B 1 137 ? -28.451 23.084 28.505 1.00 34.00 116 LEU B N 1
ATOM 2457 C CA . LEU B 1 137 ? -27.476 23.668 29.418 1.00 31.91 116 LEU B CA 1
ATOM 2458 C C . LEU B 1 137 ? -28.045 24.883 30.145 1.00 29.44 116 LEU B C 1
ATOM 2459 O O . LEU B 1 137 ? -28.967 25.539 29.656 1.00 28.38 116 LEU B O 1
ATOM 2464 N N . ILE B 1 138 ? -27.480 25.181 31.310 1.00 26.94 117 ILE B N 1
ATOM 2465 C CA . ILE B 1 138 ? -27.910 26.327 32.100 1.00 24.43 117 ILE B CA 1
ATOM 2466 C C . ILE B 1 138 ? -26.744 27.235 32.494 1.00 23.78 117 ILE B C 1
ATOM 2467 O O . ILE B 1 138 ? -25.717 26.770 32.970 1.00 24.16 117 ILE B O 1
ATOM 2472 N N . GLY B 1 139 ? -26.909 28.534 32.277 1.00 25.63 118 GLY B N 1
ATOM 2473 C CA . GLY B 1 139 ? -25.884 29.493 32.650 1.00 27.15 118 GLY B CA 1
ATOM 2474 C C . GLY B 1 139 ? -26.426 30.393 33.752 1.00 30.39 118 GLY B C 1
ATOM 2475 O O . GLY B 1 139 ? -27.644 30.526 33.903 1.00 29.65 118 GLY B O 1
ATOM 2476 N N . ARG B 1 140 ? -25.538 31.006 34.530 1.00 31.55 119 ARG B N 1
ATOM 2477 C CA . ARG B 1 140 ? -25.953 31.901 35.612 1.00 34.73 119 ARG B CA 1
ATOM 2478 C C . ARG B 1 140 ? -25.112 33.158 35.627 1.00 35.19 119 ARG B C 1
ATOM 2479 O O . ARG B 1 140 ? -23.914 33.123 35.357 1.00 36.17 119 ARG B O 1
ATOM 2487 N N . SER B 1 141 ? -25.740 34.278 35.943 1.00 35.12 120 SER B N 1
ATOM 2488 C CA . SER B 1 141 ? -25.006 35.519 36.017 1.00 34.97 120 SER B CA 1
ATOM 2489 C C . SER B 1 141 ? -24.625 35.657 37.482 1.00 35.55 120 SER B C 1
ATOM 2490 O O . SER B 1 141 ? -25.429 35.348 38.361 1.00 34.16 120 SER B O 1
ATOM 2493 N N . THR B 1 142 ? -23.391 36.082 37.734 1.00 37.19 121 THR B N 1
ATOM 2494 C CA . THR B 1 142 ? -22.894 36.297 39.090 1.00 39.49 121 THR B CA 1
ATOM 2495 C C . THR B 1 142 ? -22.348 37.726 39.130 1.00 40.99 121 THR B C 1
ATOM 2496 O O . THR B 1 142 ? -21.799 38.210 38.138 1.00 39.68 121 THR B O 1
ATOM 2500 N N . HIS B 1 143 ? -22.489 38.392 40.274 1.00 43.34 122 HIS B N 1
ATOM 2501 C CA . HIS B 1 143 ? -22.053 39.780 40.400 1.00 45.78 122 HIS B CA 1
ATOM 2502 C C . HIS B 1 143 ? -21.123 40.111 41.567 1.00 48.79 122 HIS B C 1
ATOM 2503 O O . HIS B 1 143 ? -20.583 41.216 41.636 1.00 49.02 122 HIS B O 1
ATOM 2510 N N . ASP B 1 144 ? -20.941 39.178 42.493 1.00 52.56 123 ASP B N 1
ATOM 2511 C CA . ASP B 1 144 ? -20.052 39.430 43.621 1.00 55.69 123 ASP B CA 1
ATOM 2512 C C . ASP B 1 144 ? -19.182 38.208 43.888 1.00 57.05 123 ASP B C 1
ATOM 2513 O O . ASP B 1 144 ? -19.492 37.108 43.425 1.00 57.79 123 ASP B O 1
ATOM 2518 N N . PRO B 1 145 ? -18.076 38.384 44.637 1.00 57.83 124 PRO B N 1
ATOM 2519 C CA . PRO B 1 145 ? -17.177 37.268 44.946 1.00 57.13 124 PRO B CA 1
ATOM 2520 C C . PRO B 1 145 ? -17.911 36.032 45.460 1.00 57.00 124 PRO B C 1
ATOM 2521 O O . PRO B 1 145 ? -17.541 34.909 45.131 1.00 57.60 124 PRO B O 1
ATOM 2525 N N . ASP B 1 146 ? -18.956 36.246 46.256 1.00 56.91 125 ASP B N 1
ATOM 2526 C CA . ASP B 1 146 ? -19.741 35.145 46.816 1.00 56.78 125 ASP B CA 1
ATOM 2527 C C . ASP B 1 146 ? -20.546 34.375 45.774 1.00 55.61 125 ASP B C 1
ATOM 2528 O O . ASP B 1 146 ? -20.619 33.144 45.827 1.00 54.70 125 ASP B O 1
ATOM 2533 N N . GLN B 1 147 ? -21.158 35.100 44.837 1.00 53.93 126 GLN B N 1
ATOM 2534 C CA . GLN B 1 147 ? -21.968 34.473 43.795 1.00 51.64 126 GLN B CA 1
ATOM 2535 C C . GLN B 1 147 ? -21.097 33.666 42.841 1.00 50.24 126 GLN B C 1
ATOM 2536 O O . GLN B 1 147 ? -21.500 32.601 42.371 1.00 48.99 126 GLN B O 1
ATOM 2542 N N . VAL B 1 148 ? -19.904 34.182 42.559 1.00 48.62 127 VAL B N 1
ATOM 2543 C CA . VAL B 1 148 ? -18.965 33.498 41.683 1.00 48.71 127 VAL B CA 1
ATOM 2544 C C . VAL B 1 148 ? -18.666 32.121 42.270 1.00 49.22 127 VAL B C 1
ATOM 2545 O O . VAL B 1 148 ? -18.928 31.092 41.640 1.00 49.71 127 VAL B O 1
ATOM 2549 N N . ALA B 1 149 ? -18.126 32.118 43.488 1.00 49.01 128 ALA B N 1
ATOM 2550 C CA . ALA B 1 149 ? -17.777 30.889 44.194 1.00 48.26 128 ALA B CA 1
ATOM 2551 C C . ALA B 1 149 ? -18.966 29.939 44.265 1.00 47.56 128 ALA B C 1
ATOM 2552 O O . ALA B 1 149 ? -18.808 28.719 44.190 1.00 48.51 128 ALA B O 1
ATOM 2554 N N . ALA B 1 150 ? -20.158 30.507 44.403 1.00 46.33 129 ALA B N 1
ATOM 2555 C CA . ALA B 1 150 ? -21.377 29.712 44.489 1.00 45.43 129 ALA B CA 1
ATOM 2556 C C . ALA B 1 150 ? -21.778 29.152 43.124 1.00 44.89 129 ALA B C 1
ATOM 2557 O O . ALA B 1 150 ? -22.497 28.148 43.036 1.00 45.24 129 ALA B O 1
ATOM 2559 N N . ALA B 1 151 ? -21.323 29.807 42.059 1.00 42.83 130 ALA B N 1
ATOM 2560 C CA . ALA B 1 151 ? -21.653 29.355 40.714 1.00 41.22 130 ALA B CA 1
ATOM 2561 C C . ALA B 1 151 ? -20.709 28.231 40.326 1.00 38.75 130 ALA B C 1
ATOM 2562 O O . ALA B 1 151 ? -21.120 27.248 39.716 1.00 37.88 130 ALA B O 1
ATOM 2564 N N . ALA B 1 152 ? -19.443 28.376 40.688 1.00 36.76 131 ALA B N 1
ATOM 2565 C CA . ALA B 1 152 ? -18.469 27.351 40.377 1.00 37.94 131 ALA B CA 1
ATOM 2566 C C . ALA B 1 152 ? -18.910 26.031 41.008 1.00 39.32 131 ALA B C 1
ATOM 2567 O O . ALA B 1 152 ? -18.963 24.993 40.340 1.00 40.43 131 ALA B O 1
ATOM 2569 N N . ALA B 1 153 ? -19.263 26.086 42.289 1.00 39.44 132 ALA B N 1
ATOM 2570 C CA . ALA B 1 153 ? -19.671 24.898 43.031 1.00 39.25 132 ALA B CA 1
ATOM 2571 C C . ALA B 1 153 ? -21.024 24.279 42.670 1.00 39.84 132 ALA B C 1
ATOM 2572 O O . ALA B 1 153 ? -21.237 23.090 42.900 1.00 38.77 132 ALA B O 1
ATOM 2574 N N . GLY B 1 154 ? -21.927 25.072 42.098 1.00 39.98 133 GLY B N 1
ATOM 2575 C CA . GLY B 1 154 ? -23.255 24.573 41.771 1.00 39.71 133 GLY B CA 1
ATOM 2576 C C . GLY B 1 154 ? -23.517 23.725 40.533 1.00 39.80 133 GLY B C 1
ATOM 2577 O O . GLY B 1 154 ? -22.606 23.290 39.831 1.00 40.00 133 GLY B O 1
ATOM 2578 N N . ASP B 1 155 ? -24.804 23.509 40.274 1.00 39.96 134 ASP B N 1
ATOM 2579 C CA . ASP B 1 155 ? -25.285 22.709 39.154 1.00 37.68 134 ASP B CA 1
ATOM 2580 C C . ASP B 1 155 ? -25.372 23.465 37.815 1.00 35.91 134 ASP B C 1
ATOM 2581 O O . ASP B 1 155 ? -25.856 22.920 36.827 1.00 35.23 134 ASP B O 1
ATOM 2586 N N . ALA B 1 156 ? -24.910 24.712 37.774 1.00 33.97 135 ALA B N 1
ATOM 2587 C CA . ALA B 1 156 ? -24.941 25.477 36.525 1.00 33.03 135 ALA B CA 1
ATOM 2588 C C . ALA B 1 156 ? -23.800 25.000 35.625 1.00 32.58 135 ALA B C 1
ATOM 2589 O O . ALA B 1 156 ? -22.761 24.559 36.121 1.00 33.61 135 ALA B O 1
ATOM 2591 N N . ASP B 1 157 ? -23.986 25.095 34.311 1.00 30.04 136 ASP B N 1
ATOM 2592 C CA . ASP B 1 157 ? -22.962 24.647 33.368 1.00 29.72 136 ASP B CA 1
ATOM 2593 C C . ASP B 1 157 ? -21.929 25.725 33.035 1.00 28.72 136 ASP B C 1
ATOM 2594 O O . ASP B 1 157 ? -20.827 25.420 32.583 1.00 28.68 136 ASP B O 1
ATOM 2599 N N . TYR B 1 158 ? -22.282 26.983 33.262 1.00 26.31 137 TYR B N 1
ATOM 2600 C CA . TYR B 1 158 ? -21.353 28.082 33.042 1.00 25.57 137 TYR B CA 1
ATOM 2601 C C . TYR B 1 158 ? -21.923 29.284 33.755 1.00 26.42 137 TYR B C 1
ATOM 2602 O O . TYR B 1 158 ? -23.084 29.265 34.159 1.00 27.53 137 TYR B O 1
ATOM 2611 N N . PHE B 1 159 ? -21.112 30.322 33.923 1.00 25.91 138 PHE B N 1
ATOM 2612 C CA . PHE B 1 159 ? -21.583 31.532 34.563 1.00 26.83 138 PHE B CA 1
ATOM 2613 C C . PHE B 1 159 ? -20.901 32.753 33.983 1.00 27.87 138 PHE B C 1
ATOM 2614 O O . PHE B 1 159 ? -19.838 32.653 33.370 1.00 27.86 138 PHE B O 1
ATOM 2622 N N . CYS B 1 160 ? -21.543 33.902 34.166 1.00 31.04 139 CYS B N 1
ATOM 2623 C CA . CYS B 1 160 ? -21.031 35.182 33.686 1.00 35.08 139 CYS B CA 1
ATOM 2624 C C . CYS B 1 160 ? -20.527 35.945 34.892 1.00 34.45 139 CYS B C 1
ATOM 2625 O O . CYS B 1 160 ? -21.005 35.722 35.997 1.00 33.55 139 CYS B O 1
ATOM 2628 N N . VAL B 1 161 ? -19.575 36.848 34.673 1.00 36.94 140 VAL B N 1
ATOM 2629 C CA . VAL B 1 161 ? -19.003 37.648 35.754 1.00 38.81 140 VAL B CA 1
ATOM 2630 C C . VAL B 1 161 ? -18.991 39.133 35.401 1.00 38.62 140 VAL B C 1
ATOM 2631 O O . VAL B 1 161 ? -18.282 39.570 34.499 1.00 39.53 140 VAL B O 1
ATOM 2635 N N . GLY B 1 162 ? -19.787 39.911 36.117 1.00 39.32 141 GLY B N 1
ATOM 2636 C CA . GLY B 1 162 ? -19.836 41.329 35.842 1.00 39.57 141 GLY B CA 1
ATOM 2637 C C . GLY B 1 162 ? -20.989 42.007 36.544 1.00 39.90 141 GLY B C 1
ATOM 2638 O O . GLY B 1 162 ? -21.582 41.435 37.458 1.00 40.21 141 GLY B O 1
ATOM 2639 N N . PRO B 1 163 ? -21.340 43.232 36.127 1.00 41.73 142 PRO B N 1
ATOM 2640 C CA . PRO B 1 163 ? -20.676 43.953 35.033 1.00 44.51 142 PRO B CA 1
ATOM 2641 C C . PRO B 1 163 ? -19.233 44.364 35.348 1.00 47.40 142 PRO B C 1
ATOM 2642 O O . PRO B 1 163 ? -18.891 44.630 36.501 1.00 47.91 142 PRO B O 1
ATOM 2646 N N . CYS B 1 164 ? -18.389 44.399 34.320 1.00 50.73 143 CYS B N 1
ATOM 2647 C CA . CYS B 1 164 ? -16.989 44.785 34.490 1.00 54.21 143 CYS B CA 1
ATOM 2648 C C . CYS B 1 164 ? -16.881 46.301 34.394 1.00 55.82 143 CYS B C 1
ATOM 2649 O O . CYS B 1 164 ? -15.876 46.895 34.781 1.00 56.67 143 CYS B O 1
ATOM 2652 N N . TRP B 1 165 ? -17.936 46.911 33.866 1.00 57.61 144 TRP B N 1
ATOM 2653 C CA . TRP B 1 165 ? -18.020 48.353 33.705 1.00 60.05 144 TRP B CA 1
ATOM 2654 C C . TRP B 1 165 ? -19.460 48.773 33.951 1.00 61.61 144 TRP B C 1
ATOM 2655 O O . TRP B 1 165 ? -20.379 47.965 33.847 1.00 62.10 144 TRP B O 1
ATOM 2666 N N . PRO B 1 166 ? -19.675 50.044 34.295 1.00 63.12 145 PRO B N 1
ATOM 2667 C CA . PRO B 1 166 ? -21.032 50.530 34.547 1.00 63.29 145 PRO B CA 1
ATOM 2668 C C . PRO B 1 166 ? -21.852 50.634 33.259 1.00 62.75 145 PRO B C 1
ATOM 2669 O O . PRO B 1 166 ? -21.327 50.459 32.159 1.00 61.51 145 PRO B O 1
ATOM 2673 N N . ALA B 1 175 ? -20.551 49.029 39.567 1.00 65.06 154 ALA B N 1
ATOM 2674 C CA . ALA B 1 175 ? -20.023 47.917 38.781 1.00 64.83 154 ALA B CA 1
ATOM 2675 C C . ALA B 1 175 ? -18.878 47.212 39.512 1.00 63.90 154 ALA B C 1
ATOM 2676 O O . ALA B 1 175 ? -17.863 47.832 39.830 1.00 63.33 154 ALA B O 1
ATOM 2678 N N . PRO B 1 176 ? -19.029 45.900 39.785 1.00 63.20 155 PRO B N 1
ATOM 2679 C CA . PRO B 1 176 ? -18.007 45.108 40.480 1.00 62.85 155 PRO B CA 1
ATOM 2680 C C . PRO B 1 176 ? -16.601 45.352 39.936 1.00 63.21 155 PRO B C 1
ATOM 2681 O O . PRO B 1 176 ? -15.620 45.306 40.683 1.00 64.17 155 PRO B O 1
ATOM 2685 N N . GLY B 1 177 ? -16.514 45.609 38.632 1.00 62.67 156 GLY B N 1
ATOM 2686 C CA . GLY B 1 177 ? -15.231 45.875 38.004 1.00 61.29 156 GLY B CA 1
ATOM 2687 C C . GLY B 1 177 ? -14.412 44.640 37.680 1.00 61.10 156 GLY B C 1
ATOM 2688 O O . GLY B 1 177 ? -14.798 43.512 37.999 1.00 61.56 156 GLY B O 1
ATOM 2689 N N . LEU B 1 178 ? -13.266 44.859 37.045 1.00 60.77 157 LEU B N 1
ATOM 2690 C CA . LEU B 1 178 ? -12.381 43.770 36.667 1.00 60.76 157 LEU B CA 1
ATOM 2691 C C . LEU B 1 178 ? -11.965 42.947 37.879 1.00 60.75 157 LEU B C 1
ATOM 2692 O O . LEU B 1 178 ? -11.620 41.772 37.750 1.00 61.50 157 LEU B O 1
ATOM 2697 N N . GLY B 1 179 ? -12.005 43.566 39.054 1.00 60.04 158 GLY B N 1
ATOM 2698 C CA . GLY B 1 179 ? -11.625 42.869 40.268 1.00 58.95 158 GLY B CA 1
ATOM 2699 C C . GLY B 1 179 ? -12.314 41.529 40.427 1.00 58.93 158 GLY B C 1
ATOM 2700 O O . GLY B 1 179 ? -11.703 40.557 40.874 1.00 59.73 158 GLY B O 1
ATOM 2701 N N . LEU B 1 180 ? -13.591 41.469 40.062 1.00 58.50 159 LEU B N 1
ATOM 2702 C CA . LEU B 1 180 ? -14.347 40.229 40.176 1.00 57.92 159 LEU B CA 1
ATOM 2703 C C . LEU B 1 180 ? -13.806 39.212 39.176 1.00 58.23 159 LEU B C 1
ATOM 2704 O O . LEU B 1 180 ? -13.738 38.018 39.464 1.00 58.23 159 LEU B O 1
ATOM 2709 N N . VAL B 1 181 ? -13.411 39.695 38.001 1.00 58.62 160 VAL B N 1
ATOM 2710 C CA . VAL B 1 181 ? -12.862 38.828 36.964 1.00 58.79 160 VAL B CA 1
ATOM 2711 C C . VAL B 1 181 ? -11.625 38.108 37.494 1.00 60.29 160 VAL B C 1
ATOM 2712 O O . VAL B 1 181 ? -11.426 36.922 37.237 1.00 60.25 160 VAL B O 1
ATOM 2716 N N . ARG B 1 182 ? -10.803 38.838 38.243 1.00 62.44 161 ARG B N 1
ATOM 2717 C CA . ARG B 1 182 ? -9.579 38.299 38.829 1.00 63.36 161 ARG B CA 1
ATOM 2718 C C . ARG B 1 182 ? -9.935 37.132 39.737 1.00 63.45 161 ARG B C 1
ATOM 2719 O O . ARG B 1 182 ? -9.313 36.071 39.687 1.00 63.93 161 ARG B O 1
ATOM 2727 N N . VAL B 1 183 ? -10.937 37.353 40.579 1.00 63.65 162 VAL B N 1
ATOM 2728 C CA . VAL B 1 183 ? -11.408 36.342 41.514 1.00 63.57 162 VAL B CA 1
ATOM 2729 C C . VAL B 1 183 ? -11.712 35.046 40.775 1.00 64.74 162 VAL B C 1
ATOM 2730 O O . VAL B 1 183 ? -11.270 33.968 41.175 1.00 65.51 162 VAL B O 1
ATOM 2734 N N . ALA B 1 184 ? -12.464 35.162 39.687 1.00 65.49 163 ALA B N 1
ATOM 2735 C CA . ALA B 1 184 ? -12.846 34.005 38.891 1.00 66.51 163 ALA B CA 1
ATOM 2736 C C . ALA B 1 184 ? -11.656 33.337 38.203 1.00 67.48 163 ALA B C 1
ATOM 2737 O O . ALA B 1 184 ? -11.583 32.107 38.138 1.00 67.39 163 ALA B O 1
ATOM 2739 N N . ALA B 1 185 ? -10.727 34.146 37.696 1.00 68.60 164 ALA B N 1
ATOM 2740 C CA . ALA B 1 185 ? -9.547 33.635 36.999 1.00 69.64 164 ALA B CA 1
ATOM 2741 C C . ALA B 1 185 ? -8.678 32.745 37.884 1.00 71.02 164 ALA B C 1
ATOM 2742 O O . ALA B 1 185 ? -7.739 32.108 37.404 1.00 71.13 164 ALA B O 1
ATOM 2744 N N . GLU B 1 186 ? -8.997 32.708 39.174 1.00 72.28 165 GLU B N 1
ATOM 2745 C CA . GLU B 1 186 ? -8.262 31.899 40.142 1.00 73.12 165 GLU B CA 1
ATOM 2746 C C . GLU B 1 186 ? -9.241 30.990 40.878 1.00 72.70 165 GLU B C 1
ATOM 2747 O O . GLU B 1 186 ? -9.324 31.006 42.109 1.00 71.30 165 GLU B O 1
ATOM 2753 N N . LEU B 1 187 ? -9.981 30.201 40.103 1.00 72.72 166 LEU B N 1
ATOM 2754 C CA . LEU B 1 187 ? -10.977 29.285 40.647 1.00 72.57 166 LEU B CA 1
ATOM 2755 C C . LEU B 1 187 ? -11.895 29.991 41.639 1.00 72.00 166 LEU B C 1
ATOM 2756 O O . LEU B 1 187 ? -13.074 30.208 41.358 1.00 71.58 166 LEU B O 1
ATOM 2761 N N . ASP B 1 191 ? -12.965 22.309 35.235 1.00 58.47 170 ASP B N 1
ATOM 2762 C CA . ASP B 1 191 ? -12.759 23.735 35.463 1.00 57.94 170 ASP B CA 1
ATOM 2763 C C . ASP B 1 191 ? -13.793 24.555 34.680 1.00 55.91 170 ASP B C 1
ATOM 2764 O O . ASP B 1 191 ? -13.473 25.194 33.670 1.00 56.55 170 ASP B O 1
ATOM 2769 N N . LYS B 1 192 ? -15.031 24.515 35.173 1.00 50.79 171 LYS B N 1
ATOM 2770 C CA . LYS B 1 192 ? -16.198 25.199 34.604 1.00 44.69 171 LYS B CA 1
ATOM 2771 C C . LYS B 1 192 ? -15.972 26.476 33.781 1.00 40.95 171 LYS B C 1
ATOM 2772 O O . LYS B 1 192 ? -15.297 27.406 34.222 1.00 41.02 171 LYS B O 1
ATOM 2778 N N . PRO B 1 193 ? -16.551 26.536 32.570 1.00 37.31 172 PRO B N 1
ATOM 2779 C CA . PRO B 1 193 ? -16.409 27.711 31.697 1.00 35.44 172 PRO B CA 1
ATOM 2780 C C . PRO B 1 193 ? -17.140 28.930 32.279 1.00 34.28 172 PRO B C 1
ATOM 2781 O O . PRO B 1 193 ? -18.215 28.802 32.860 1.00 32.05 172 PRO B O 1
ATOM 2785 N N . TRP B 1 194 ? -16.555 30.110 32.125 1.00 33.02 173 TRP B N 1
ATOM 2786 C CA . TRP B 1 194 ? -17.191 31.319 32.621 1.00 34.21 173 TRP B CA 1
ATOM 2787 C C . TRP B 1 194 ? -16.796 32.463 31.711 1.00 33.06 173 TRP B C 1
ATOM 2788 O O . TRP B 1 194 ? -15.745 32.415 31.079 1.00 34.49 173 TRP B O 1
ATOM 2799 N N . PHE B 1 195 ? -17.640 33.484 31.635 1.00 32.59 174 PHE B N 1
ATOM 2800 C CA . PHE B 1 195 ? -17.373 34.618 30.762 1.00 32.07 174 PHE B CA 1
ATOM 2801 C C . PHE B 1 195 ? -17.351 35.938 31.525 1.00 34.98 174 PHE B C 1
ATOM 2802 O O . PHE B 1 195 ? -17.939 36.060 32.602 1.00 34.42 174 PHE B O 1
ATOM 2810 N N . ALA B 1 196 ? -16.668 36.926 30.955 1.00 36.89 175 ALA B N 1
ATOM 2811 C CA . ALA B 1 196 ? -16.600 38.254 31.554 1.00 36.97 175 ALA B CA 1
ATOM 2812 C C . ALA B 1 196 ? -17.660 39.067 30.819 1.00 38.33 175 ALA B C 1
ATOM 2813 O O . ALA B 1 196 ? -17.799 38.951 29.597 1.00 36.75 175 ALA B O 1
ATOM 2815 N N . ILE B 1 197 ? -18.410 39.883 31.553 1.00 38.42 176 ILE B N 1
ATOM 2816 C CA . ILE B 1 197 ? -19.459 40.681 30.933 1.00 39.48 176 ILE B CA 1
ATOM 2817 C C . ILE B 1 197 ? -19.616 42.060 31.583 1.00 40.37 176 ILE B C 1
ATOM 2818 O O . ILE B 1 197 ? -19.304 42.245 32.764 1.00 40.32 176 ILE B O 1
ATOM 2823 N N . GLY B 1 198 ? -20.089 43.024 30.797 1.00 40.52 177 GLY B N 1
ATOM 2824 C CA . GLY B 1 198 ? -20.297 44.365 31.312 1.00 40.70 177 GLY B CA 1
ATOM 2825 C C . GLY B 1 198 ? -19.560 45.455 30.560 1.00 42.14 177 GLY B C 1
ATOM 2826 O O . GLY B 1 198 ? -18.460 45.843 30.952 1.00 43.08 177 GLY B O 1
ATOM 2827 N N . GLY B 1 199 ? -20.161 45.945 29.478 1.00 42.67 178 GLY B N 1
ATOM 2828 C CA . GLY B 1 199 ? -19.546 47.009 28.694 1.00 43.74 178 GLY B CA 1
ATOM 2829 C C . GLY B 1 199 ? -18.184 46.697 28.095 1.00 44.57 178 GLY B C 1
ATOM 2830 O O . GLY B 1 199 ? -17.279 47.537 28.105 1.00 44.48 178 GLY B O 1
ATOM 2831 N N . ILE B 1 200 ? -18.036 45.491 27.561 1.00 44.68 179 ILE B N 1
ATOM 2832 C CA . ILE B 1 200 ? -16.781 45.076 26.957 1.00 45.41 179 ILE B CA 1
ATOM 2833 C C . ILE B 1 200 ? -16.771 45.289 25.446 1.00 47.43 179 ILE B C 1
ATOM 2834 O O . ILE B 1 200 ? -17.593 44.731 24.726 1.00 47.70 179 ILE B O 1
ATOM 2839 N N . ASN B 1 201 ? -15.839 46.107 24.971 1.00 49.45 180 ASN B N 1
ATOM 2840 C CA . ASN B 1 201 ? -15.697 46.359 23.544 1.00 50.86 180 ASN B CA 1
ATOM 2841 C C . ASN B 1 201 ? -14.250 46.056 23.156 1.00 51.78 180 ASN B C 1
ATOM 2842 O O . ASN B 1 201 ? -13.486 45.531 23.970 1.00 51.68 180 ASN B O 1
ATOM 2847 N N . ALA B 1 202 ? -13.871 46.372 21.922 1.00 53.09 181 ALA B N 1
ATOM 2848 C CA . ALA B 1 202 ? -12.509 46.101 21.468 1.00 54.11 181 ALA B CA 1
ATOM 2849 C C . ALA B 1 202 ? -11.440 46.836 22.283 1.00 54.82 181 ALA B C 1
ATOM 2850 O O . ALA B 1 202 ? -10.338 46.325 22.471 1.00 55.53 181 ALA B O 1
ATOM 2852 N N . GLN B 1 203 ? -11.772 48.025 22.777 1.00 55.98 182 GLN B N 1
ATOM 2853 C CA . GLN B 1 203 ? -10.833 48.833 23.553 1.00 57.29 182 GLN B CA 1
ATOM 2854 C C . GLN B 1 203 ? -10.550 48.259 24.937 1.00 56.85 182 GLN B C 1
ATOM 2855 O O . GLN B 1 203 ? -9.421 48.314 25.428 1.00 57.19 182 GLN B O 1
ATOM 2861 N N . ARG B 1 204 ? -11.582 47.710 25.565 1.00 56.50 183 ARG B N 1
ATOM 2862 C CA . ARG B 1 204 ? -11.455 47.164 26.908 1.00 55.17 183 ARG B CA 1
ATOM 2863 C C . ARG B 1 204 ? -10.965 45.722 26.940 1.00 54.43 183 ARG B C 1
ATOM 2864 O O . ARG B 1 204 ? -10.518 45.243 27.981 1.00 53.38 183 ARG B O 1
ATOM 2872 N N . LEU B 1 205 ? -11.040 45.027 25.809 1.00 54.54 184 LEU B N 1
ATOM 2873 C CA . LEU B 1 205 ? -10.624 43.629 25.776 1.00 54.72 184 LEU B CA 1
ATOM 2874 C C . LEU B 1 205 ? -9.257 43.368 26.415 1.00 55.30 184 LEU B C 1
ATOM 2875 O O . LEU B 1 205 ? -9.116 42.471 27.256 1.00 54.82 184 LEU B O 1
ATOM 2880 N N . PRO B 1 206 ? -8.230 44.140 26.020 1.00 56.04 185 PRO B N 1
ATOM 2881 C CA . PRO B 1 206 ? -6.886 43.965 26.584 1.00 55.65 185 PRO B CA 1
ATOM 2882 C C . PRO B 1 206 ? -6.924 43.922 28.112 1.00 55.10 185 PRO B C 1
ATOM 2883 O O . PRO B 1 206 ? -6.375 43.020 28.741 1.00 54.98 185 PRO B O 1
ATOM 2887 N N . ALA B 1 207 ? -7.589 44.907 28.698 1.00 54.85 186 ALA B N 1
ATOM 2888 C CA . ALA B 1 207 ? -7.723 44.996 30.140 1.00 54.65 186 ALA B CA 1
ATOM 2889 C C . ALA B 1 207 ? -8.479 43.797 30.718 1.00 55.61 186 ALA B C 1
ATOM 2890 O O . ALA B 1 207 ? -8.225 43.379 31.851 1.00 55.77 186 ALA B O 1
ATOM 2892 N N . VAL B 1 208 ? -9.412 43.249 29.943 1.00 55.57 187 VAL B N 1
ATOM 2893 C CA . VAL B 1 208 ? -10.201 42.111 30.403 1.00 55.31 187 VAL B CA 1
ATOM 2894 C C . VAL B 1 208 ? -9.359 40.842 30.435 1.00 56.00 187 VAL B C 1
ATOM 2895 O O . VAL B 1 208 ? -9.434 40.055 31.379 1.00 54.58 187 VAL B O 1
ATOM 2899 N N . LEU B 1 209 ? -8.559 40.648 29.392 1.00 56.69 188 LEU B N 1
ATOM 2900 C CA . LEU B 1 209 ? -7.694 39.482 29.304 1.00 57.31 188 LEU B CA 1
ATOM 2901 C C . LEU B 1 209 ? -6.674 39.517 30.437 1.00 58.14 188 LEU B C 1
ATOM 2902 O O . LEU B 1 209 ? -6.392 38.497 31.068 1.00 57.53 188 LEU B O 1
ATOM 2907 N N . ASP B 1 210 ? -6.129 40.702 30.693 1.00 59.98 189 ASP B N 1
ATOM 2908 C CA . ASP B 1 210 ? -5.148 40.886 31.759 1.00 61.27 189 ASP B CA 1
ATOM 2909 C C . ASP B 1 210 ? -5.712 40.438 33.101 1.00 60.31 189 ASP B C 1
ATOM 2910 O O . ASP B 1 210 ? -4.991 39.883 33.933 1.00 60.66 189 ASP B O 1
ATOM 2915 N N . ALA B 1 211 ? -7.004 40.683 33.302 1.00 58.68 190 ALA B N 1
ATOM 2916 C CA . ALA B 1 211 ? -7.680 40.322 34.543 1.00 57.34 190 ALA B CA 1
ATOM 2917 C C . ALA B 1 211 ? -7.788 38.814 34.734 1.00 56.07 190 ALA B C 1
ATOM 2918 O O . ALA B 1 211 ? -8.052 38.344 35.844 1.00 57.10 190 ALA B O 1
ATOM 2920 N N . GLY B 1 212 ? -7.594 38.060 33.655 1.00 54.42 191 GLY B N 1
ATOM 2921 C CA . GLY B 1 212 ? -7.662 36.611 33.750 1.00 52.55 191 GLY B CA 1
ATOM 2922 C C . GLY B 1 212 ? -8.816 35.939 33.021 1.00 51.22 191 GLY B C 1
ATOM 2923 O O . GLY B 1 212 ? -9.060 34.743 33.210 1.00 49.88 191 GLY B O 1
ATOM 2924 N N . ALA B 1 213 ? -9.527 36.694 32.188 1.00 49.09 192 ALA B N 1
ATOM 2925 C CA . ALA B 1 213 ? -10.647 36.134 31.444 1.00 48.21 192 ALA B CA 1
ATOM 2926 C C . ALA B 1 213 ? -10.198 35.640 30.077 1.00 47.15 192 ALA B C 1
ATOM 2927 O O . ALA B 1 213 ? -9.352 36.256 29.436 1.00 47.27 192 ALA B O 1
ATOM 2929 N N . ARG B 1 214 ? -10.762 34.521 29.638 1.00 46.50 193 ARG B N 1
ATOM 2930 C CA . ARG B 1 214 ? -10.426 33.969 28.333 1.00 46.04 193 ARG B CA 1
ATOM 2931 C C . ARG B 1 214 ? -11.652 34.026 27.438 1.00 43.88 193 ARG B C 1
ATOM 2932 O O . ARG B 1 214 ? -11.538 33.922 26.218 1.00 43.68 193 ARG B O 1
ATOM 2940 N N . ARG B 1 215 ? -12.823 34.180 28.054 1.00 41.55 194 ARG B N 1
ATOM 2941 C CA . ARG B 1 215 ? -14.086 34.245 27.319 1.00 38.26 194 ARG B CA 1
ATOM 2942 C C . ARG B 1 215 ? -14.834 35.518 27.679 1.00 36.40 194 ARG B C 1
ATOM 2943 O O . ARG B 1 215 ? -14.701 36.034 28.788 1.00 37.33 194 ARG B O 1
ATOM 2951 N N . ILE B 1 216 ? -15.635 36.011 26.744 1.00 33.80 195 ILE B N 1
ATOM 2952 C CA . ILE B 1 216 ? -16.383 37.239 26.961 1.00 32.21 195 ILE B CA 1
ATOM 2953 C C . ILE B 1 216 ? -17.790 37.252 26.368 1.00 31.79 195 ILE B C 1
ATOM 2954 O O . ILE B 1 216 ? -18.103 36.518 25.429 1.00 30.51 195 ILE B O 1
ATOM 2959 N N . VAL B 1 217 ? -18.628 38.112 26.937 1.00 31.47 196 VAL B N 1
ATOM 2960 C CA . VAL B 1 217 ? -19.984 38.311 26.464 1.00 31.21 196 VAL B CA 1
ATOM 2961 C C . VAL B 1 217 ? -20.045 39.789 26.109 1.00 32.12 196 VAL B C 1
ATOM 2962 O O . VAL B 1 217 ? -19.730 40.647 26.930 1.00 31.93 196 VAL B O 1
ATOM 2966 N N . VAL B 1 218 ? -20.422 40.087 24.875 1.00 33.43 197 VAL B N 1
ATOM 2967 C CA . VAL B 1 218 ? -20.519 41.469 24.439 1.00 34.50 197 VAL B CA 1
ATOM 2968 C C . VAL B 1 218 ? -21.941 41.745 23.959 1.00 34.72 197 VAL B C 1
ATOM 2969 O O . VAL B 1 218 ? -22.675 40.821 23.609 1.00 33.36 197 VAL B O 1
ATOM 2973 N N . VAL B 1 219 ? -22.334 43.014 23.965 1.00 34.50 198 VAL B N 1
ATOM 2974 C CA . VAL B 1 219 ? -23.661 43.385 23.502 1.00 35.01 198 VAL B CA 1
ATOM 2975 C C . VAL B 1 219 ? -23.566 44.515 22.482 1.00 35.42 198 VAL B C 1
ATOM 2976 O O . VAL B 1 219 ? -23.463 44.258 21.286 1.00 35.18 198 VAL B O 1
ATOM 2980 N N . ARG B 1 220 ? -23.581 45.757 22.960 1.00 37.43 199 ARG B N 1
ATOM 2981 C CA . ARG B 1 220 ? -23.501 46.929 22.087 1.00 39.24 199 ARG B CA 1
ATOM 2982 C C . ARG B 1 220 ? -22.315 46.879 21.132 1.00 37.43 199 ARG B C 1
ATOM 2983 O O . ARG B 1 220 ? -22.405 47.367 20.009 1.00 37.34 199 ARG B O 1
ATOM 2991 N N . ALA B 1 221 ? -21.204 46.300 21.583 1.00 35.74 200 ALA B N 1
ATOM 2992 C CA . ALA B 1 221 ? -20.008 46.197 20.752 1.00 35.57 200 ALA B CA 1
ATOM 2993 C C . ALA B 1 221 ? -20.318 45.636 19.355 1.00 35.61 200 ALA B C 1
ATOM 2994 O O . ALA B 1 221 ? -19.782 46.108 18.350 1.00 36.24 200 ALA B O 1
ATOM 2996 N N . ILE B 1 222 ? -21.182 44.630 19.285 1.00 34.44 201 ILE B N 1
ATOM 2997 C CA . ILE B 1 222 ? -21.539 44.058 17.992 1.00 33.88 201 ILE B CA 1
ATOM 2998 C C . ILE B 1 222 ? -22.939 44.504 17.589 1.00 33.07 201 ILE B C 1
ATOM 2999 O O . ILE B 1 222 ? -23.211 44.772 16.417 1.00 30.45 201 ILE B O 1
ATOM 3004 N N . THR B 1 223 ? -23.814 44.583 18.585 1.00 33.88 202 THR B N 1
ATOM 3005 C CA . THR B 1 223 ? -25.202 44.977 18.412 1.00 36.13 202 THR B CA 1
ATOM 3006 C C . THR B 1 223 ? -25.417 46.317 17.694 1.00 37.41 202 THR B C 1
ATOM 3007 O O . THR B 1 223 ? -26.290 46.431 16.836 1.00 36.95 202 THR B O 1
ATOM 3011 N N . SER B 1 224 ? -24.620 47.326 18.017 1.00 39.29 203 SER B N 1
ATOM 3012 C CA . SER B 1 224 ? -24.800 48.618 17.370 1.00 42.43 203 SER B CA 1
ATOM 3013 C C . SER B 1 224 ? -23.686 49.001 16.394 1.00 43.98 203 SER B C 1
ATOM 3014 O O . SER B 1 224 ? -23.480 50.179 16.110 1.00 44.29 203 SER B O 1
ATOM 3017 N N . ALA B 1 225 ? -22.980 48.005 15.872 1.00 45.54 204 ALA B N 1
ATOM 3018 C CA . ALA B 1 225 ? -21.905 48.249 14.913 1.00 46.79 204 ALA B CA 1
ATOM 3019 C C . ALA B 1 225 ? -22.475 48.282 13.495 1.00 48.68 204 ALA B C 1
ATOM 3020 O O . ALA B 1 225 ? -23.413 47.547 13.186 1.00 48.51 204 ALA B O 1
ATOM 3022 N N . ASP B 1 226 ? -21.907 49.130 12.637 1.00 51.49 205 ASP B N 1
ATOM 3023 C CA . ASP B 1 226 ? -22.366 49.243 11.251 1.00 52.73 205 ASP B CA 1
ATOM 3024 C C . ASP B 1 226 ? -22.117 47.931 10.512 1.00 52.74 205 ASP B C 1
ATOM 3025 O O . ASP B 1 226 ? -22.868 47.553 9.607 1.00 52.23 205 ASP B O 1
ATOM 3030 N N . ASP B 1 227 ? -21.047 47.245 10.896 1.00 51.46 206 ASP B N 1
ATOM 3031 C CA . ASP B 1 227 ? -20.712 45.971 10.286 1.00 50.81 206 ASP B CA 1
ATOM 3032 C C . ASP B 1 227 ? -20.528 44.962 11.407 1.00 48.35 206 ASP B C 1
ATOM 3033 O O . ASP B 1 227 ? -19.424 44.768 11.911 1.00 47.95 206 ASP B O 1
ATOM 3038 N N . PRO B 1 228 ? -21.626 44.315 11.819 1.00 46.79 207 PRO B N 1
ATOM 3039 C CA . PRO B 1 228 ? -21.648 43.312 12.887 1.00 45.33 207 PRO B CA 1
ATOM 3040 C C . PRO B 1 228 ? -20.651 42.172 12.657 1.00 44.72 207 PRO B C 1
ATOM 3041 O O . PRO B 1 228 ? -19.968 41.728 13.586 1.00 43.38 207 PRO B O 1
ATOM 3045 N N . ARG B 1 229 ? -20.579 41.695 11.418 1.00 43.78 208 ARG B N 1
ATOM 3046 C CA . ARG B 1 229 ? -19.668 40.612 11.078 1.00 44.08 208 ARG B CA 1
ATOM 3047 C C . ARG B 1 229 ? -18.226 41.037 11.347 1.00 42.77 208 ARG B C 1
ATOM 3048 O O . ARG B 1 229 ? -17.448 40.290 11.945 1.00 41.03 208 ARG B O 1
ATOM 3056 N N . ALA B 1 230 ? -17.889 42.251 10.921 1.00 40.99 209 ALA B N 1
ATOM 3057 C CA . ALA B 1 230 ? -16.548 42.795 11.105 1.00 41.10 209 ALA B CA 1
ATOM 3058 C C . ALA B 1 230 ? -16.168 42.956 12.568 1.00 40.13 209 ALA B C 1
ATOM 3059 O O . ALA B 1 230 ? -15.058 42.608 12.968 1.00 41.26 209 ALA B O 1
ATOM 3061 N N . ALA B 1 231 ? -17.085 43.499 13.364 1.00 39.51 210 ALA B N 1
ATOM 3062 C CA . ALA B 1 231 ? -16.834 43.706 14.787 1.00 38.67 210 ALA B CA 1
ATOM 3063 C C . ALA B 1 231 ? -16.591 42.376 15.489 1.00 37.81 210 ALA B C 1
ATOM 3064 O O . ALA B 1 231 ? -15.770 42.282 16.399 1.00 36.81 210 ALA B O 1
ATOM 3066 N N . ALA B 1 232 ? -17.312 41.351 15.053 1.00 38.83 211 ALA B N 1
ATOM 3067 C CA . ALA B 1 232 ? -17.186 40.021 15.627 1.00 41.14 211 ALA B CA 1
ATOM 3068 C C . ALA B 1 232 ? -15.804 39.419 15.370 1.00 42.55 211 ALA B C 1
ATOM 3069 O O . ALA B 1 232 ? -15.180 38.888 16.283 1.00 43.69 211 ALA B O 1
ATOM 3071 N N . GLU B 1 233 ? -15.332 39.500 14.128 1.00 45.43 212 GLU B N 1
ATOM 3072 C CA . GLU B 1 233 ? -14.023 38.957 13.760 1.00 47.48 212 GLU B CA 1
ATOM 3073 C C . GLU B 1 233 ? -12.946 39.666 14.566 1.00 47.91 212 GLU B C 1
ATOM 3074 O O . GLU B 1 233 ? -12.093 39.026 15.180 1.00 47.85 212 GLU B O 1
ATOM 3080 N N . GLN B 1 234 ? -12.997 40.993 14.557 1.00 49.00 213 GLN B N 1
ATOM 3081 C CA . GLN B 1 234 ? -12.050 41.813 15.306 1.00 51.22 213 GLN B CA 1
ATOM 3082 C C . GLN B 1 234 ? -11.921 41.306 16.744 1.00 51.15 213 GLN B C 1
ATOM 3083 O O . GLN B 1 234 ? -10.818 41.036 17.226 1.00 52.56 213 GLN B O 1
ATOM 3089 N N . LEU B 1 235 ? -13.063 41.185 17.418 1.00 49.59 214 LEU B N 1
ATOM 3090 C CA . LEU B 1 235 ? -13.125 40.717 18.799 1.00 48.25 214 LEU B CA 1
ATOM 3091 C C . LEU B 1 235 ? -12.617 39.290 18.994 1.00 47.69 214 LEU B C 1
ATOM 3092 O O . LEU B 1 235 ? -11.840 39.025 19.910 1.00 47.83 214 LEU B O 1
ATOM 3097 N N . ARG B 1 236 ? -13.062 38.371 18.144 1.00 46.87 215 ARG B N 1
ATOM 3098 C CA . ARG B 1 236 ? -12.648 36.982 18.274 1.00 47.57 215 ARG B CA 1
ATOM 3099 C C . ARG B 1 236 ? -11.154 36.773 18.027 1.00 48.28 215 ARG B C 1
ATOM 3100 O O . ARG B 1 236 ? -10.528 35.928 18.670 1.00 47.59 215 ARG B O 1
ATOM 3108 N N . SER B 1 237 ? -10.578 37.537 17.105 1.00 49.93 216 SER B N 1
ATOM 3109 C CA . SER B 1 237 ? -9.151 37.409 16.828 1.00 50.70 216 SER B CA 1
ATOM 3110 C C . SER B 1 237 ? -8.363 37.839 18.055 1.00 51.50 216 SER B C 1
ATOM 3111 O O . SER B 1 237 ? -7.474 37.126 18.518 1.00 52.86 216 SER B O 1
ATOM 3114 N N . ALA B 1 238 ? -8.698 39.006 18.586 1.00 51.42 217 ALA B N 1
ATOM 3115 C CA . ALA B 1 238 ? -8.020 39.508 19.765 1.00 52.62 217 ALA B CA 1
ATOM 3116 C C . ALA B 1 238 ? -8.094 38.457 20.873 1.00 54.28 217 ALA B C 1
ATOM 3117 O O . ALA B 1 238 ? -7.203 38.369 21.720 1.00 55.08 217 ALA B O 1
ATOM 3119 N N . LEU B 1 239 ? -9.157 37.657 20.856 1.00 55.17 218 LEU B N 1
ATOM 3120 C CA . LEU B 1 239 ? -9.343 36.602 21.851 1.00 55.79 218 LEU B CA 1
ATOM 3121 C C . LEU B 1 239 ? -8.425 35.419 21.573 1.00 57.78 218 LEU B C 1
ATOM 3122 O O . LEU B 1 239 ? -7.682 34.983 22.453 1.00 58.08 218 LEU B O 1
ATOM 3127 N N . THR B 1 240 ? -8.490 34.890 20.354 1.00 59.18 219 THR B N 1
ATOM 3128 C CA . THR B 1 240 ? -7.647 33.764 19.982 1.00 61.69 219 THR B CA 1
ATOM 3129 C C . THR B 1 240 ? -6.196 34.234 19.906 1.00 63.37 219 THR B C 1
ATOM 3130 O O . THR B 1 240 ? -5.586 34.263 18.838 1.00 63.40 219 THR B O 1
ATOM 3134 N N . ALA B 1 241 ? -5.660 34.611 21.061 1.00 65.17 220 ALA B N 1
ATOM 3135 C CA . ALA B 1 241 ? -4.288 35.087 21.174 1.00 66.95 220 ALA B CA 1
ATOM 3136 C C . ALA B 1 241 ? -3.943 35.234 22.656 1.00 68.48 220 ALA B C 1
ATOM 3137 O O . ALA B 1 241 ? -3.406 36.259 23.083 1.00 68.92 220 ALA B O 1
ATOM 3139 N N . ALA B 1 242 ? -4.269 34.199 23.433 1.00 69.85 221 ALA B N 1
ATOM 3140 C CA . ALA B 1 242 ? -4.011 34.175 24.873 1.00 69.99 221 ALA B CA 1
ATOM 3141 C C . ALA B 1 242 ? -4.404 32.818 25.458 1.00 70.22 221 ALA B C 1
ATOM 3142 O O . ALA B 1 242 ? -5.477 32.285 25.161 1.00 70.04 221 ALA B O 1
#

Sequence (424 aa):
HMHESRLASARLYLCTDARRERGDLAQFAEAALAGGVDIIQLRDKGSPGELRFGPLQARDELAACEILADAAHRYGALFAVNDRADIARAAGADVLHLGQRDLPVNVARQILAPDTLIGRSTHDPDQVAAAAAGDADYFCVGPCWPTPTAPGLGLVRVAAELDKPWFAIGGINAQRLPAVLDAGARRIVVVRAITSADDPRAAAEQLRSALTAAMHESRLASARLYLCTDARRERGDLAQFAEAALAGGVDIIQLRDKGSPGELRFGPLQARDELAACEILADAAHRYGALFAVNDRADIARAAGADVLHLGQRDLPVNVARQILAPDTLIGRSTHDPDQVAAAAAGDADYFCVGPCWPAPGLGLVRVAAELDKPWFAIGGINAQRLPAVLDAGARRIVVVRAITSADDPRAAAEQLRSALTAA

Nearest PDB structures (foldseek):
  3o63-assembly1_A-2  TM=1.004E+00  e=1.912E-44  Mycobacterium tuberculosis
  1g4p-assembly2_B  TM=9.028E-01  e=3.322E-15  Bacillus subtilis
  1g4e-assembly2_B  TM=9.005E-01  e=7.645E-15  Bacillus subtilis
  3nl6-assembly1_A-2  TM=8.652E-01  e=3.064E-13  Nakaseomyces glabratus
  3nl5-assembly1_C-2  TM=8.115E-01  e=2.509E-11  Nakaseomyces glabratus

Solvent-accessible surface area: 18217 Å² total; per-residue (Å²): 174,83,42,81,32,11,1,54,22,0,36,0,1,0,8,2,17,7,9,72,49,124,63,39,13,38,105,7,0,49,28,0,8,12,2,19,6,5,2,0,4,3,92,12,120,56,6,60,0,47,151,161,115,21,104,26,126,36,203,69,19,52,59,7,0,81,71,0,9,77,1,0,94,65,21,32,5,8,0,0,0,22,46,93,2,72,5,1,156,70,12,51,8,8,1,0,8,0,11,66,219,38,62,66,28,104,57,0,81,142,59,13,49,136,58,11,7,0,0,43,20,1,77,59,74,114,43,2,56,66,8,43,92,34,84,7,22,0,5,6,0,1,38,6,52,105,74,148,156,86,49,17,37,37,7,0,130,53,4,42,137,155,168,48,20,35,0,0,43,8,16,0,49,31,151,87,1,80,36,0,29,127,5,21,0,96,45,0,1,0,40,113,26,0,16,73,31,161,75,20,78,45,17,0,25,104,3,41,34,42,0,7,68,55,135,44,92,26,30,2,46,6,0,25,0,0,0,7,2,16,8,9,65,48,129,63,38,14,37,110,7,0,46,26,0,3,18,1,10,6,7,0,0,4,4,99,12,122,60,8,63,1,48,152,159,114,23,100,27,123,43,201,69,18,61,58,8,0,73,76,0,6,70,3,0,57,56,37,5,4,7,0,0,0,18,53,86,3,73,6,1,148,73,10,46,8,7,0,0,10,0,17,63,217,37,67,69,23,106,58,0,71,151,64,12,40,124,64,10,6,0,0,43,19,1,75,53,76,115,41,1,62,67,9,41,93,38,88,7,26,0,6,5,0,1,51,5,45,146,79,64,17,37,35,6,0,118,51,5,47,123,157,161,51,20,30,0,0,44,9,14,0,47,29,145,81,1,78,41,0,30,129,3,14,0,114,42,0,2,0,39,112,24,0,16,72,31,160,78,21,62,40,15,0,31,101,2,38,49,47,0,34,80,78

Secondary structure (DSSP, 8-state):
-HHHHHHHH--EEEEE---TTT--HHHHHHHHHHTT-SEEEE--TT-HHHHHH-SPPHHHHHHHHHHHHHHHHHTT-EEEEES-HHHHHHHT-SEEEE-TTSS-HHHHHHHS-TT-EEEEEE-SHHHHHHHHHSS-SEEEE--SS-------HHHHHHHHT----EEEESS--TTTHHHHHHTT---EEESHHHHT-SSHHHHHHHHHHHHHT-/--HHHHHH--EEEEE---TTT--HHHHHHHHHHTT-SEEEE--TT-HHHHHH-SPPHHHHHHHHHHHHHHHHTTT-EEEEES-HHHHHHTT-SEEEE-TTS--HHHHHHHS-TT-EEEEEE-SHHHHHHHHHSS-SEEEE--S-----HHHHHHHHT----EEEESS--TTTHHHHHHTT-S-EEESHHHHT-SSHHHHHHHHHHHHS--

Foldseek 3Di:
DVLLVLLVPFFEAEEEELPVVPPCLLVLLLLQLLQPHQEYEHDNPPHVCCVVPNDDDLVVVLVSLLSNCVSQVVSNHFYEYEQDLVSCQVNVGLEYEYEPPGDDPVVSCVRHDVRRFYEYEDEDLVVLQCQQPDPHQEYEYFQLDDDPVGNHLVRLLSNQVDNHYYAYHHPDALVCVVVSVVSRGLHYYDYCQQHVDPRNSVSSNSVVVVSVVD/DCLVLVVVFFEEEEEELPVVVPCLLVLLLLQLLLPHQEYEHDNPPHPCCVPPNDDDLVVVLVSLLSNQVSQVVSPHFYEYEQDLQSCQVSVGQEYEYEPPGDDVVVSCVRHDVNHAYEYEAEDLVRLQVRLPDPHQEYEYAPLECGSHLQSVLSVLVPVGYYAYHHPDALVCVVVNVVSRGLHYYDYCNLPVDPRNSVRNNSVVVVSVPD

InterPro domains:
  IPR013785 Aldolase-type TIM barrel [G3DSA:3.20.20.70] (1-222)
  IPR022998 Thiamine phosphate synthase/TenI [PF02581] (11-201)
  IPR022998 Thiamine phosphate synthase/TenI [cd00564] (11-216)
  IPR034291 Thiamine phosphate synthase [MF_00097] (9-219)
  IPR034291 Thiamine phosphate synthase [TIGR00693] (10-214)
  IPR036206 Thiamin phosphate synthase superfamily [SSF51391] (7-218)

B-factor: mean 38.74, std 12.96, range [17.27, 99.91]